Protein AF-0000000072578432 (afdb_homodimer)

Nearest PDB structures (foldseek):
  7ky1-assembly1_A  TM=9.252E-01  e=6.128E-11  Streptomyces coelicolor
  1ui6-assembly1_A  TM=8.048E-01  e=4.761E-09  Streptomyces coelicolor A3(2)
  1ui6-assembly1_B  TM=7.864E-01  e=3.178E-08  Streptomyces coelicolor A3(2)
  2f07-assembly1_B  TM=7.164E-01  e=1.522E-04  Bacillus subtilis subsp. subtilis str. 168
  3ppb-assembly1_B  TM=6.780E-01  e=3.502E-04  Shewanella loihica PV-4

InterPro domains:
  IPR001647 DNA-binding HTH domain, TetR-type [PF00440] (12-58)
  IPR001647 DNA-binding HTH domain, TetR-type [PR00455] (12-25)
  IPR001647 DNA-binding HTH domain, TetR-type [PR00455] (33-56)
  IPR001647 DNA-binding HTH domain, TetR-type [PS50977] (6-66)
  IPR009057 Homedomain-like superfamily [SSF46689] (2-84)
  IPR036271 Tetracyclin repressor-like, C-terminal domain superfamily [SSF48498] (78-192)
  IPR047923 A-factor receptor protein-like [NF041196] (2-190)
  IPR050109 HTH-type, TetR-like transcriptional regulator [PTHR30055] (3-191)
  IPR054126 CprB tetracyclin repressor-like, C-terminal domain [PF21935] (81-191)

Foldseek 3Di:
DVVVLVVLLVLLLLLLLQCCLPPNLVVDALVSSCVRSVHDSVSCCVNQVTSLRSLLVLLCPCQQPVPVCVVLLPPPVDQLVVSLLVVLVVLLCCCAPPSSNVSNLRCVVVVVVRPDDRDDSCVVQLVSQLVSVVSCVVVVLFDPPDRSNVVSVVVSVVSSCLSVVCCVPPNSPCSVVSSVVVVVVVSCVRHDDDPVVVVVVVVPVVVVPPPDPPPPDD/DVVVLVVLLVLLLLLLLQCCLPPNLVVDALVSSCVRSVHDSVSCCVNQVTSLRSLLVLLCPCQQPVVVCVVLLPPPVDQLLVSLLVVLVVLLCCCAPPSSNVSNLRCVVVVVVRPDDRDDSCVVQLVSQLVSVVSCVVVVLFDPPDRSNVVSVVVSVVSSCLSVVCCVPVNSPCSVVSSVVVVVVVSCVRHDDDPVVVVVVVVPVVVVPPPPDPPPDD

Structure (mmCIF, N/CA/C/O backbone):
data_AF-0000000072578432-model_v1
#
loop_
_entity.id
_entity.type
_entity.pdbx_description
1 polymer 'TetR-family regulatory protein'
#
loop_
_atom_site.group_PDB
_atom_site.id
_atom_site.type_symbol
_atom_site.label_atom_id
_atom_site.label_alt_id
_atom_site.label_comp_id
_atom_site.label_asym_id
_atom_site.label_entity_id
_atom_site.label_seq_id
_atom_site.pdbx_PDB_ins_code
_atom_site.Cartn_x
_atom_site.Cartn_y
_atom_site.Cartn_z
_atom_site.occupancy
_atom_site.B_iso_or_equiv
_atom_site.auth_seq_id
_atom_site.auth_comp_id
_atom_site.auth_asym_id
_atom_site.auth_atom_id
_atom_site.pdbx_PDB_model_num
ATOM 1 N N . MET A 1 1 ? -36.656 -21.781 -2.068 1 60.12 1 MET A N 1
ATOM 2 C CA . MET A 1 1 ? -35.781 -22.016 -3.203 1 60.12 1 MET A CA 1
ATOM 3 C C . MET A 1 1 ? -34.75 -20.891 -3.34 1 60.12 1 MET A C 1
ATOM 5 O O . MET A 1 1 ? -33.562 -21.141 -3.459 1 60.12 1 MET A O 1
ATOM 9 N N . GLN A 1 2 ? -35.312 -19.609 -3.104 1 76.56 2 GLN A N 1
ATOM 10 C CA . GLN A 1 2 ? -34.469 -18.422 -3.25 1 76.56 2 GLN A CA 1
ATOM 11 C C . GLN A 1 2 ? -33.5 -18.281 -2.078 1 76.56 2 GLN A C 1
ATOM 13 O O . GLN A 1 2 ? -32.344 -17.953 -2.271 1 76.56 2 GLN A O 1
ATOM 18 N N . GLU A 1 3 ? -34.062 -18.812 -0.935 1 83.94 3 GLU A N 1
ATOM 19 C CA . GLU A 1 3 ? -33.25 -18.703 0.275 1 83.94 3 GLU A CA 1
ATOM 20 C C . GLU A 1 3 ? -32.094 -19.719 0.268 1 83.94 3 GLU A C 1
ATOM 22 O O . GLU A 1 3 ? -30.984 -19.406 0.725 1 83.94 3 GLU A O 1
ATOM 27 N N . ARG A 1 4 ? -32.469 -20.906 -0.198 1 81.19 4 ARG A N 1
ATOM 28 C CA . ARG A 1 4 ? -31.438 -21.938 -0.281 1 81.19 4 ARG A CA 1
ATOM 29 C C . ARG A 1 4 ? -30.328 -21.531 -1.236 1 81.19 4 ARG A C 1
ATOM 31 O O . ARG A 1 4 ? -29.141 -21.766 -0.961 1 81.19 4 ARG A O 1
ATOM 38 N N . ALA A 1 5 ? -30.688 -21.016 -2.309 1 85.69 5 ALA A N 1
ATOM 39 C CA . ALA A 1 5 ? -29.719 -20.547 -3.287 1 85.69 5 ALA A CA 1
ATOM 40 C C . ALA A 1 5 ? -28.828 -19.453 -2.693 1 85.69 5 ALA A C 1
ATOM 42 O O . ALA A 1 5 ? -27.609 -19.438 -2.924 1 85.69 5 ALA A O 1
ATOM 43 N N . LYS A 1 6 ? -29.5 -18.609 -1.953 1 88.25 6 LYS A N 1
ATOM 44 C CA . LYS A 1 6 ? -28.75 -17.531 -1.304 1 88.25 6 LYS A CA 1
ATOM 45 C C . LYS A 1 6 ? -27.766 -18.094 -0.274 1 88.25 6 LYS A C 1
ATOM 47 O O . LYS A 1 6 ? -26.641 -17.625 -0.155 1 88.25 6 LYS A O 1
ATOM 52 N N . ALA A 1 7 ? -28.203 -19.062 0.396 1 89.44 7 ALA A N 1
ATOM 53 C CA . ALA A 1 7 ? -27.344 -19.703 1.394 1 89.44 7 ALA A CA 1
ATOM 54 C C . ALA A 1 7 ? -26.156 -20.406 0.735 1 89.44 7 ALA A C 1
ATOM 56 O O . ALA A 1 7 ? -25.031 -20.359 1.252 1 89.44 7 ALA A O 1
ATOM 57 N N . THR A 1 8 ? -26.453 -21.078 -0.355 1 90.62 8 THR A N 1
ATOM 58 C CA . THR A 1 8 ? -25.375 -21.734 -1.098 1 90.62 8 THR A CA 1
ATOM 59 C C . THR A 1 8 ? -24.375 -20.719 -1.636 1 90.62 8 THR A C 1
ATOM 61 O O . THR A 1 8 ? -23.172 -20.906 -1.519 1 90.62 8 THR A O 1
ATOM 64 N N . ARG A 1 9 ? -24.906 -19.719 -2.17 1 93.19 9 ARG A N 1
ATOM 65 C CA . ARG A 1 9 ? -24.062 -18.656 -2.709 1 93.19 9 ARG A CA 1
ATOM 66 C C . ARG A 1 9 ? -23.156 -18.078 -1.629 1 93.19 9 ARG A C 1
ATOM 68 O O . ARG A 1 9 ? -21.953 -17.875 -1.862 1 93.19 9 ARG A O 1
ATOM 75 N N . ARG A 1 10 ? -23.688 -17.844 -0.504 1 92.19 10 ARG A N 1
ATOM 76 C CA . ARG A 1 10 ? -22.922 -17.281 0.607 1 92.19 10 ARG A CA 1
ATOM 77 C C . ARG A 1 10 ? -21.875 -18.266 1.104 1 92.19 10 ARG A C 1
ATOM 79 O O . ARG A 1 10 ? -20.734 -17.875 1.397 1 92.19 10 ARG A O 1
ATOM 86 N N . SER A 1 11 ? -22.281 -19.469 1.191 1 94.44 11 SER A N 1
ATOM 87 C CA . SER A 1 11 ? -21.344 -20.5 1.64 1 94.44 11 SER A CA 1
ATOM 88 C C . SER A 1 11 ? -20.156 -20.625 0.689 1 94.44 11 SER A C 1
ATOM 90 O O . SER A 1 11 ? -19.016 -20.734 1.129 1 94.44 11 SER A O 1
ATOM 92 N N . LEU A 1 12 ? -20.438 -20.609 -0.597 1 95.94 12 LEU A N 1
ATOM 93 C CA . LEU A 1 12 ? -19.391 -20.672 -1.608 1 95.94 12 LEU A CA 1
ATOM 94 C C . LEU A 1 12 ? -18.469 -19.469 -1.517 1 95.94 12 LEU A C 1
ATOM 96 O O . LEU A 1 12 ? -17.234 -19.609 -1.567 1 95.94 12 LEU A O 1
ATOM 100 N N . LEU A 1 13 ? -19.078 -18.375 -1.358 1 95.56 13 LEU A N 1
ATOM 101 C CA . LEU A 1 13 ? -18.312 -17.141 -1.303 1 95.56 13 LEU A CA 1
ATOM 102 C C . LEU A 1 13 ? -17.391 -17.125 -0.091 1 95.56 13 LEU A C 1
ATOM 104 O O . LEU A 1 13 ? -16.219 -16.766 -0.205 1 95.56 13 LEU A O 1
ATOM 108 N N . GLU A 1 14 ? -17.891 -17.516 1.046 1 94.75 14 GLU A N 1
ATOM 109 C CA . GLU A 1 14 ? -17.109 -17.516 2.281 1 94.75 14 GLU A CA 1
ATOM 110 C C . GLU A 1 14 ? -15.969 -18.531 2.209 1 94.75 14 GLU A C 1
ATOM 112 O O . GLU A 1 14 ? -14.852 -18.266 2.652 1 94.75 14 GLU A O 1
ATOM 117 N N . ALA A 1 15 ? -16.25 -19.656 1.641 1 96.31 15 ALA A N 1
ATOM 118 C CA . ALA A 1 15 ? -15.234 -20.688 1.466 1 96.31 15 ALA A CA 1
ATOM 119 C C . ALA A 1 15 ? -14.125 -20.203 0.528 1 96.31 15 ALA A C 1
ATOM 121 O O . ALA A 1 15 ? -12.945 -20.375 0.812 1 96.31 15 ALA A O 1
ATOM 122 N N . ALA A 1 16 ? -14.578 -19.641 -0.559 1 96.75 16 ALA A N 1
ATOM 123 C CA . ALA A 1 16 ? -13.617 -19.094 -1.519 1 96.75 16 ALA A CA 1
ATOM 124 C C . ALA A 1 16 ? -12.758 -18.016 -0.883 1 96.75 16 ALA A C 1
ATOM 126 O O . ALA A 1 16 ? -11.531 -18.016 -1.052 1 96.75 16 ALA A O 1
ATOM 127 N N . ALA A 1 17 ? -13.406 -17.172 -0.139 1 95.31 17 ALA A N 1
ATOM 128 C CA . ALA A 1 17 ? -12.703 -16.078 0.522 1 95.31 17 ALA A CA 1
ATOM 129 C C . ALA A 1 17 ? -11.641 -16.609 1.475 1 95.31 17 ALA A C 1
ATOM 131 O O . ALA A 1 17 ? -10.508 -16.109 1.49 1 95.31 17 ALA A O 1
ATOM 132 N N . GLN A 1 18 ? -12 -17.562 2.203 1 94.88 18 GLN A N 1
ATOM 133 C CA . GLN A 1 18 ? -11.055 -18.141 3.15 1 94.88 18 GLN A CA 1
ATOM 134 C C . GLN A 1 18 ? -9.852 -18.75 2.428 1 94.88 18 GLN A C 1
ATOM 136 O O . GLN A 1 18 ? -8.711 -18.547 2.838 1 94.88 18 GLN A O 1
ATOM 141 N N . LEU A 1 19 ? -10.102 -19.438 1.394 1 95.12 19 LEU A N 1
ATOM 142 C CA . LEU A 1 19 ? -9.039 -20.078 0.624 1 95.12 19 LEU A CA 1
ATOM 143 C C . LEU A 1 19 ? -8.148 -19.047 -0.05 1 95.12 19 LEU A C 1
ATOM 145 O O . LEU A 1 19 ? -6.918 -19.156 0.007 1 95.12 19 LEU A O 1
ATOM 149 N N . PHE A 1 20 ? -8.773 -18.047 -0.634 1 93 20 PHE A N 1
ATOM 150 C CA . PHE A 1 20 ? -8.008 -17 -1.283 1 93 20 PHE A CA 1
ATOM 151 C C . PHE A 1 20 ? -7.148 -16.25 -0.271 1 93 20 PHE A C 1
ATOM 153 O O . PHE A 1 20 ? -6.008 -15.883 -0.567 1 93 20 PHE A O 1
ATOM 160 N N . ALA A 1 21 ? -7.691 -16 0.861 1 89.12 21 ALA A N 1
ATOM 161 C CA . ALA A 1 21 ? -6.941 -15.297 1.9 1 89.12 21 ALA A CA 1
ATOM 162 C C . ALA A 1 21 ? -5.758 -16.141 2.377 1 89.12 21 ALA A C 1
ATOM 164 O O . ALA A 1 21 ? -4.676 -15.602 2.629 1 89.12 21 ALA A O 1
ATOM 165 N N . GLU A 1 22 ? -5.891 -17.422 2.475 1 86.81 22 GLU A N 1
ATOM 166 C CA . GLU A 1 22 ? -4.895 -18.328 3.057 1 86.81 22 GLU A CA 1
ATOM 167 C C . GLU A 1 22 ? -3.818 -18.688 2.039 1 86.81 22 GLU A C 1
ATOM 169 O O . GLU A 1 22 ? -2.625 -18.641 2.348 1 86.81 22 GLU A O 1
ATOM 174 N N . GLN A 1 23 ? -4.262 -18.969 0.778 1 86.69 23 GLN A N 1
ATOM 175 C CA . GLN A 1 23 ? -3.275 -19.562 -0.116 1 86.69 23 GLN A CA 1
ATOM 176 C C . GLN A 1 23 ? -3.15 -18.766 -1.41 1 86.69 23 GLN A C 1
ATOM 178 O O . GLN A 1 23 ? -2.244 -19 -2.211 1 86.69 23 GLN A O 1
ATOM 183 N N . GLY A 1 24 ? -3.988 -17.797 -1.577 1 87.44 24 GLY A N 1
ATOM 184 C CA . GLY A 1 24 ? -3.885 -16.969 -2.77 1 87.44 24 GLY A CA 1
ATOM 185 C C . GLY A 1 24 ? -4.703 -17.484 -3.934 1 87.44 24 GLY A C 1
ATOM 186 O O . GLY A 1 24 ? -5.238 -18.594 -3.873 1 87.44 24 GLY A O 1
ATOM 187 N N . TYR A 1 25 ? -4.801 -16.688 -5.008 1 89.81 25 TYR A N 1
ATOM 188 C CA . TYR A 1 25 ? -5.625 -17 -6.172 1 89.81 25 TYR A CA 1
ATOM 189 C C . TYR A 1 25 ? -5.055 -18.188 -6.945 1 89.81 25 TYR A C 1
ATOM 191 O O . TYR A 1 25 ? -5.77 -19.141 -7.246 1 89.81 25 TYR A O 1
ATOM 199 N N . ALA A 1 26 ? -3.814 -18.141 -7.254 1 83.88 26 ALA A N 1
ATOM 200 C CA . ALA A 1 26 ? -3.18 -19.141 -8.109 1 83.88 26 ALA A CA 1
ATOM 201 C C . ALA A 1 26 ? -3.238 -20.531 -7.469 1 83.88 26 ALA A C 1
ATOM 203 O O . ALA A 1 26 ? -3.451 -21.531 -8.156 1 83.88 26 ALA A O 1
ATOM 204 N N . ALA A 1 27 ? -3.156 -20.609 -6.223 1 86 27 ALA A N 1
ATOM 205 C CA . ALA A 1 27 ? -3.049 -21.891 -5.52 1 86 27 ALA A CA 1
ATOM 206 C C . ALA A 1 27 ? -4.43 -22.438 -5.18 1 86 27 ALA A C 1
ATOM 208 O O . ALA A 1 27 ? -4.547 -23.547 -4.645 1 86 27 ALA A O 1
ATOM 209 N N . THR A 1 28 ? -5.438 -21.672 -5.418 1 93.5 28 THR A N 1
ATOM 210 C CA . THR A 1 28 ? -6.793 -22.094 -5.102 1 93.5 28 THR A CA 1
ATOM 211 C C . THR A 1 28 ? -7.508 -22.594 -6.352 1 93.5 28 THR A C 1
ATOM 213 O O . THR A 1 28 ? -7.438 -21.969 -7.41 1 93.5 28 THR A O 1
ATOM 216 N N . SER A 1 29 ? -8.148 -23.75 -6.246 1 95.31 29 SER A N 1
ATOM 217 C CA . SER A 1 29 ? -8.906 -24.297 -7.367 1 95.31 29 SER A CA 1
ATOM 218 C C . SER A 1 29 ? -10.398 -24.344 -7.055 1 95.31 29 SER A C 1
ATOM 220 O O . SER A 1 29 ? -10.805 -24.188 -5.898 1 95.31 29 SER A O 1
ATOM 222 N N . VAL A 1 30 ? -11.172 -24.547 -8.086 1 96.5 30 VAL A N 1
ATOM 223 C CA . VAL A 1 30 ? -12.609 -24.719 -7.918 1 96.5 30 VAL A CA 1
ATOM 224 C C . VAL A 1 30 ? -12.891 -25.953 -7.066 1 96.5 30 VAL A C 1
ATOM 226 O O . VAL A 1 30 ? -13.812 -25.969 -6.25 1 96.5 30 VAL A O 1
ATOM 229 N N . ASN A 1 31 ? -12.07 -26.938 -7.246 1 96.69 31 ASN A N 1
ATOM 230 C CA . ASN A 1 31 ? -12.203 -28.156 -6.438 1 96.69 31 ASN A CA 1
ATOM 231 C C . ASN A 1 31 ? -11.945 -27.859 -4.957 1 96.69 31 ASN A C 1
ATOM 233 O O . ASN A 1 31 ? -12.633 -28.406 -4.09 1 96.69 31 ASN A O 1
ATOM 237 N N . ASP A 1 32 ? -10.992 -27.094 -4.66 1 97 32 ASP A N 1
ATOM 238 C CA . ASP A 1 32 ? -10.719 -26.688 -3.281 1 97 32 ASP A CA 1
ATOM 239 C C . ASP A 1 32 ? -11.93 -25.984 -2.664 1 97 32 ASP A C 1
ATOM 241 O O . ASP A 1 32 ? -12.289 -26.266 -1.519 1 97 32 ASP A O 1
ATOM 245 N N . ILE A 1 33 ? -12.523 -25.062 -3.428 1 97.19 33 ILE A N 1
ATOM 246 C CA . ILE A 1 33 ? -13.664 -24.281 -2.967 1 97.19 33 ILE A CA 1
ATOM 247 C C . ILE A 1 33 ? -14.852 -25.203 -2.711 1 97.19 33 ILE A C 1
ATOM 249 O O . ILE A 1 33 ? -15.555 -25.062 -1.706 1 97.19 33 ILE A O 1
ATOM 253 N N . SER A 1 34 ? -15.008 -26.109 -3.607 1 96.88 34 SER A N 1
ATOM 254 C CA . SER A 1 34 ? -16.062 -27.109 -3.451 1 96.88 34 SER A CA 1
ATOM 255 C C . SER A 1 34 ? -15.883 -27.906 -2.164 1 96.88 34 SER A C 1
ATOM 257 O O . SER A 1 34 ? -16.812 -28.031 -1.366 1 96.88 34 SER A O 1
ATOM 259 N N . ALA A 1 35 ? -14.766 -28.406 -1.945 1 97.06 35 ALA A N 1
ATOM 260 C CA . ALA A 1 35 ? -14.461 -29.219 -0.777 1 97.06 35 ALA A CA 1
ATOM 261 C C . ALA A 1 35 ? -14.664 -28.438 0.515 1 97.06 35 ALA A C 1
ATOM 263 O O . ALA A 1 35 ? -15.25 -28.938 1.472 1 97.06 35 ALA A O 1
ATOM 264 N N . ARG A 1 36 ? -14.25 -27.25 0.559 1 95.62 36 ARG A N 1
ATOM 265 C CA . ARG A 1 36 ? -14.32 -26.438 1.764 1 95.62 36 ARG A CA 1
ATOM 266 C C . ARG A 1 36 ? -15.75 -26 2.055 1 95.62 36 ARG A C 1
ATOM 268 O O . ARG A 1 36 ? -16.141 -25.891 3.217 1 95.62 36 ARG A O 1
ATOM 275 N N . SER A 1 37 ? -16.484 -25.688 1.045 1 95.19 37 SER A N 1
ATOM 276 C CA . SER A 1 37 ? -17.844 -25.156 1.21 1 95.19 37 SER A CA 1
ATOM 277 C C . SER A 1 37 ? -18.828 -26.281 1.484 1 95.19 37 SER A C 1
ATOM 279 O O . SER A 1 37 ? -19.953 -26.031 1.93 1 95.19 37 SER A O 1
ATOM 281 N N . GLY A 1 38 ? -18.5 -27.5 1.088 1 95.25 38 GLY A N 1
ATOM 282 C CA . GLY A 1 38 ? -19.422 -28.625 1.182 1 95.25 38 GLY A CA 1
ATOM 283 C C . GLY A 1 38 ? -20.438 -28.656 0.053 1 95.25 38 GLY A C 1
ATOM 284 O O . GLY A 1 38 ? -21.484 -29.297 0.163 1 95.25 38 GLY A O 1
ATOM 285 N N . ARG A 1 39 ? -20.172 -27.828 -0.965 1 94.88 39 ARG A N 1
ATOM 286 C CA . ARG A 1 39 ? -21.016 -27.797 -2.158 1 94.88 39 ARG A CA 1
ATOM 287 C C . ARG A 1 39 ? -20.281 -28.359 -3.367 1 94.88 39 ARG A C 1
ATOM 289 O O . ARG A 1 39 ? -19.047 -28.516 -3.336 1 94.88 39 ARG A O 1
ATOM 296 N N . THR A 1 40 ? -21.031 -28.625 -4.336 1 93.62 40 THR A N 1
ATOM 297 C CA . THR A 1 40 ? -20.438 -29.234 -5.516 1 93.62 40 THR A CA 1
ATOM 298 C C . THR A 1 40 ? -19.688 -28.203 -6.352 1 93.62 40 THR A C 1
ATOM 300 O O . THR A 1 40 ? -19.984 -27 -6.266 1 93.62 40 THR A O 1
ATOM 303 N N . SER A 1 41 ? -18.75 -28.734 -7.184 1 94.81 41 SER A N 1
ATOM 304 C CA . SER A 1 41 ? -18.062 -27.875 -8.133 1 94.81 41 SER A CA 1
ATOM 305 C C . SER A 1 41 ? -19.047 -27.25 -9.125 1 94.81 41 SER A C 1
ATOM 307 O O . SER A 1 41 ? -18.859 -26.109 -9.562 1 94.81 41 SER A O 1
ATOM 309 N N . GLY A 1 42 ? -20.047 -28.031 -9.469 1 94.38 42 GLY A N 1
ATOM 310 C CA . GLY A 1 42 ? -21.094 -27.5 -10.328 1 94.38 42 GLY A CA 1
ATOM 311 C C . GLY A 1 42 ? -21.781 -26.281 -9.758 1 94.38 42 GLY A C 1
ATOM 312 O O . GLY A 1 42 ? -22.109 -25.344 -10.5 1 94.38 42 GLY A O 1
ATOM 313 N N . ALA A 1 43 ? -21.953 -26.328 -8.508 1 94.5 43 ALA A N 1
ATOM 314 C CA . ALA A 1 43 ? -22.578 -25.172 -7.844 1 94.5 43 ALA A CA 1
ATOM 315 C C . ALA A 1 43 ? -21.703 -23.922 -7.988 1 94.5 43 ALA A C 1
ATOM 317 O O . ALA A 1 43 ? -22.219 -22.812 -8.125 1 94.5 43 ALA A O 1
ATOM 318 N N . VAL A 1 44 ? -20.406 -24.031 -7.949 1 95.38 44 VAL A N 1
ATOM 319 C CA . VAL A 1 44 ? -19.5 -22.906 -8.133 1 95.38 44 VAL A CA 1
ATOM 320 C C . VAL A 1 44 ? -19.688 -22.312 -9.516 1 95.38 44 VAL A C 1
ATOM 322 O O . VAL A 1 44 ? -19.781 -21.094 -9.664 1 95.38 44 VAL A O 1
ATOM 325 N N . TYR A 1 45 ? -19.797 -23.172 -10.5 1 94.88 45 TYR A N 1
ATOM 326 C CA . TYR A 1 45 ? -19.953 -22.719 -11.875 1 94.88 45 TYR A CA 1
ATOM 327 C C . TYR A 1 45 ? -21.328 -22.125 -12.102 1 94.88 45 TYR A C 1
ATOM 329 O O . TYR A 1 45 ? -21.484 -21.156 -12.852 1 94.88 45 TYR A O 1
ATOM 337 N N . PHE A 1 46 ? -22.234 -22.734 -11.516 1 94.19 46 PHE A N 1
ATOM 338 C CA . PHE A 1 46 ? -23.609 -22.266 -11.656 1 94.19 46 PHE A CA 1
ATOM 339 C C . PHE A 1 46 ? -23.766 -20.875 -11.062 1 94.19 46 PHE A C 1
ATOM 341 O O . PHE A 1 46 ? -24.328 -19.969 -11.695 1 94.19 46 PHE A O 1
ATOM 348 N N . HIS A 1 47 ? -23.203 -20.641 -9.891 1 94.75 47 HIS A N 1
ATOM 349 C CA . HIS A 1 47 ? -23.422 -19.406 -9.156 1 94.75 47 HIS A CA 1
ATOM 350 C C . HIS A 1 47 ? -22.406 -18.328 -9.555 1 94.75 47 HIS A C 1
ATOM 352 O O . HIS A 1 47 ? -22.703 -17.141 -9.516 1 94.75 47 HIS A O 1
ATOM 358 N N . TYR A 1 48 ? -21.094 -18.672 -9.891 1 94.62 48 TYR A N 1
ATOM 359 C CA . TYR A 1 48 ? -20.047 -17.656 -10.047 1 94.62 48 TYR A CA 1
ATOM 360 C C . TYR A 1 48 ? -19.266 -17.875 -11.328 1 94.62 48 TYR A C 1
ATOM 362 O O . TYR A 1 48 ? -18.312 -17.141 -11.609 1 94.62 48 TYR A O 1
ATOM 370 N N . THR A 1 49 ? -19.609 -18.734 -12.086 1 92.12 49 THR A N 1
ATOM 371 C CA . THR A 1 49 ? -19.031 -18.953 -13.406 1 92.12 49 THR A CA 1
ATOM 372 C C . THR A 1 49 ? -17.547 -19.312 -13.281 1 92.12 49 THR A C 1
ATOM 374 O O . THR A 1 49 ? -16.719 -18.766 -14.016 1 92.12 49 THR A O 1
ATOM 377 N N . GLY A 1 50 ? -17.234 -19.984 -12.141 1 93.69 50 GLY A N 1
ATOM 378 C CA . GLY A 1 50 ? -15.875 -20.5 -12.016 1 93.69 50 GLY A CA 1
ATOM 379 C C . GLY A 1 50 ? -15.023 -19.719 -11.031 1 93.69 50 GLY A C 1
ATOM 380 O O . GLY A 1 50 ? -15.547 -18.922 -10.25 1 93.69 50 GLY A O 1
ATOM 381 N N . LYS A 1 51 ? -13.758 -19.938 -11.094 1 93.94 51 LYS A N 1
ATOM 382 C CA . LYS A 1 51 ? -12.812 -19.359 -10.141 1 93.94 51 LYS A CA 1
ATOM 383 C C . LYS A 1 51 ? -12.711 -17.844 -10.32 1 93.94 51 LYS A C 1
ATOM 385 O O . LYS A 1 51 ? -12.695 -17.094 -9.336 1 93.94 51 LYS A O 1
ATOM 390 N N . GLU A 1 52 ? -12.68 -17.422 -11.547 1 93.62 52 GLU A N 1
ATOM 391 C CA . GLU A 1 52 ? -12.586 -15.992 -11.828 1 93.62 52 GLU A CA 1
ATOM 392 C C . GLU A 1 52 ? -13.828 -15.25 -11.336 1 93.62 52 GLU A C 1
ATOM 394 O O . GLU A 1 52 ? -13.719 -14.203 -10.703 1 93.62 52 GLU A O 1
ATOM 399 N N . GLY A 1 53 ? -14.898 -15.836 -11.617 1 94.06 53 GLY A N 1
ATOM 400 C CA . GLY A 1 53 ? -16.156 -15.211 -11.219 1 94.06 53 GLY A CA 1
ATOM 401 C C . GLY A 1 53 ? -16.297 -15.07 -9.719 1 94.06 53 GLY A C 1
ATOM 402 O O . GLY A 1 53 ? -16.75 -14.039 -9.227 1 94.06 53 GLY A O 1
ATOM 403 N N . ILE A 1 54 ? -15.93 -16.109 -9 1 94.94 54 ILE A N 1
ATOM 404 C CA . ILE A 1 54 ? -16.094 -16.047 -7.555 1 94.94 54 ILE A CA 1
ATOM 405 C C . ILE A 1 54 ? -15.031 -15.141 -6.945 1 94.94 54 ILE A C 1
ATOM 407 O O . ILE A 1 54 ? -15.266 -14.492 -5.922 1 94.94 54 ILE A O 1
ATOM 411 N N . ALA A 1 55 ? -13.906 -15.055 -7.539 1 94 55 ALA A N 1
ATOM 412 C CA . ALA A 1 55 ? -12.883 -14.117 -7.086 1 94 55 ALA A CA 1
ATOM 413 C C . ALA A 1 55 ? -13.375 -12.68 -7.172 1 94 55 ALA A C 1
ATOM 415 O O . ALA A 1 55 ? -13.219 -11.906 -6.223 1 94 55 ALA A O 1
ATOM 416 N N . VAL A 1 56 ? -13.977 -12.352 -8.266 1 92.19 56 VAL A N 1
ATOM 417 C CA . VAL A 1 56 ? -14.516 -11.008 -8.469 1 92.19 56 VAL A CA 1
ATOM 418 C C . VAL A 1 56 ? -15.625 -10.742 -7.461 1 92.19 56 VAL A C 1
ATOM 420 O O . VAL A 1 56 ? -15.711 -9.641 -6.902 1 92.19 56 VAL A O 1
ATOM 423 N N . ALA A 1 57 ? -16.375 -11.742 -7.23 1 92.31 57 ALA A N 1
ATOM 424 C CA . ALA A 1 57 ? -17.453 -11.602 -6.27 1 92.31 57 ALA A CA 1
ATOM 425 C C . ALA A 1 57 ? -16.922 -11.344 -4.867 1 92.31 57 ALA A C 1
ATOM 427 O O . ALA A 1 57 ? -17.5 -10.562 -4.109 1 92.31 57 ALA A O 1
ATOM 428 N N . VAL A 1 58 ? -15.875 -11.992 -4.508 1 92.88 58 VAL A N 1
ATOM 429 C CA . VAL A 1 58 ? -15.25 -11.805 -3.203 1 92.88 58 VAL A CA 1
ATOM 430 C C . VAL A 1 58 ? -14.75 -10.367 -3.072 1 92.88 58 VAL A C 1
ATOM 432 O O . VAL A 1 58 ? -14.953 -9.727 -2.043 1 92.88 58 VAL A O 1
ATOM 435 N N . ILE A 1 59 ? -14.164 -9.828 -4.113 1 90.38 59 ILE A N 1
ATOM 436 C CA . ILE A 1 59 ? -13.648 -8.469 -4.105 1 90.38 59 ILE A CA 1
ATOM 437 C C . ILE A 1 59 ? -14.805 -7.48 -3.941 1 90.38 59 ILE A C 1
ATOM 439 O O . ILE A 1 59 ? -14.711 -6.535 -3.152 1 90.38 59 ILE A O 1
ATOM 443 N N . GLU A 1 60 ? -15.867 -7.734 -4.566 1 87.69 60 GLU A N 1
ATOM 444 C CA . GLU A 1 60 ? -17 -6.812 -4.621 1 87.69 60 GLU A CA 1
ATOM 445 C C . GLU A 1 60 ? -17.797 -6.844 -3.322 1 87.69 60 GLU A C 1
ATOM 447 O O . GLU A 1 60 ? -18.422 -5.848 -2.947 1 87.69 60 GLU A O 1
ATOM 452 N N . ASP A 1 61 ? -17.844 -7.934 -2.715 1 84.44 61 ASP A N 1
ATOM 453 C CA . ASP A 1 61 ? -18.75 -8.133 -1.588 1 84.44 61 ASP A CA 1
ATOM 454 C C . ASP A 1 61 ? -18.469 -7.129 -0.471 1 84.44 61 ASP A C 1
ATOM 456 O O . ASP A 1 61 ? -19.328 -6.34 -0.106 1 84.44 61 ASP A O 1
ATOM 460 N N . ARG A 1 62 ? -17.281 -7.133 0.088 1 71.81 62 ARG A N 1
ATOM 461 C CA . ARG A 1 62 ? -17.031 -6.293 1.255 1 71.81 62 ARG A CA 1
ATOM 462 C C . ARG A 1 62 ? -15.898 -5.309 0.985 1 71.81 62 ARG A C 1
ATOM 464 O O . ARG A 1 62 ? -15.875 -4.215 1.553 1 71.81 62 ARG A O 1
ATOM 471 N N . PHE A 1 63 ? -15.148 -5.625 0.158 1 71.81 63 PHE A N 1
ATOM 472 C CA . PHE A 1 63 ? -13.977 -4.777 -0.046 1 71.81 63 PHE A CA 1
ATOM 473 C C . PHE A 1 63 ? -14.32 -3.574 -0.913 1 71.81 63 PHE A C 1
ATOM 475 O O . PHE A 1 63 ? -13.875 -2.457 -0.641 1 71.81 63 PHE A O 1
ATOM 482 N N . ALA A 1 64 ? -15.289 -3.834 -1.771 1 69.69 64 ALA A N 1
ATOM 483 C CA . ALA A 1 64 ? -15.602 -2.762 -2.713 1 69.69 64 ALA A CA 1
ATOM 484 C C . ALA A 1 64 ? -16.781 -1.934 -2.221 1 69.69 64 ALA A C 1
ATOM 486 O O . ALA A 1 64 ? -16.906 -0.751 -2.553 1 69.69 64 ALA A O 1
ATOM 487 N N . THR A 1 65 ? -17.625 -2.455 -1.355 1 67.69 65 THR A N 1
ATOM 488 C CA . THR A 1 65 ? -18.875 -1.758 -1.116 1 67.69 65 THR A CA 1
ATOM 489 C C . THR A 1 65 ? -19.047 -1.436 0.366 1 67.69 65 THR A C 1
ATOM 491 O O . THR A 1 65 ? -19.844 -0.572 0.734 1 67.69 65 THR A O 1
ATOM 494 N N . TRP A 1 66 ? -18.375 -1.863 1.171 1 76.81 66 TRP A N 1
ATOM 495 C CA . TRP A 1 66 ? -18.406 -1.664 2.617 1 76.81 66 TRP A CA 1
ATOM 496 C C . TRP A 1 66 ? -19.828 -1.405 3.109 1 76.81 66 TRP A C 1
ATOM 498 O O . TRP A 1 66 ? -20.062 -0.44 3.836 1 76.81 66 TRP A O 1
ATOM 508 N N . PRO A 1 67 ? -20.766 -2.24 2.83 1 74.62 67 PRO A N 1
ATOM 509 C CA . PRO A 1 67 ? -22.141 -1.981 3.234 1 74.62 67 PRO A CA 1
ATOM 510 C C . PRO A 1 67 ? -22.312 -1.849 4.746 1 74.62 67 PRO A C 1
ATOM 512 O O . PRO A 1 67 ? -23.141 -1.08 5.219 1 74.62 67 PRO A O 1
ATOM 515 N N . GLN A 1 68 ? -21.578 -2.475 5.445 1 77.12 68 GLN A N 1
ATOM 516 C CA . GLN A 1 68 ? -21.641 -2.486 6.902 1 77.12 68 GLN A CA 1
ATOM 517 C C . GLN A 1 68 ? -21.25 -1.134 7.48 1 77.12 68 GLN A C 1
ATOM 519 O O . GLN A 1 68 ? -21.5 -0.852 8.656 1 77.12 68 GLN A O 1
ATOM 524 N N . LEU A 1 69 ? -20.656 -0.306 6.672 1 80.81 69 LEU A N 1
ATOM 525 C CA . LEU A 1 69 ? -20.172 0.98 7.164 1 80.81 69 LEU A CA 1
ATOM 526 C C . LEU A 1 69 ? -21.094 2.111 6.727 1 80.81 69 LEU A C 1
ATOM 528 O O . LEU A 1 69 ? -20.875 3.271 7.082 1 80.81 69 LEU A O 1
ATOM 532 N N . ALA A 1 70 ? -22.172 1.726 6.055 1 83.44 70 ALA A N 1
ATOM 533 C CA . ALA A 1 70 ? -23.078 2.711 5.488 1 83.44 70 ALA A CA 1
ATOM 534 C C . ALA A 1 70 ? -23.703 3.574 6.582 1 83.44 70 ALA A C 1
ATOM 536 O O . ALA A 1 70 ? -23.828 4.789 6.422 1 83.44 70 ALA A O 1
ATOM 537 N N . ALA A 1 71 ? -24.094 2.949 7.664 1 85.94 71 ALA A N 1
ATOM 538 C CA . ALA A 1 71 ? -24.75 3.676 8.75 1 85.94 71 ALA 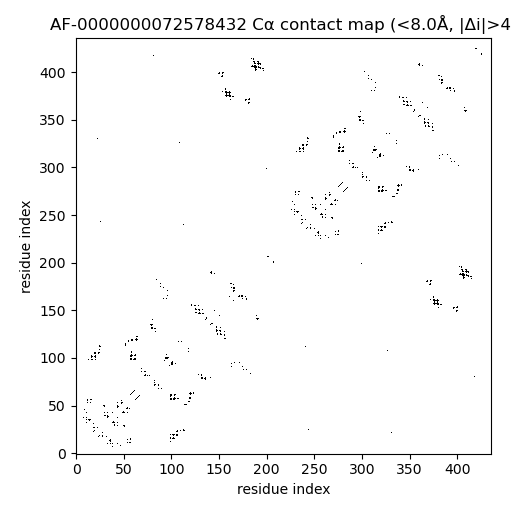A CA 1
ATOM 539 C C . ALA A 1 71 ? -23.812 4.723 9.352 1 85.94 71 ALA A C 1
ATOM 541 O O . ALA A 1 71 ? -24.219 5.863 9.586 1 85.94 71 ALA A O 1
ATOM 542 N N . ARG A 1 72 ? -22.656 4.359 9.617 1 86.06 72 ARG A N 1
ATOM 543 C CA . ARG A 1 72 ? -21.672 5.285 10.18 1 86.06 72 ARG A CA 1
ATOM 544 C C . ARG A 1 72 ? -21.344 6.395 9.195 1 86.06 72 ARG A C 1
ATOM 546 O O . ARG A 1 72 ? -21.203 7.559 9.578 1 86.06 72 ARG A O 1
ATOM 553 N N . TYR A 1 73 ? -21.219 6.094 8.008 1 89.19 73 TYR A N 1
ATOM 554 C CA . TYR A 1 73 ? -20.922 7.062 6.957 1 89.19 73 TYR A CA 1
ATOM 555 C C . TYR A 1 73 ? -22.016 8.109 6.848 1 89.19 73 TYR A C 1
ATOM 557 O O . TYR A 1 73 ? -21.734 9.297 6.652 1 89.19 73 TYR A O 1
ATOM 565 N N . GLY A 1 74 ? -23.234 7.656 7.004 1 91.12 74 GLY A N 1
ATOM 566 C CA . GLY A 1 74 ? -24.391 8.531 6.801 1 91.12 74 GLY A CA 1
ATOM 567 C C . GLY A 1 74 ? -24.812 9.25 8.07 1 91.12 74 GLY A C 1
ATOM 568 O O . GLY A 1 74 ? -25.781 10.016 8.055 1 91.12 74 GLY A O 1
ATOM 569 N N . ASP A 1 75 ? -24.141 9.055 9.195 1 90 75 ASP A N 1
ATOM 570 C CA . ASP A 1 75 ? -24.516 9.656 10.469 1 90 75 ASP A CA 1
ATOM 571 C C . ASP A 1 75 ? -24.125 11.125 10.523 1 90 75 ASP A C 1
ATOM 573 O O . ASP A 1 75 ? -23.016 11.461 10.93 1 90 75 ASP A O 1
ATOM 577 N N . ASP A 1 76 ? -25 11.961 10.273 1 88.81 76 ASP A N 1
ATOM 578 C CA . ASP A 1 76 ? -24.719 13.391 10.148 1 88.81 76 ASP A CA 1
ATOM 579 C C . ASP A 1 76 ? -24.609 14.047 11.523 1 88.81 76 ASP A C 1
ATOM 581 O O . ASP A 1 76 ? -24.312 15.242 11.625 1 88.81 76 ASP A O 1
ATOM 585 N N . THR A 1 77 ? -24.812 13.32 12.562 1 89.75 77 THR A N 1
ATOM 586 C CA . THR A 1 77 ? -24.656 13.859 13.906 1 89.75 77 THR A CA 1
ATOM 587 C C . THR A 1 77 ? -23.188 13.914 14.305 1 89.75 77 THR A C 1
ATOM 589 O O . THR A 1 77 ? -22.812 14.609 15.25 1 89.75 77 THR A O 1
ATOM 592 N N . VAL A 1 78 ? -22.422 13.242 13.641 1 85.38 78 VAL A N 1
ATOM 593 C CA . VAL A 1 78 ? -20.984 13.211 13.875 1 85.38 78 VAL A CA 1
ATOM 594 C C . VAL A 1 78 ? -20.266 14.102 12.859 1 85.38 78 VAL A C 1
ATOM 596 O O . VAL A 1 78 ? -20.547 14.023 11.656 1 85.38 78 VAL A O 1
ATOM 599 N N . PRO A 1 79 ? -19.375 14.992 13.336 1 85.75 79 PRO A N 1
ATOM 600 C CA . PRO A 1 79 ? -18.625 15.836 12.391 1 85.75 79 PRO A CA 1
ATOM 601 C C . PRO A 1 79 ? -17.906 15.023 11.328 1 85.75 79 PRO A C 1
ATOM 603 O O . PRO A 1 79 ? -17.391 13.938 11.617 1 85.75 79 PRO A O 1
ATOM 606 N N . PRO A 1 80 ? -17.844 15.516 10.156 1 89.81 80 PRO A N 1
ATOM 607 C CA . PRO A 1 80 ? -17.344 14.758 9 1 89.81 80 PRO A CA 1
ATOM 608 C C . PRO A 1 80 ? -15.922 14.234 9.219 1 89.81 80 PRO A C 1
ATOM 610 O O . PRO A 1 80 ? -15.617 13.094 8.836 1 89.81 80 PRO A O 1
ATOM 613 N N . LEU A 1 81 ? -15.07 15.016 9.797 1 86.06 81 LEU A N 1
ATOM 614 C CA . LEU A 1 81 ? -13.703 14.555 9.984 1 86.06 81 LEU A CA 1
ATOM 615 C C . LEU A 1 81 ? -13.641 13.422 11.008 1 86.06 81 LEU A C 1
ATOM 617 O O . LEU A 1 81 ? -12.859 12.484 10.852 1 86.06 81 LEU A O 1
ATOM 621 N N . GLU A 1 82 ? -14.391 13.531 12.039 1 84.38 82 GLU A N 1
ATOM 622 C CA . GLU A 1 82 ? -14.477 12.453 13.023 1 84.38 82 GLU A CA 1
ATOM 623 C C . GLU A 1 82 ? -15.031 11.18 12.398 1 84.38 82 GLU A C 1
ATOM 625 O O . GLU A 1 82 ? -14.57 10.078 12.703 1 84.38 82 GLU A O 1
ATOM 630 N N . ARG A 1 83 ? -16 11.359 11.578 1 89.88 83 ARG A N 1
ATOM 631 C CA . ARG A 1 83 ? -16.562 10.219 10.852 1 89.88 83 ARG A CA 1
ATOM 632 C C . ARG A 1 83 ? -15.508 9.57 9.961 1 89.88 83 ARG A C 1
ATOM 634 O O . ARG A 1 83 ? -15.406 8.344 9.898 1 89.88 83 ARG A O 1
ATOM 641 N N . LEU A 1 84 ? -14.75 10.367 9.258 1 91.31 84 LEU A N 1
ATOM 642 C CA . LEU A 1 84 ? -13.695 9.875 8.383 1 91.31 84 LEU A CA 1
ATOM 643 C C . LEU A 1 84 ? -12.68 9.055 9.164 1 91.31 84 LEU A C 1
ATOM 645 O O . LEU A 1 84 ? -12.305 7.953 8.75 1 91.31 84 LEU A O 1
ATOM 649 N N . VAL A 1 85 ? -12.289 9.547 10.289 1 88.38 85 VAL A N 1
ATOM 650 C CA . VAL A 1 85 ? -11.32 8.867 11.141 1 88.38 85 VAL A CA 1
ATOM 651 C C . VAL A 1 85 ? -11.914 7.559 11.656 1 88.38 85 VAL A C 1
ATOM 653 O O . VAL A 1 85 ? -11.289 6.5 11.555 1 88.38 85 VAL A O 1
ATOM 656 N N . ALA A 1 86 ? -13.117 7.617 12.141 1 88.19 86 ALA A N 1
ATOM 657 C CA . ALA A 1 86 ? -13.781 6.434 12.672 1 88.19 86 ALA A CA 1
ATOM 658 C C . ALA A 1 86 ? -13.93 5.355 11.602 1 88.19 86 ALA A C 1
ATOM 660 O O . ALA A 1 86 ? -13.672 4.176 11.859 1 88.19 86 ALA A O 1
ATOM 661 N N . LEU A 1 87 ? -14.344 5.746 10.484 1 91.56 87 LEU A N 1
ATOM 662 C CA . LEU A 1 87 ? -14.508 4.82 9.367 1 91.56 87 LEU A CA 1
ATOM 663 C C . LEU A 1 87 ? -13.172 4.172 9 1 91.56 87 LEU A C 1
ATOM 665 O O . LEU A 1 87 ? -13.133 2.99 8.648 1 91.56 87 LEU A O 1
ATOM 669 N N . SER A 1 88 ? -12.094 4.91 9.047 1 92.5 88 SER A N 1
ATOM 670 C CA . SER A 1 88 ? -10.789 4.355 8.727 1 92.5 88 SER A CA 1
ATOM 671 C C . SER A 1 88 ? -10.406 3.238 9.695 1 92.5 88 SER A C 1
ATOM 673 O O . SER A 1 88 ? -9.805 2.24 9.289 1 92.5 88 SER A O 1
ATOM 675 N N . TYR A 1 89 ? -10.75 3.387 10.945 1 90.69 89 TYR A N 1
ATOM 676 C CA . TYR A 1 89 ? -10.477 2.334 11.922 1 90.69 89 TYR A CA 1
ATOM 677 C C . TYR A 1 89 ? -11.305 1.089 11.625 1 90.69 89 TYR A C 1
ATOM 679 O O . TYR A 1 89 ? -10.789 -0.032 11.688 1 90.69 89 TYR A O 1
ATOM 687 N N . ASP A 1 90 ? -12.523 1.296 11.328 1 90.38 90 ASP A N 1
ATOM 688 C CA . ASP A 1 90 ? -13.398 0.169 11.008 1 90.38 90 ASP A CA 1
ATOM 689 C C . ASP A 1 90 ? -12.867 -0.608 9.805 1 90.38 90 ASP A C 1
ATOM 691 O O . ASP A 1 90 ? -12.82 -1.84 9.828 1 90.38 90 ASP A O 1
ATOM 695 N N . ILE A 1 91 ? -12.484 0.089 8.844 1 91.44 91 ILE A N 1
ATOM 696 C CA . ILE A 1 91 ? -11.969 -0.533 7.625 1 91.44 91 ILE A CA 1
ATOM 697 C C . ILE A 1 91 ? -10.656 -1.259 7.934 1 91.44 91 ILE A C 1
ATOM 699 O O . ILE A 1 91 ? -10.453 -2.389 7.488 1 91.44 91 ILE A O 1
ATOM 703 N N . ALA A 1 92 ? -9.797 -0.581 8.656 1 91.62 92 ALA A N 1
ATOM 704 C CA . ALA A 1 92 ? -8.539 -1.207 9.047 1 91.62 92 ALA A CA 1
ATOM 705 C C . ALA A 1 92 ? -8.781 -2.512 9.805 1 91.62 92 ALA A C 1
ATOM 707 O O . ALA A 1 92 ? -8.109 -3.514 9.562 1 91.62 92 ALA A O 1
ATOM 708 N N . HIS A 1 93 ? -9.734 -2.477 10.664 1 89.69 93 HIS A N 1
ATOM 709 C CA . HIS A 1 93 ? -10.078 -3.67 11.43 1 89.69 93 HIS A CA 1
ATOM 710 C C . HIS A 1 93 ? -10.633 -4.762 10.516 1 89.69 93 HIS A C 1
ATOM 712 O O . HIS A 1 93 ? -10.281 -5.938 10.672 1 89.69 93 HIS A O 1
ATOM 718 N N . ASP A 1 94 ? -11.461 -4.387 9.625 1 89 94 ASP A N 1
ATOM 719 C CA . ASP A 1 94 ? -12 -5.359 8.672 1 89 94 ASP A CA 1
ATOM 720 C C . ASP A 1 94 ? -10.891 -5.969 7.82 1 89 94 ASP A C 1
ATOM 722 O O . ASP A 1 94 ? -10.914 -7.168 7.531 1 89 94 ASP A O 1
ATOM 726 N N . LEU A 1 95 ? -9.969 -5.184 7.41 1 89.31 95 LEU A N 1
ATOM 727 C CA . LEU A 1 95 ? -8.867 -5.641 6.582 1 89.31 95 LEU A CA 1
ATOM 728 C C . LEU A 1 95 ? -8.031 -6.684 7.316 1 89.31 95 LEU A C 1
ATOM 730 O O . LEU A 1 95 ? -7.328 -7.48 6.688 1 89.31 95 LEU A O 1
ATOM 734 N N . THR A 1 96 ? -8.148 -6.73 8.648 1 85.44 96 THR A N 1
ATOM 735 C CA . THR A 1 96 ? -7.309 -7.633 9.43 1 85.44 96 THR A CA 1
ATOM 736 C C . THR A 1 96 ? -8.133 -8.797 9.969 1 85.44 96 THR A C 1
ATOM 738 O O . THR A 1 96 ? -7.609 -9.906 10.148 1 85.44 96 THR A O 1
ATOM 741 N N . ARG A 1 97 ? -9.375 -8.594 10.148 1 84 97 ARG A N 1
ATOM 742 C CA . ARG A 1 97 ? -10.133 -9.562 10.938 1 84 97 ARG A CA 1
ATOM 743 C C . ARG A 1 97 ? -11.172 -10.273 10.07 1 84 97 ARG A C 1
ATOM 745 O O . ARG A 1 97 ? -11.578 -11.391 10.383 1 84 97 ARG A O 1
ATOM 752 N N . ASP A 1 98 ? -11.648 -9.625 9.086 1 87.38 98 ASP A N 1
ATOM 753 C CA . ASP A 1 98 ? -12.703 -10.188 8.25 1 87.38 98 ASP A CA 1
ATOM 754 C C . ASP A 1 98 ? -12.117 -10.969 7.074 1 87.38 98 ASP A C 1
ATOM 756 O O . ASP A 1 98 ? -11.477 -10.383 6.199 1 87.38 98 ASP A O 1
ATOM 760 N N . PRO A 1 99 ? -12.438 -12.258 6.98 1 87.44 99 PRO A N 1
ATOM 761 C CA . PRO A 1 99 ? -11.828 -13.086 5.938 1 87.44 99 PRO A CA 1
ATOM 762 C C . PRO A 1 99 ? -12.195 -12.633 4.531 1 87.44 99 PRO A C 1
ATOM 764 O O . PRO A 1 99 ? -11.383 -12.727 3.611 1 87.44 99 PRO A O 1
ATOM 767 N N . VAL A 1 100 ? -13.398 -12.203 4.359 1 90.56 100 VAL A N 1
ATOM 768 C CA . VAL A 1 100 ? -13.836 -11.797 3.029 1 90.56 100 VAL A CA 1
ATOM 769 C C . VAL A 1 100 ? -13.109 -10.523 2.611 1 90.56 100 VAL A C 1
ATOM 771 O O . VAL A 1 100 ? -12.633 -10.414 1.479 1 90.56 100 VAL A O 1
ATOM 774 N N . THR A 1 101 ? -12.992 -9.594 3.568 1 89.75 101 THR A N 1
ATOM 775 C CA . THR A 1 101 ? -12.281 -8.359 3.283 1 89.75 101 THR A CA 1
ATOM 776 C C . THR A 1 101 ? -10.805 -8.633 3.029 1 89.75 101 THR A C 1
ATOM 778 O O . THR A 1 101 ? -10.211 -8.086 2.094 1 89.75 101 THR A O 1
ATOM 781 N N . ARG A 1 102 ? -10.289 -9.477 3.803 1 88.75 102 ARG A N 1
ATOM 782 C CA . ARG A 1 102 ? -8.891 -9.844 3.648 1 88.75 102 ARG A CA 1
ATOM 783 C C . ARG A 1 102 ? -8.648 -10.523 2.303 1 88.75 102 ARG A C 1
ATOM 785 O O . ARG A 1 102 ? -7.645 -10.25 1.637 1 88.75 102 ARG A O 1
ATOM 792 N N . ALA A 1 103 ? -9.531 -11.375 1.964 1 92.31 103 ALA A N 1
ATOM 793 C CA . ALA A 1 103 ? -9.43 -12.047 0.671 1 92.31 103 ALA A CA 1
ATOM 794 C C . ALA A 1 103 ? -9.547 -11.047 -0.478 1 92.31 103 ALA A C 1
ATOM 796 O O . ALA A 1 103 ? -8.805 -11.133 -1.46 1 92.31 103 ALA A O 1
ATOM 797 N N . GLY A 1 104 ? -10.477 -10.164 -0.333 1 90.56 104 GLY A N 1
ATOM 798 C CA . GLY A 1 104 ? -10.633 -9.133 -1.352 1 90.56 104 GLY A CA 1
ATOM 799 C C . GLY A 1 104 ? -9.383 -8.297 -1.547 1 90.56 104 GLY A C 1
ATOM 800 O O . GLY A 1 104 ? -8.977 -8.039 -2.682 1 90.56 104 GLY A O 1
ATOM 801 N N . ALA A 1 105 ? -8.773 -7.883 -0.468 1 88.69 105 ALA A N 1
ATOM 802 C CA . ALA A 1 105 ? -7.543 -7.098 -0.511 1 88.69 105 ALA A CA 1
ATOM 803 C C . ALA A 1 105 ? -6.41 -7.887 -1.167 1 88.69 105 ALA A C 1
ATOM 805 O O . ALA A 1 105 ? -5.688 -7.359 -2.012 1 88.69 105 ALA A O 1
ATOM 806 N N . ARG A 1 106 ? -6.297 -9.102 -0.801 1 87.44 106 ARG A N 1
ATOM 807 C CA . ARG A 1 106 ? -5.262 -9.961 -1.376 1 87.44 106 ARG A CA 1
ATOM 808 C C . ARG A 1 106 ? -5.488 -10.164 -2.869 1 87.44 106 ARG A C 1
ATOM 810 O O . ARG A 1 106 ? -4.555 -10.047 -3.668 1 87.44 106 ARG A O 1
ATOM 817 N N . LEU A 1 107 ? -6.695 -10.492 -3.182 1 88.44 107 LEU A N 1
ATOM 818 C CA . LEU A 1 107 ? -7.027 -10.711 -4.586 1 88.44 107 LEU A CA 1
ATOM 819 C C . LEU A 1 107 ? -6.73 -9.469 -5.418 1 88.44 107 LEU A C 1
ATOM 821 O O . LEU A 1 107 ? -6.234 -9.57 -6.539 1 88.44 107 LEU A O 1
ATOM 825 N N . TRP A 1 108 ? -7.023 -8.414 -4.871 1 84.88 108 TRP A N 1
ATOM 826 C CA . TRP A 1 108 ? -6.75 -7.18 -5.594 1 84.88 108 TRP A CA 1
ATOM 827 C C . TRP A 1 108 ? -5.254 -6.992 -5.812 1 84.88 108 TRP A C 1
ATOM 829 O O . TRP A 1 108 ? -4.824 -6.551 -6.883 1 84.88 108 TRP A O 1
ATOM 839 N N . THR A 1 109 ? -4.461 -7.242 -4.832 1 79.19 109 THR A N 1
ATOM 840 C CA . THR A 1 109 ? -3.014 -7.16 -4.977 1 79.19 109 THR A CA 1
ATOM 841 C C . THR A 1 109 ? -2.518 -8.141 -6.035 1 79.19 109 THR A C 1
ATOM 843 O O . THR A 1 109 ? -1.535 -7.871 -6.73 1 79.19 109 THR A O 1
ATOM 846 N N . GLU A 1 110 ? -3.264 -9.203 -6.23 1 81.56 110 GLU A N 1
ATOM 847 C CA . GLU A 1 110 ? -2.898 -10.242 -7.195 1 81.56 110 GLU A CA 1
ATOM 848 C C . GLU A 1 110 ? -3.662 -10.07 -8.508 1 81.56 110 GLU A C 1
ATOM 850 O O . GLU A 1 110 ? -3.729 -10.992 -9.32 1 81.56 110 GLU A O 1
ATOM 855 N N . ARG A 1 111 ? -4.191 -8.992 -8.734 1 83.31 111 ARG A N 1
ATOM 856 C CA . ARG A 1 111 ? -5.121 -8.758 -9.836 1 83.31 111 ARG A CA 1
ATOM 857 C C . ARG A 1 111 ? -4.457 -9.047 -11.18 1 83.31 111 ARG A C 1
ATOM 859 O O . ARG A 1 111 ? -5.137 -9.391 -12.148 1 83.31 111 ARG A O 1
ATOM 866 N N . THR A 1 112 ? -3.191 -8.961 -11.266 1 77.44 112 THR A N 1
ATOM 867 C CA . THR A 1 112 ? -2.496 -9.125 -12.539 1 77.44 112 THR A CA 1
ATOM 868 C C . THR A 1 112 ? -2.545 -10.586 -13 1 77.44 112 THR A C 1
ATOM 870 O O . THR A 1 112 ? -2.338 -10.875 -14.172 1 77.44 112 THR A O 1
ATOM 873 N N . VAL A 1 113 ? -2.824 -11.469 -12.078 1 77.44 113 VAL A N 1
ATOM 874 C CA . VAL A 1 113 ? -2.848 -12.883 -12.43 1 77.44 113 VAL A CA 1
ATOM 875 C C . VAL A 1 113 ? -4.293 -13.352 -12.586 1 77.44 113 VAL A C 1
ATOM 877 O O . VAL A 1 113 ? -4.543 -14.508 -12.922 1 77.44 113 VAL A O 1
ATOM 880 N N . ILE A 1 114 ? -5.199 -12.57 -12.234 1 83.81 114 ILE A N 1
ATOM 881 C CA . ILE A 1 114 ? -6.613 -12.883 -12.398 1 83.81 114 ILE A CA 1
ATOM 882 C C . ILE A 1 114 ? -7.062 -12.508 -13.812 1 83.81 114 ILE A C 1
ATOM 884 O O . ILE A 1 114 ? -6.898 -11.359 -14.234 1 83.81 114 ILE A O 1
ATOM 888 N N . LYS A 1 115 ? -7.496 -13.477 -14.453 1 80.44 115 LYS A N 1
ATOM 889 C CA . LYS A 1 115 ? -7.934 -13.234 -15.82 1 80.44 115 LYS A CA 1
ATOM 890 C C . LYS A 1 115 ? -9.258 -12.484 -15.852 1 80.44 115 LYS A C 1
ATOM 892 O O . LYS A 1 115 ? -10.188 -12.812 -15.109 1 80.44 115 LYS A O 1
ATOM 897 N N . GLY A 1 116 ? -9.281 -11.453 -16.625 1 77.19 116 GLY A N 1
ATOM 898 C CA . GLY A 1 116 ? -10.508 -10.68 -16.766 1 77.19 116 GLY A CA 1
ATOM 899 C C . GLY A 1 116 ? -10.469 -9.359 -16.016 1 77.19 116 GLY A C 1
ATOM 900 O O . GLY A 1 116 ? -9.398 -8.906 -15.602 1 77.19 116 GLY A O 1
ATOM 901 N N . TYR A 1 117 ? -11.641 -8.82 -15.828 1 80.62 117 TYR A N 1
ATOM 902 C CA . TYR A 1 117 ? -11.773 -7.504 -15.211 1 80.62 117 TYR A CA 1
ATOM 903 C C . TYR A 1 117 ? -11.867 -7.617 -13.695 1 80.62 117 TYR A C 1
ATOM 905 O O . TYR A 1 117 ? -12.727 -8.336 -13.172 1 80.62 117 TYR A O 1
ATOM 913 N N . VAL A 1 118 ? -10.977 -7.004 -12.984 1 83.44 118 VAL A N 1
ATOM 914 C CA . VAL A 1 118 ? -11.039 -6.875 -11.531 1 83.44 118 VAL A CA 1
ATOM 915 C C . VAL A 1 118 ? -11.445 -5.449 -11.156 1 83.44 118 VAL A C 1
ATOM 917 O O . VAL A 1 118 ? -10.742 -4.492 -11.5 1 83.44 118 VAL A O 1
ATOM 920 N N . PRO A 1 119 ? -12.586 -5.305 -10.508 1 80.19 119 PRO A N 1
ATOM 921 C CA . PRO A 1 119 ? -13.039 -3.955 -10.148 1 80.19 119 PRO A CA 1
ATOM 922 C C . PRO A 1 119 ? -12.062 -3.236 -9.219 1 80.19 119 PRO A C 1
ATOM 924 O O . PRO A 1 119 ? -11.391 -3.879 -8.414 1 80.19 119 PRO A O 1
ATOM 927 N N . ASP A 1 120 ? -12.039 -1.881 -9.383 1 80.94 120 ASP A N 1
ATOM 928 C CA . ASP A 1 120 ? -11.266 -1.016 -8.5 1 80.94 120 ASP A CA 1
ATOM 929 C C . ASP A 1 120 ? -12.086 -0.622 -7.27 1 80.94 120 ASP A C 1
ATOM 931 O O . ASP A 1 120 ? -13 0.195 -7.359 1 80.94 120 ASP A O 1
ATOM 935 N N . PRO A 1 121 ? -11.711 -1.206 -6.184 1 80.81 121 PRO A N 1
ATOM 936 C CA . PRO A 1 121 ? -12.492 -0.88 -4.988 1 80.81 121 PRO A CA 1
ATOM 937 C C . PRO A 1 121 ? -12.188 0.516 -4.449 1 80.81 121 PRO A C 1
ATOM 939 O O . PRO A 1 121 ? -12.969 1.057 -3.658 1 80.81 121 PRO A O 1
ATOM 942 N N . PHE A 1 122 ? -11.258 1.138 -4.91 1 87.62 122 PHE A N 1
ATOM 943 C CA . PHE A 1 122 ? -10.766 2.359 -4.285 1 87.62 122 PHE A CA 1
ATOM 944 C C . PHE A 1 122 ? -11.516 3.578 -4.809 1 87.62 122 PHE A C 1
ATOM 946 O O . PHE A 1 122 ? -11.469 4.648 -4.199 1 87.62 122 PHE A O 1
ATOM 953 N N . ALA A 1 123 ? -12.227 3.398 -5.902 1 86 123 ALA A N 1
ATOM 954 C CA . ALA A 1 123 ? -13.031 4.504 -6.414 1 86 123 ALA A CA 1
ATOM 955 C C . ALA A 1 123 ? -14.102 4.918 -5.402 1 86 123 ALA A C 1
ATOM 957 O O . ALA A 1 123 ? -14.32 6.109 -5.176 1 86 123 ALA A O 1
ATOM 958 N N . LEU A 1 124 ? -14.711 3.939 -4.844 1 85.38 124 LEU A N 1
ATOM 959 C CA . LEU A 1 124 ? -15.742 4.219 -3.85 1 85.38 124 LEU A CA 1
ATOM 960 C C . LEU A 1 124 ? -15.133 4.828 -2.592 1 85.38 124 LEU A C 1
ATOM 962 O O . LEU A 1 124 ? -15.695 5.762 -2.014 1 85.38 124 LEU A O 1
ATOM 966 N N . TRP A 1 125 ? -14.023 4.273 -2.154 1 88.75 125 TRP A N 1
ATOM 967 C CA . TRP A 1 125 ? -13.328 4.82 -0.997 1 88.75 125 TRP A CA 1
ATOM 968 C C . TRP A 1 125 ? -12.961 6.285 -1.221 1 88.75 125 TRP A C 1
ATOM 970 O O . TRP A 1 125 ? -13.172 7.121 -0.341 1 88.75 125 TRP A O 1
ATOM 980 N N . THR A 1 126 ? -12.508 6.504 -2.396 1 92.62 126 THR A N 1
ATOM 981 C CA . THR A 1 126 ? -12.062 7.852 -2.738 1 92.62 126 THR A CA 1
ATOM 982 C C . THR A 1 126 ? -13.242 8.812 -2.795 1 92.62 126 THR A C 1
ATOM 984 O O . THR A 1 126 ? -13.164 9.938 -2.289 1 92.62 126 THR A O 1
ATOM 987 N N . ALA A 1 127 ? -14.312 8.359 -3.375 1 92.75 127 ALA A N 1
ATOM 988 C CA . ALA A 1 127 ? -15.508 9.195 -3.457 1 92.75 127 ALA A CA 1
ATOM 989 C C . ALA A 1 127 ? -16.047 9.508 -2.066 1 92.75 127 ALA A C 1
ATOM 991 O O . ALA A 1 127 ? -16.422 10.656 -1.782 1 92.75 127 ALA A O 1
ATOM 992 N N . ALA A 1 128 ? -16.094 8.516 -1.254 1 92.56 128 ALA A N 1
ATOM 993 C CA . ALA A 1 128 ? -16.594 8.703 0.111 1 92.56 128 ALA A CA 1
ATOM 994 C C . ALA A 1 128 ? -15.695 9.664 0.888 1 92.56 128 ALA A C 1
ATOM 996 O O . ALA A 1 128 ? -16.188 10.547 1.595 1 92.56 128 ALA A O 1
ATOM 997 N N . THR A 1 129 ? -14.422 9.477 0.803 1 94.94 129 THR A N 1
ATOM 998 C CA . THR A 1 129 ? -13.461 10.344 1.469 1 94.94 129 THR A CA 1
ATOM 999 C C . THR A 1 129 ? -13.578 11.773 0.95 1 94.94 129 THR A C 1
ATOM 1001 O O . THR A 1 129 ? -13.547 12.727 1.731 1 94.94 129 THR A O 1
ATOM 1004 N N . THR A 1 130 ? -13.742 11.93 -0.357 1 96 130 THR A N 1
ATOM 1005 C CA . THR A 1 130 ? -13.898 13.242 -0.975 1 96 130 THR A CA 1
ATOM 1006 C C . THR A 1 130 ? -15.109 13.969 -0.398 1 96 130 THR A C 1
ATOM 1008 O O . THR A 1 130 ? -15.023 15.141 -0.041 1 96 130 THR A O 1
ATOM 1011 N N . ARG A 1 131 ? -16.141 13.242 -0.332 1 95.44 131 ARG A N 1
ATOM 1012 C CA . ARG A 1 131 ? -17.391 13.836 0.155 1 95.44 131 ARG A CA 1
ATOM 1013 C C . ARG A 1 131 ? -17.25 14.281 1.605 1 95.44 131 ARG A C 1
ATOM 1015 O O . ARG A 1 131 ? -17.672 15.383 1.963 1 95.44 131 ARG A O 1
ATOM 1022 N N . LEU A 1 132 ? -16.688 13.469 2.422 1 93.69 132 LEU A N 1
ATOM 1023 C CA . LEU A 1 132 ? -16.516 13.812 3.83 1 93.69 132 LEU A CA 1
ATOM 1024 C C . LEU A 1 132 ? -15.578 15 3.988 1 93.69 132 LEU A C 1
ATOM 1026 O O . LEU A 1 132 ? -15.82 15.883 4.812 1 93.69 132 LEU A O 1
ATOM 1030 N N . LEU A 1 133 ? -14.492 15.062 3.24 1 94.06 133 LEU A N 1
ATOM 1031 C CA . LEU A 1 133 ? -13.562 16.188 3.283 1 94.06 133 LEU A CA 1
ATOM 1032 C C . LEU A 1 133 ? -14.242 17.469 2.807 1 94.06 133 LEU A C 1
ATOM 1034 O O . LEU A 1 133 ? -13.984 18.547 3.35 1 94.06 133 LEU A O 1
ATOM 1038 N N . ALA A 1 134 ? -15.039 17.344 1.777 1 95.06 134 ALA A N 1
ATOM 1039 C CA . ALA A 1 134 ? -15.781 18.5 1.276 1 95.06 134 ALA A CA 1
ATOM 1040 C C . ALA A 1 134 ? -16.719 19.047 2.344 1 95.06 134 ALA A C 1
ATOM 1042 O O . ALA A 1 134 ? -16.812 20.266 2.525 1 95.06 134 ALA A O 1
ATOM 1043 N N . GLN A 1 135 ? -17.438 18.172 2.986 1 92.81 135 GLN A N 1
ATOM 1044 C CA . GLN A 1 135 ? -18.312 18.578 4.082 1 92.81 135 GLN A CA 1
ATOM 1045 C C . GLN A 1 135 ? -17.531 19.266 5.191 1 92.81 135 GLN A C 1
ATOM 1047 O O . GLN A 1 135 ? -17.984 20.266 5.754 1 92.81 135 GLN A O 1
ATOM 1052 N N . ALA A 1 136 ? -16.391 18.719 5.512 1 89.38 136 ALA A N 1
ATOM 1053 C CA . ALA A 1 136 ? -15.547 19.297 6.551 1 89.38 136 ALA A CA 1
ATOM 1054 C C . ALA A 1 136 ? -15.062 20.688 6.156 1 89.38 136 ALA A C 1
ATOM 1056 O O . ALA A 1 136 ? -14.977 21.578 6.996 1 89.38 136 ALA A O 1
ATOM 1057 N N . ARG A 1 137 ? -14.719 20.828 4.91 1 90.19 137 ARG A N 1
ATOM 1058 C CA . ARG A 1 137 ? -14.289 22.125 4.41 1 90.19 137 ARG A CA 1
ATOM 1059 C C . ARG A 1 137 ? -15.414 23.141 4.504 1 90.19 137 ARG A C 1
ATOM 1061 O O . ARG A 1 137 ? -15.195 24.281 4.914 1 90.19 137 ARG A O 1
ATOM 1068 N N . LEU A 1 138 ? -16.547 22.75 4.113 1 88.5 138 LEU A N 1
ATOM 1069 C CA . LEU A 1 138 ? -17.719 23.625 4.18 1 88.5 138 LEU A CA 1
ATOM 1070 C C . LEU A 1 138 ? -18 24.031 5.617 1 88.5 138 LEU A C 1
ATOM 1072 O O . LEU A 1 138 ? -18.438 25.172 5.863 1 88.5 138 LEU A O 1
ATOM 1076 N N . ALA A 1 139 ? -17.734 23.172 6.527 1 85.56 139 ALA A N 1
ATOM 1077 C CA . ALA A 1 139 ? -17.969 23.438 7.945 1 85.56 139 ALA A CA 1
ATOM 1078 C C . ALA A 1 139 ? -16.828 24.266 8.531 1 85.56 139 ALA A C 1
ATOM 1080 O O . ALA A 1 139 ? -16.875 24.672 9.695 1 85.56 139 ALA A O 1
ATOM 1081 N N . GLY A 1 140 ? -15.695 24.469 7.777 1 83.44 140 GLY A N 1
ATOM 1082 C CA . GLY A 1 140 ? -14.586 25.297 8.211 1 83.44 140 GLY A CA 1
ATOM 1083 C C . GLY A 1 140 ? -13.555 24.531 9.023 1 83.44 140 GLY A C 1
ATOM 1084 O O . GLY A 1 140 ? -12.688 25.141 9.664 1 83.44 140 GLY A O 1
ATOM 1085 N N . HIS A 1 141 ? -13.586 23.234 8.984 1 82.31 141 HIS A N 1
ATOM 1086 C CA . HIS A 1 141 ? -12.695 22.422 9.797 1 82.31 141 HIS A CA 1
ATOM 1087 C C . HIS A 1 141 ? -11.422 22.062 9.039 1 82.31 141 HIS A C 1
ATOM 1089 O O . HIS A 1 141 ? -10.484 21.516 9.609 1 82.31 141 HIS A O 1
ATOM 1095 N N . VAL A 1 142 ? -11.43 22.328 7.738 1 84 142 VAL A N 1
ATOM 1096 C CA . VAL A 1 142 ? -10.273 22.062 6.887 1 84 142 VAL A CA 1
ATOM 1097 C C . VAL A 1 142 ? -9.867 23.328 6.148 1 84 142 VAL A C 1
ATOM 1099 O O . VAL A 1 142 ? -10.719 24.125 5.73 1 84 142 VAL A O 1
ATOM 1102 N N . ASN A 1 143 ? -8.516 23.484 6.109 1 81.38 143 ASN A N 1
ATOM 1103 C CA . ASN A 1 143 ? -7.984 24.656 5.43 1 81.38 143 ASN A CA 1
ATOM 1104 C C . ASN A 1 143 ? -8.539 24.781 4.012 1 81.38 143 ASN A C 1
ATOM 1106 O O . ASN A 1 143 ? -8.719 23.781 3.32 1 81.38 143 ASN A O 1
ATOM 1110 N N . GLU A 1 144 ? -8.68 25.984 3.541 1 78.56 144 GLU A N 1
ATOM 1111 C CA . GLU A 1 144 ? -9.258 26.281 2.236 1 78.56 144 GLU A CA 1
ATOM 1112 C C . GLU A 1 144 ? -8.352 25.812 1.106 1 78.56 144 GLU A C 1
ATOM 1114 O O . GLU A 1 144 ? -8.812 25.578 -0.01 1 78.56 144 GLU A O 1
ATOM 1119 N N . GLY A 1 145 ? -7.141 25.688 1.414 1 78.81 145 GLY A N 1
ATOM 1120 C CA . GLY A 1 145 ? -6.191 25.266 0.397 1 78.81 145 GLY A CA 1
ATOM 1121 C C . GLY A 1 145 ? -6.25 23.781 0.107 1 78.81 145 GLY A C 1
ATOM 1122 O O . GLY A 1 145 ? -5.707 23.312 -0.899 1 78.81 145 GLY A O 1
ATOM 1123 N N . ILE A 1 146 ? -7.039 23.156 0.881 1 84.75 146 ILE A N 1
ATOM 1124 C CA . ILE A 1 146 ? -7.16 21.719 0.695 1 84.75 146 ILE A CA 1
ATOM 1125 C C . ILE A 1 146 ? -8.25 21.422 -0.336 1 84.75 146 ILE A C 1
ATOM 1127 O O . ILE A 1 146 ? -9.383 21.875 -0.197 1 84.75 146 ILE A O 1
ATOM 1131 N N . ARG A 1 147 ? -7.867 20.75 -1.368 1 91.69 147 ARG A N 1
ATOM 1132 C CA . ARG A 1 147 ? -8.812 20.281 -2.369 1 91.69 147 ARG A CA 1
ATOM 1133 C C . ARG A 1 147 ? -9.273 18.859 -2.053 1 91.69 147 ARG A C 1
ATOM 1135 O O . ARG A 1 147 ? -8.492 17.906 -2.152 1 91.69 147 ARG A O 1
ATOM 1142 N N . PRO A 1 148 ? -10.531 18.703 -1.76 1 94.56 148 PRO A N 1
ATOM 1143 C CA . PRO A 1 148 ? -11.031 17.438 -1.226 1 94.56 148 PRO A CA 1
ATOM 1144 C C . PRO A 1 148 ? -10.734 16.25 -2.143 1 94.56 148 PRO A C 1
ATOM 1146 O O . PRO A 1 148 ? -10.219 15.227 -1.689 1 94.56 148 PRO A O 1
ATOM 1149 N N . ALA A 1 149 ? -11.039 16.359 -3.434 1 94.88 149 ALA A N 1
ATOM 1150 C CA . ALA A 1 149 ? -10.859 15.242 -4.363 1 94.88 149 ALA A CA 1
ATOM 1151 C C . ALA A 1 149 ? -9.383 14.859 -4.484 1 94.88 149 ALA A C 1
ATOM 1153 O O . ALA A 1 149 ? -9.039 13.68 -4.461 1 94.88 149 ALA A O 1
ATOM 1154 N N . ARG A 1 150 ? -8.555 15.82 -4.637 1 91.75 150 ARG A N 1
ATOM 1155 C CA . ARG A 1 150 ? -7.117 15.578 -4.75 1 91.75 150 ARG A CA 1
ATOM 1156 C C . ARG A 1 150 ? -6.562 14.969 -3.471 1 91.75 150 ARG A C 1
ATOM 1158 O O . ARG A 1 150 ? -5.746 14.047 -3.52 1 91.75 150 ARG A O 1
ATOM 1165 N N . THR A 1 151 ? -6.992 15.508 -2.391 1 93.75 151 THR A N 1
ATOM 1166 C CA . THR A 1 151 ? -6.547 15.008 -1.095 1 93.75 151 THR A CA 1
ATOM 1167 C C . THR A 1 151 ? -6.996 13.562 -0.89 1 93.75 151 THR A C 1
ATOM 1169 O O . THR A 1 151 ? -6.219 12.719 -0.435 1 93.75 151 THR A O 1
ATOM 1172 N N . ALA A 1 152 ? -8.234 13.258 -1.236 1 95.44 152 ALA A N 1
ATOM 1173 C CA . ALA A 1 152 ? -8.766 11.898 -1.099 1 95.44 152 ALA A CA 1
ATOM 1174 C C . ALA A 1 152 ? -7.957 10.906 -1.932 1 95.44 152 ALA A C 1
ATOM 1176 O O . ALA A 1 152 ? -7.668 9.797 -1.479 1 95.44 152 ALA A O 1
ATOM 1177 N N . ARG A 1 153 ? -7.535 11.273 -3.131 1 93.5 153 ARG A N 1
ATOM 1178 C CA . ARG A 1 153 ? -6.785 10.422 -4.043 1 93.5 153 ARG A CA 1
ATOM 1179 C C . ARG A 1 153 ? -5.391 10.125 -3.496 1 93.5 153 ARG A C 1
ATOM 1181 O O . ARG A 1 153 ? -4.762 9.141 -3.887 1 93.5 153 ARG A O 1
ATOM 1188 N N . THR A 1 154 ? -4.996 10.945 -2.629 1 92.69 154 THR A N 1
ATOM 1189 C CA . THR A 1 154 ? -3.699 10.727 -1.995 1 92.69 154 THR A CA 1
ATOM 1190 C C . THR A 1 154 ? -3.861 9.93 -0.7 1 92.69 154 THR A C 1
ATOM 1192 O O . THR A 1 154 ? -3.059 9.047 -0.405 1 92.69 154 THR A O 1
ATOM 1195 N N . LEU A 1 155 ? -4.902 10.203 0.05 1 95.31 155 LEU A N 1
ATOM 1196 C CA . LEU A 1 155 ? -5.094 9.633 1.378 1 95.31 155 LEU A CA 1
ATOM 1197 C C . LEU A 1 155 ? -5.473 8.156 1.285 1 95.31 155 LEU A C 1
ATOM 1199 O O . LEU A 1 155 ? -4.996 7.34 2.074 1 95.31 155 LEU A O 1
ATOM 1203 N N . VAL A 1 156 ? -6.254 7.801 0.344 1 95.19 156 VAL A N 1
ATOM 1204 C CA . VAL A 1 156 ? -6.832 6.461 0.282 1 95.19 156 VAL A CA 1
ATOM 1205 C C . VAL A 1 156 ? -5.738 5.441 -0.033 1 95.19 156 VAL A C 1
ATOM 1207 O O . VAL A 1 156 ? -5.559 4.469 0.701 1 95.19 156 VAL A O 1
ATOM 1210 N N . PRO A 1 157 ? -4.938 5.652 -1.095 1 94.44 157 PRO A N 1
ATOM 1211 C CA . PRO A 1 157 ? -3.855 4.691 -1.333 1 94.44 157 PRO A CA 1
ATOM 1212 C C . PRO A 1 157 ? -2.844 4.648 -0.19 1 94.44 157 PRO A C 1
ATOM 1214 O O . PRO A 1 157 ? -2.346 3.574 0.158 1 94.44 157 PRO A O 1
ATOM 1217 N N . ALA A 1 158 ? -2.521 5.793 0.374 1 95.31 158 ALA A N 1
ATOM 1218 C CA . ALA A 1 158 ? -1.604 5.84 1.509 1 95.31 158 ALA A CA 1
ATOM 1219 C C . ALA A 1 158 ? -2.145 5.031 2.684 1 95.31 158 ALA A C 1
ATOM 1221 O O . ALA A 1 158 ? -1.401 4.281 3.322 1 95.31 158 ALA A O 1
ATOM 1222 N N . PHE A 1 159 ? -3.418 5.211 2.936 1 95.06 159 PHE A N 1
ATOM 1223 C CA . PHE A 1 159 ? -4.09 4.484 4.004 1 95.06 159 PHE A CA 1
ATOM 1224 C C . PHE A 1 159 ? -4.02 2.982 3.768 1 95.06 159 PHE A C 1
ATOM 1226 O O . PHE A 1 159 ? -3.689 2.219 4.68 1 95.06 159 PHE A O 1
ATOM 1233 N N . PHE A 1 160 ? -4.336 2.535 2.609 1 93 160 PHE A N 1
ATOM 1234 C CA . PHE A 1 160 ? -4.316 1.113 2.293 1 93 160 PHE A CA 1
ATOM 1235 C C . PHE A 1 160 ? -2.912 0.543 2.445 1 93 160 PHE A C 1
ATOM 1237 O O . PHE A 1 160 ? -2.734 -0.544 2.998 1 93 160 PHE A O 1
ATOM 1244 N N . GLY A 1 161 ? -1.94 1.269 1.924 1 91.88 161 GLY A N 1
ATOM 1245 C CA . GLY A 1 161 ? -0.557 0.855 2.094 1 91.88 161 GLY A CA 1
ATOM 1246 C C . GLY A 1 161 ? -0.134 0.771 3.549 1 91.88 161 GLY A C 1
ATOM 1247 O O . GLY A 1 161 ? 0.533 -0.185 3.953 1 91.88 161 GLY A O 1
ATOM 1248 N N . LEU A 1 162 ? -0.548 1.72 4.285 1 93.81 162 LEU A N 1
ATOM 1249 C CA . LEU A 1 162 ? -0.249 1.729 5.711 1 93.81 162 LEU A CA 1
ATOM 1250 C C . LEU A 1 162 ? -0.81 0.485 6.395 1 93.81 162 LEU A C 1
ATOM 1252 O O . LEU A 1 162 ? -0.096 -0.201 7.129 1 93.81 162 LEU A O 1
ATOM 1256 N N . CYS A 1 163 ? -2.025 0.179 6.109 1 92.56 163 CYS A N 1
ATOM 1257 C CA . CYS A 1 163 ? -2.695 -0.943 6.758 1 92.56 163 CYS A CA 1
ATOM 1258 C C . CYS A 1 163 ? -2.062 -2.268 6.344 1 92.56 163 CYS A C 1
ATOM 1260 O O . CYS A 1 163 ? -1.726 -3.092 7.195 1 92.56 163 CYS A O 1
ATOM 1262 N N . THR A 1 164 ? -1.865 -2.459 5.094 1 87.62 164 THR A N 1
ATOM 1263 C CA . THR A 1 164 ? -1.426 -3.75 4.574 1 87.62 164 THR A CA 1
ATOM 1264 C C . THR A 1 164 ? 0.038 -4.004 4.926 1 87.62 164 THR A C 1
ATOM 1266 O O . THR A 1 164 ? 0.403 -5.113 5.32 1 87.62 164 THR A O 1
ATOM 1269 N N . LEU A 1 165 ? 0.87 -2.992 4.91 1 87.69 165 LEU A N 1
ATOM 1270 C CA . LEU A 1 165 ? 2.289 -3.182 5.188 1 87.69 165 LEU A CA 1
ATOM 1271 C C . LEU A 1 165 ? 2.535 -3.303 6.688 1 87.69 165 LEU A C 1
ATOM 1273 O O . LEU A 1 165 ? 3.387 -4.086 7.121 1 87.69 165 LEU A O 1
ATOM 1277 N N . THR A 1 166 ? 1.798 -2.461 7.426 1 88.81 166 THR A N 1
ATOM 1278 C CA . THR A 1 166 ? 1.933 -2.578 8.875 1 88.81 166 THR A CA 1
ATOM 1279 C C . THR A 1 166 ? 1.565 -3.986 9.336 1 88.81 166 THR A C 1
ATOM 1281 O O . THR A 1 166 ? 2.281 -4.586 10.141 1 88.81 166 THR A O 1
ATOM 1284 N N . GLU A 1 167 ? 0.521 -4.48 8.82 1 84.94 167 GLU A N 1
ATOM 1285 C CA . GLU A 1 167 ? 0.113 -5.84 9.156 1 84.94 167 GLU A CA 1
ATOM 1286 C C . GLU A 1 167 ? 1.178 -6.855 8.75 1 84.94 167 GLU A C 1
ATOM 1288 O O . GLU A 1 167 ? 1.504 -7.762 9.516 1 84.94 167 GLU A O 1
ATOM 1293 N N . ALA A 1 168 ? 1.704 -6.707 7.578 1 82.19 168 ALA A N 1
ATOM 1294 C CA . ALA A 1 168 ? 2.67 -7.656 7.031 1 82.19 168 ALA A CA 1
ATOM 1295 C C . ALA A 1 168 ? 3.986 -7.602 7.801 1 82.19 168 ALA A C 1
ATOM 1297 O O . ALA A 1 168 ? 4.629 -8.633 8.023 1 82.19 168 ALA A O 1
ATOM 1298 N N . ILE A 1 169 ? 4.371 -6.449 8.234 1 82.62 169 ILE A N 1
ATOM 1299 C CA . ILE A 1 169 ? 5.699 -6.258 8.812 1 82.62 169 ILE A CA 1
ATOM 1300 C C . ILE A 1 169 ? 5.633 -6.418 10.328 1 82.62 169 ILE A C 1
ATOM 1302 O O . ILE A 1 169 ? 6.492 -7.07 10.93 1 82.62 169 ILE A O 1
ATOM 1306 N N . GLU A 1 170 ? 4.617 -5.789 10.961 1 85.25 170 GLU A N 1
ATOM 1307 C CA . GLU A 1 170 ? 4.617 -5.707 12.414 1 85.25 170 GLU A CA 1
ATOM 1308 C C . GLU A 1 170 ? 3.463 -6.508 13.016 1 85.25 170 GLU A C 1
ATOM 1310 O O . GLU A 1 170 ? 3.428 -6.75 14.219 1 85.25 170 GLU A O 1
ATOM 1315 N N . GLY A 1 171 ? 2.553 -6.922 12.219 1 83.38 171 GLY A N 1
ATOM 1316 C CA . GLY A 1 171 ? 1.403 -7.648 12.734 1 83.38 171 GLY A CA 1
ATOM 1317 C C . GLY A 1 171 ? 0.207 -6.758 13.008 1 83.38 171 GLY A C 1
ATOM 1318 O O . GLY A 1 171 ? 0.281 -5.539 12.836 1 83.38 171 GLY A O 1
ATOM 1319 N N . THR A 1 172 ? -0.878 -7.348 13.453 1 81.12 172 THR A N 1
ATOM 1320 C CA . THR A 1 172 ? -2.158 -6.66 13.57 1 81.12 172 THR A CA 1
ATOM 1321 C C . THR A 1 172 ? -2.24 -5.883 14.883 1 81.12 172 THR A C 1
ATOM 1323 O O . THR A 1 172 ? -3.02 -4.934 15 1 81.12 172 THR A O 1
ATOM 1326 N N . THR A 1 173 ? -1.398 -6.152 15.781 1 85 173 THR A N 1
ATOM 1327 C CA . THR A 1 173 ? -1.537 -5.613 17.125 1 85 173 THR A CA 1
ATOM 1328 C C . THR A 1 173 ? -1.116 -4.145 17.172 1 85 173 THR A C 1
ATOM 1330 O O . THR A 1 173 ? -1.55 -3.393 18.047 1 85 173 THR A O 1
ATOM 1333 N N . VAL A 1 174 ? -0.325 -3.756 16.25 1 90.94 174 VAL A N 1
ATOM 1334 C CA . VAL A 1 174 ? 0.208 -2.4 16.312 1 90.94 174 VAL A CA 1
ATOM 1335 C C . VAL A 1 174 ? -0.548 -1.498 15.344 1 90.94 174 VAL A C 1
ATOM 1337 O O . VAL A 1 174 ? -0.294 -0.293 15.281 1 90.94 174 VAL A O 1
ATOM 1340 N N . LEU A 1 175 ? -1.507 -2.016 14.609 1 91.5 175 LEU A N 1
ATOM 1341 C CA . LEU A 1 175 ? -2.168 -1.302 13.523 1 91.5 175 LEU A CA 1
ATOM 1342 C C . LEU A 1 175 ? -2.902 -0.072 14.047 1 91.5 175 LEU A C 1
ATOM 1344 O O . LEU A 1 175 ? -2.826 1.004 13.453 1 91.5 175 LEU A O 1
ATOM 1348 N N . ASP A 1 176 ? -3.57 -0.193 15.234 1 89.5 176 ASP A N 1
ATOM 1349 C CA . ASP A 1 176 ? -4.32 0.923 15.797 1 89.5 176 ASP A CA 1
ATOM 1350 C C . ASP A 1 176 ? -3.398 2.09 16.141 1 89.5 176 ASP A C 1
ATOM 1352 O O . ASP A 1 176 ? -3.711 3.244 15.844 1 89.5 176 ASP A O 1
ATOM 1356 N N . GLY A 1 177 ? -2.311 1.691 16.734 1 90 177 GLY A N 1
ATOM 1357 C CA . GLY A 1 177 ? -1.344 2.723 17.078 1 90 177 GLY A CA 1
ATOM 1358 C C . GLY A 1 177 ? -0.766 3.428 15.867 1 90 177 GLY A C 1
ATOM 1359 O O . GLY A 1 177 ? -0.626 4.652 15.867 1 90 177 GLY A O 1
ATOM 1360 N N . ARG A 1 178 ? -0.475 2.695 14.836 1 92.44 178 ARG A N 1
ATOM 1361 C CA . ARG A 1 178 ? 0.076 3.266 13.617 1 92.44 178 ARG A CA 1
ATOM 1362 C C . ARG A 1 178 ? -0.939 4.172 12.93 1 92.44 178 ARG A C 1
ATOM 1364 O O . ARG A 1 178 ? -0.583 5.23 12.406 1 92.44 178 ARG A O 1
ATOM 1371 N N . LEU A 1 179 ? -2.139 3.695 12.914 1 92.12 179 LEU A N 1
ATOM 1372 C CA . LEU A 1 179 ? -3.207 4.48 12.305 1 92.12 179 LEU A CA 1
ATOM 1373 C C . LEU A 1 179 ? -3.418 5.789 13.07 1 92.12 179 LEU A C 1
ATOM 1375 O O . LEU A 1 179 ? -3.629 6.84 12.453 1 92.12 179 LEU A O 1
ATOM 1379 N N . THR A 1 180 ? -3.348 5.73 14.367 1 89 180 THR A N 1
ATOM 1380 C CA . THR A 1 180 ? -3.467 6.926 15.195 1 89 180 THR A CA 1
ATOM 1381 C C . THR A 1 180 ? -2.35 7.918 14.875 1 89 180 THR A C 1
ATOM 1383 O O . THR A 1 180 ? -2.602 9.109 14.703 1 89 180 THR A O 1
ATOM 1386 N N . ASP A 1 181 ? -1.183 7.402 14.781 1 89.19 181 ASP A N 1
ATOM 1387 C CA . ASP A 1 181 ? -0.042 8.25 14.438 1 89.19 181 ASP A CA 1
ATOM 1388 C C . ASP A 1 181 ? -0.233 8.906 13.07 1 89.19 181 ASP A C 1
ATOM 1390 O O . ASP A 1 181 ? 0.064 10.086 12.891 1 89.19 181 ASP A O 1
ATOM 1394 N N . TRP A 1 182 ? -0.674 8.133 12.148 1 92.5 182 TRP A N 1
ATOM 1395 C CA . TRP A 1 182 ? -0.887 8.617 10.789 1 92.5 182 TRP A CA 1
ATOM 1396 C C . TRP A 1 182 ? -1.942 9.719 10.766 1 92.5 182 TRP A C 1
ATOM 1398 O O . TRP A 1 182 ? -1.763 10.742 10.102 1 92.5 182 TRP A O 1
ATOM 1408 N N . TRP A 1 183 ? -2.986 9.516 11.492 1 88.44 183 TRP A N 1
ATOM 1409 C CA . TRP A 1 183 ? -4.059 10.508 11.5 1 88.44 183 TRP A CA 1
ATOM 1410 C C . TRP A 1 183 ? -3.623 11.773 12.234 1 88.44 183 TRP A C 1
ATOM 1412 O O . TRP A 1 183 ? -4.02 12.883 11.859 1 88.44 183 TRP A O 1
ATOM 1422 N N . HIS A 1 184 ? -2.861 11.68 13.281 1 84.38 184 HIS A N 1
ATOM 1423 C CA . HIS A 1 184 ? -2.334 12.859 13.953 1 84.38 184 HIS A CA 1
ATOM 1424 C C . HIS A 1 184 ? -1.573 13.758 12.984 1 84.38 184 HIS A C 1
ATOM 1426 O O . HIS A 1 184 ? -1.75 14.977 12.984 1 84.38 184 HIS A O 1
ATOM 1432 N N . LEU A 1 185 ? -0.816 13.148 12.188 1 85.94 185 LEU A N 1
ATOM 1433 C CA . LEU A 1 185 ? -0.037 13.891 11.203 1 85.94 185 LEU A CA 1
ATOM 1434 C C . LEU A 1 185 ? -0.94 14.461 10.117 1 85.94 185 LEU A C 1
ATOM 1436 O O . LEU A 1 185 ? -0.809 15.633 9.742 1 85.94 185 LEU A O 1
ATOM 1440 N N . THR A 1 186 ? -1.827 13.641 9.57 1 88.81 186 THR A N 1
ATOM 1441 C CA . THR A 1 186 ? -2.707 14.023 8.477 1 88.81 186 THR A CA 1
ATOM 1442 C C . THR A 1 186 ? -3.637 15.156 8.898 1 88.81 186 THR A C 1
ATOM 1444 O O . THR A 1 186 ? -3.82 16.125 8.164 1 88.81 186 THR A O 1
ATOM 1447 N N . LEU A 1 187 ? -4.188 15.078 10.094 1 84.06 187 LEU A N 1
ATOM 1448 C CA . LEU A 1 187 ? -5.125 16.078 10.578 1 84.06 187 LEU A CA 1
ATOM 1449 C C . LEU A 1 187 ? -4.422 17.422 10.805 1 84.06 187 LEU A C 1
ATOM 1451 O O . LEU A 1 187 ? -4.992 18.484 10.539 1 84.06 187 LEU A O 1
ATOM 1455 N N . ARG A 1 188 ? -3.23 17.344 11.266 1 81.81 188 ARG A N 1
ATOM 1456 C CA . ARG A 1 188 ? -2.445 18.562 11.375 1 81.81 188 ARG A CA 1
ATOM 1457 C C . ARG A 1 188 ? -2.248 19.203 10.008 1 81.81 188 ARG A C 1
ATOM 1459 O O . ARG A 1 188 ? -2.244 20.438 9.891 1 81.81 188 ARG A O 1
ATOM 1466 N N . GLY A 1 189 ? -2.074 18.375 9.039 1 84.06 189 GLY A N 1
ATOM 1467 C CA . GLY A 1 189 ? -1.896 18.875 7.68 1 84.06 189 GLY A CA 1
ATOM 1468 C C . GLY A 1 189 ? -3.135 19.547 7.121 1 84.06 189 GLY A C 1
ATOM 1469 O O . GLY A 1 189 ? -3.041 20.391 6.227 1 84.06 189 GLY A O 1
ATOM 1470 N N . PHE A 1 190 ? -4.258 19.188 7.656 1 79.19 190 PHE A N 1
ATOM 1471 C CA . PHE A 1 190 ? -5.512 19.766 7.188 1 79.19 190 PHE A CA 1
ATOM 1472 C C . PHE A 1 190 ? -5.676 21.188 7.711 1 79.19 190 PHE A C 1
ATOM 1474 O O . PHE A 1 190 ? -6.41 21.984 7.129 1 79.19 190 PHE A O 1
ATOM 1481 N N . VAL A 1 191 ? -5.062 21.422 8.797 1 72.12 191 VAL A N 1
ATOM 1482 C CA . VAL A 1 191 ? -5.332 22.703 9.453 1 72.12 191 VAL A CA 1
ATOM 1483 C C . VAL A 1 191 ? -4.09 23.594 9.383 1 72.12 191 VAL A C 1
ATOM 1485 O O . VAL A 1 191 ? -4.191 24.812 9.469 1 72.12 191 VAL A O 1
ATOM 1488 N N . GLY A 1 192 ? -2.867 22.953 9.305 1 63.19 192 GLY A N 1
ATOM 1489 C CA . GLY A 1 192 ? -1.621 23.703 9.352 1 63.19 192 GLY A CA 1
ATOM 1490 C C . GLY A 1 192 ? -1.381 24.531 8.102 1 63.19 192 GLY A C 1
ATOM 1491 O O . GLY A 1 192 ? -2.008 24.297 7.066 1 63.19 192 GLY A O 1
ATOM 1492 N N . ASP A 1 193 ? -0.759 25.844 8.188 1 53.16 193 ASP A N 1
ATOM 1493 C CA . ASP A 1 193 ? -0.202 26.641 7.105 1 53.16 193 ASP A CA 1
ATOM 1494 C C . ASP A 1 193 ? 1.271 26.312 6.875 1 53.16 193 ASP A C 1
ATOM 1496 O O . ASP A 1 193 ? 1.995 26 7.824 1 53.16 193 ASP A O 1
ATOM 1500 N N . CYS A 1 194 ? 1.685 25.672 5.828 1 48.31 194 CYS A N 1
ATOM 1501 C CA . CYS A 1 194 ? 3.115 25.422 5.707 1 48.31 194 CYS A CA 1
ATOM 1502 C C . CYS A 1 194 ? 3.693 26.125 4.484 1 48.31 194 CYS A C 1
ATOM 1504 O O . CYS A 1 194 ? 3.178 25.969 3.375 1 48.31 194 CYS A O 1
ATOM 1506 N N . ASP A 1 195 ? 4.496 27.125 4.609 1 41.84 195 ASP A N 1
ATOM 1507 C CA . ASP A 1 195 ? 5.293 27.812 3.596 1 41.84 195 ASP A CA 1
ATOM 1508 C C . ASP A 1 195 ? 6.34 26.875 2.996 1 41.84 195 ASP A C 1
ATOM 1510 O O . ASP A 1 195 ? 7.066 27.25 2.076 1 41.84 195 ASP A O 1
ATOM 1514 N N . VAL A 1 196 ? 6.746 25.938 3.551 1 39.81 196 VAL A N 1
ATOM 1515 C CA . VAL A 1 196 ? 7.898 25.125 3.145 1 39.81 196 VAL A CA 1
ATOM 1516 C C . VAL A 1 196 ? 7.691 24.609 1.723 1 39.81 196 VAL A C 1
ATOM 1518 O O . VAL A 1 196 ? 8.633 24.562 0.932 1 39.81 196 VAL A O 1
ATOM 1521 N N . LEU A 1 197 ? 6.547 24.172 1.253 1 41.19 197 LEU A N 1
ATOM 1522 C CA . LEU A 1 197 ? 6.359 23.625 -0.083 1 41.19 197 LEU A CA 1
ATOM 1523 C C . LEU A 1 197 ? 6.734 24.641 -1.153 1 41.19 197 LEU A C 1
ATOM 1525 O O . LEU A 1 197 ? 7.258 24.281 -2.209 1 41.19 197 LEU A O 1
ATOM 1529 N N . ALA A 1 198 ? 6.387 25.859 -0.944 1 42.25 198 ALA A N 1
ATOM 1530 C CA . ALA A 1 198 ? 6.832 26.875 -1.9 1 42.25 198 ALA A CA 1
ATOM 1531 C C . ALA A 1 198 ? 8.336 26.766 -2.148 1 42.25 198 ALA A C 1
ATOM 1533 O O . ALA A 1 198 ? 8.797 26.906 -3.283 1 42.25 198 ALA A O 1
ATOM 1534 N N . ARG A 1 199 ? 8.992 26.484 -1.181 1 40.06 199 ARG A N 1
ATOM 1535 C CA . ARG A 1 199 ? 10.445 26.422 -1.324 1 40.06 199 ARG A CA 1
ATOM 1536 C C . ARG A 1 199 ? 10.875 25.141 -2.031 1 40.06 199 ARG A C 1
ATOM 1538 O O . ARG A 1 199 ? 11.805 25.156 -2.842 1 40.06 199 ARG A O 1
ATOM 1545 N N . VAL A 1 200 ? 10.289 24.094 -1.741 1 40.22 200 VAL A N 1
ATOM 1546 C CA . VAL A 1 200 ? 10.648 22.844 -2.408 1 40.22 200 VAL A CA 1
ATOM 1547 C C . VAL A 1 200 ? 10.234 22.906 -3.877 1 40.22 200 VAL A C 1
ATOM 1549 O O . VAL A 1 200 ? 10.984 22.484 -4.758 1 40.22 200 VAL A O 1
ATOM 1552 N N . GLU A 1 201 ? 9.016 23.281 -4.227 1 43.31 201 GLU A N 1
ATOM 1553 C CA . GLU A 1 201 ? 8.602 23.5 -5.609 1 43.3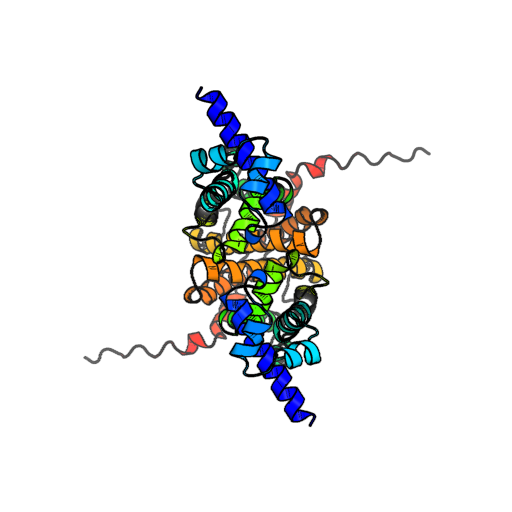1 201 GLU A CA 1
ATOM 1554 C C . GLU A 1 201 ? 9.562 24.453 -6.328 1 43.31 201 GLU A C 1
ATOM 1556 O O . GLU A 1 201 ? 9.836 24.266 -7.52 1 43.31 201 GLU A O 1
ATOM 1561 N N . ALA A 1 202 ? 9.953 25.5 -5.715 1 43.44 202 ALA A N 1
ATOM 1562 C CA . ALA A 1 202 ? 10.922 26.422 -6.305 1 43.44 202 ALA A CA 1
ATOM 1563 C C . ALA A 1 202 ? 12.242 25.719 -6.594 1 43.44 202 ALA A C 1
ATOM 1565 O O . ALA A 1 202 ? 12.961 26.078 -7.531 1 43.44 202 ALA A O 1
ATOM 1566 N N . ALA A 1 203 ? 12.555 24.797 -5.859 1 38.78 203 ALA A N 1
ATOM 1567 C CA . ALA A 1 203 ? 13.797 24.062 -6.055 1 38.78 203 ALA A CA 1
ATOM 1568 C C . ALA A 1 203 ? 13.594 22.875 -7.004 1 38.78 203 ALA A C 1
ATOM 1570 O O . ALA A 1 203 ? 14.555 22.234 -7.41 1 38.78 203 ALA A O 1
ATOM 1571 N N . SER A 1 204 ? 12.383 22.438 -7.234 1 38.44 204 SER A N 1
ATOM 1572 C CA . SER A 1 204 ? 12.156 21.359 -8.188 1 38.44 204 SER A CA 1
ATOM 1573 C C . SER A 1 204 ? 12.539 21.797 -9.602 1 38.44 204 SER A C 1
ATOM 1575 O O . SER A 1 204 ? 12.312 22.938 -9.992 1 38.44 204 SER A O 1
ATOM 1577 N N . PRO A 1 205 ? 13.398 21.172 -10.25 1 40.41 205 PRO A N 1
ATOM 1578 C CA . PRO A 1 205 ? 13.867 21.609 -11.57 1 40.41 205 PRO A CA 1
ATOM 1579 C C . PRO A 1 205 ? 12.719 22 -12.5 1 40.41 205 PRO A C 1
ATOM 1581 O O . PRO A 1 205 ? 12.953 22.641 -13.531 1 40.41 205 PRO A O 1
ATOM 1584 N N . ALA A 1 206 ? 11.562 21.547 -12.406 1 39.81 206 ALA A N 1
ATOM 1585 C CA . ALA A 1 206 ? 10.562 21.859 -13.414 1 39.81 206 ALA A CA 1
ATOM 1586 C C . ALA A 1 206 ? 10.156 23.328 -13.352 1 39.81 206 ALA A C 1
ATOM 1588 O O . ALA A 1 206 ? 9.445 23.828 -14.234 1 39.81 206 ALA A O 1
ATOM 1589 N N . ALA A 1 207 ? 10.312 24.125 -12.305 1 38.28 207 ALA A N 1
ATOM 1590 C CA . ALA A 1 207 ? 9.969 25.547 -12.344 1 38.28 207 ALA A CA 1
ATOM 1591 C C . ALA A 1 207 ? 10.82 26.297 -13.367 1 38.28 207 ALA A C 1
ATOM 1593 O O . ALA A 1 207 ? 10.469 27.391 -13.805 1 38.28 207 ALA A O 1
ATOM 1594 N N . GLY A 1 208 ? 11.984 25.875 -13.648 1 35.31 208 GLY A N 1
ATOM 1595 C CA . GLY A 1 208 ? 12.789 26.547 -14.664 1 35.31 208 GLY A CA 1
ATOM 1596 C C . GLY A 1 208 ? 12.234 26.375 -16.062 1 35.31 208 GLY A C 1
ATOM 1597 O O . GLY A 1 208 ? 12.781 26.922 -17.031 1 35.31 208 GLY A O 1
ATOM 1598 N N . ARG A 1 209 ? 11.438 25.391 -16.234 1 38.97 209 ARG A N 1
ATOM 1599 C CA . ARG A 1 209 ? 11.078 25.266 -17.641 1 38.97 209 ARG A CA 1
ATOM 1600 C C . ARG A 1 209 ? 9.914 26.203 -18 1 38.97 209 ARG A C 1
ATOM 1602 O O . ARG A 1 209 ? 9.336 26.094 -19.078 1 38.97 209 ARG A O 1
ATOM 1609 N N . GLN A 1 210 ? 9.297 26.859 -17.109 1 35.47 210 GLN A N 1
ATOM 1610 C CA . GLN A 1 210 ? 8.359 27.828 -17.656 1 35.47 210 GLN A CA 1
ATOM 1611 C C . GLN A 1 210 ? 9.07 28.844 -18.562 1 35.47 210 GLN A C 1
ATOM 1613 O O . GLN A 1 210 ? 9.852 29.656 -18.078 1 35.47 210 GLN A O 1
ATOM 1618 N N . GLY A 1 211 ? 9.414 28.391 -19.703 1 36.44 211 GLY A N 1
ATOM 1619 C CA . GLY A 1 211 ? 9.867 29.219 -20.812 1 36.44 211 GLY A CA 1
ATOM 1620 C C . GLY A 1 211 ? 9.125 30.531 -20.906 1 36.44 211 GLY A C 1
ATOM 1621 O O . GLY A 1 211 ? 8.023 30.672 -20.375 1 36.44 211 GLY A O 1
ATOM 1622 N N . PRO A 1 212 ? 9.766 31.562 -21.156 1 37.88 212 PRO A N 1
ATOM 1623 C CA . PRO A 1 212 ? 9.242 32.906 -21.391 1 37.88 212 PRO A CA 1
ATOM 1624 C C . PRO A 1 212 ? 8.062 32.906 -22.375 1 37.88 212 PRO A C 1
ATOM 1626 O O . PRO A 1 212 ? 7.969 32.031 -23.234 1 37.88 212 PRO A O 1
ATOM 1629 N N . ALA A 1 213 ? 6.906 33.219 -21.969 1 38.03 213 ALA A N 1
ATOM 1630 C CA . ALA A 1 213 ? 5.777 33.531 -22.844 1 38.03 213 ALA A CA 1
ATOM 1631 C C . ALA A 1 213 ? 6.227 34.344 -24.062 1 38.03 213 ALA A C 1
ATOM 1633 O O . ALA A 1 213 ? 6.918 35.344 -23.922 1 38.03 213 ALA A O 1
ATOM 1634 N N . LEU A 1 214 ? 6.438 33.688 -25.172 1 36.5 214 LEU A N 1
ATOM 1635 C CA . LEU A 1 214 ? 6.574 34.375 -26.453 1 36.5 214 LEU A CA 1
ATOM 1636 C C . LEU A 1 214 ? 5.574 35.5 -26.578 1 36.5 214 LEU A C 1
ATOM 1638 O O . LEU A 1 214 ? 4.375 35.312 -26.359 1 36.5 214 LEU A O 1
ATOM 1642 N N . GLY A 1 215 ? 5.961 36.656 -26.188 1 30.81 215 GLY A N 1
ATOM 1643 C CA . GLY A 1 215 ? 5.352 37.938 -26.531 1 30.81 215 GLY A CA 1
ATOM 1644 C C . GLY A 1 215 ? 4.785 37.969 -27.938 1 30.81 215 GLY A C 1
ATOM 1645 O O . GLY A 1 215 ? 5.449 37.562 -28.891 1 30.81 215 GLY A O 1
ATOM 1646 N N . ASP A 1 216 ? 3.453 37.844 -28.141 1 35.28 216 ASP A N 1
ATOM 1647 C CA . ASP A 1 216 ? 2.719 38.219 -29.344 1 35.28 216 ASP A CA 1
ATOM 1648 C C . ASP A 1 216 ? 3.189 39.562 -29.875 1 35.28 216 ASP A C 1
ATOM 1650 O O . ASP A 1 216 ? 3.232 40.531 -29.125 1 35.28 216 ASP A O 1
ATOM 1654 N N . GLY A 1 217 ? 4.133 39.656 -30.75 1 28.28 217 GLY A N 1
ATOM 1655 C CA . GLY A 1 217 ? 4.242 40.781 -31.672 1 28.28 217 GLY A CA 1
ATOM 1656 C C . GLY A 1 217 ? 2.898 41.25 -32.188 1 28.28 217 GLY A C 1
ATOM 1657 O O . GLY A 1 217 ? 2.014 40.438 -32.469 1 28.28 217 GLY A O 1
ATOM 1658 N N . LEU A 1 218 ? 2.572 42.625 -32 1 23.81 218 LEU A N 1
ATOM 1659 C CA . LEU A 1 218 ? 1.755 43.438 -32.906 1 23.81 218 LEU A CA 1
ATOM 1660 C C . LEU A 1 218 ? 2.336 43.406 -34.312 1 23.81 218 LEU A C 1
ATOM 1662 O O . LEU A 1 218 ? 3.557 43.406 -34.5 1 23.81 218 LEU A O 1
ATOM 1666 N N . MET B 1 1 ? 38.031 -14.086 -14.969 1 60.25 1 MET B N 1
ATOM 1667 C CA . MET B 1 1 ? 37.156 -15.133 -14.43 1 60.25 1 MET B CA 1
ATOM 1668 C C . MET B 1 1 ? 36.125 -14.555 -13.492 1 60.25 1 MET B C 1
ATOM 1670 O O . MET B 1 1 ? 34.938 -14.844 -13.633 1 60.25 1 MET B O 1
ATOM 1674 N N . GLN B 1 2 ? 36.625 -13.539 -12.664 1 76.5 2 GLN B N 1
ATOM 1675 C CA . GLN B 1 2 ? 35.75 -12.922 -11.672 1 76.5 2 GLN B CA 1
ATOM 1676 C C . GLN B 1 2 ? 34.75 -11.969 -12.336 1 76.5 2 GLN B C 1
ATOM 1678 O O . GLN B 1 2 ? 33.562 -11.953 -11.977 1 76.5 2 GLN B O 1
ATOM 1683 N N . GLU B 1 3 ? 35.312 -11.422 -13.461 1 83.75 3 GLU B N 1
ATOM 1684 C CA . GLU B 1 3 ? 34.469 -10.453 -14.164 1 83.75 3 GLU B CA 1
ATOM 1685 C C . GLU B 1 3 ? 33.344 -11.148 -14.945 1 83.75 3 GLU B C 1
ATOM 1687 O O . GLU B 1 3 ? 32.25 -10.641 -15.031 1 83.75 3 GLU B O 1
ATOM 1692 N N . ARG B 1 4 ? 33.781 -12.266 -15.562 1 81.25 4 ARG B N 1
ATOM 1693 C CA . ARG B 1 4 ? 32.781 -13.031 -16.312 1 81.25 4 ARG B CA 1
ATOM 1694 C C . ARG B 1 4 ? 31.672 -13.539 -15.406 1 81.25 4 ARG B C 1
ATOM 1696 O O . ARG B 1 4 ? 30.5 -13.516 -15.773 1 81.25 4 ARG B O 1
ATOM 1703 N N . ALA B 1 5 ? 32.031 -14.008 -14.312 1 85.69 5 ALA B N 1
ATOM 1704 C CA . ALA B 1 5 ? 31.062 -14.492 -13.336 1 85.69 5 ALA B CA 1
ATOM 1705 C C . ALA B 1 5 ? 30.141 -13.367 -12.891 1 85.69 5 ALA B C 1
ATOM 1707 O O . ALA B 1 5 ? 28.922 -13.578 -12.75 1 85.69 5 ALA B O 1
ATOM 1708 N N . LYS B 1 6 ? 30.766 -12.234 -12.719 1 88.19 6 LYS B N 1
ATOM 1709 C CA . LYS B 1 6 ? 29.969 -11.078 -12.328 1 88.19 6 LYS B CA 1
ATOM 1710 C C . LYS B 1 6 ? 28.984 -10.688 -13.43 1 88.19 6 LYS B C 1
ATOM 1712 O O . LYS B 1 6 ? 27.844 -10.32 -13.156 1 88.19 6 LYS B O 1
ATOM 1717 N N . ALA B 1 7 ? 29.453 -10.789 -14.586 1 89.44 7 ALA B N 1
ATOM 1718 C CA . ALA B 1 7 ? 28.594 -10.461 -15.734 1 89.44 7 ALA B CA 1
ATOM 1719 C C . ALA B 1 7 ? 27.453 -11.453 -15.867 1 89.44 7 ALA B C 1
ATOM 1721 O O . ALA B 1 7 ? 26.312 -11.062 -16.172 1 89.44 7 ALA B O 1
ATOM 1722 N N . THR B 1 8 ? 27.766 -12.695 -15.68 1 90.69 8 THR B N 1
ATOM 1723 C CA . THR B 1 8 ? 26.734 -13.727 -15.727 1 90.69 8 THR B CA 1
ATOM 1724 C C . THR B 1 8 ? 25.719 -13.516 -14.617 1 90.69 8 THR B C 1
ATOM 1726 O O . THR B 1 8 ? 24.516 -13.594 -14.852 1 90.69 8 THR B O 1
ATOM 1729 N N . ARG B 1 9 ? 26.219 -13.281 -13.492 1 93.25 9 ARG B N 1
ATOM 1730 C CA . ARG B 1 9 ? 25.344 -13.039 -12.344 1 93.25 9 ARG B CA 1
ATOM 1731 C C . ARG B 1 9 ? 24.406 -11.875 -12.609 1 93.25 9 ARG B C 1
ATOM 1733 O O . ARG B 1 9 ? 23.203 -11.969 -12.32 1 93.25 9 ARG B O 1
ATOM 1740 N N . ARG B 1 10 ? 24.906 -10.844 -13.141 1 92.25 10 ARG B N 1
ATOM 1741 C CA . ARG B 1 10 ? 24.109 -9.656 -13.438 1 92.25 10 ARG B CA 1
ATOM 1742 C C . ARG B 1 10 ? 23.078 -9.945 -14.523 1 92.25 10 ARG B C 1
ATOM 1744 O O . ARG B 1 10 ? 21.938 -9.508 -14.438 1 92.25 10 ARG B O 1
ATOM 1751 N N . SER B 1 11 ? 23.531 -10.633 -15.492 1 94.38 11 SER B N 1
ATOM 1752 C CA . SER B 1 11 ? 22.641 -10.977 -16.594 1 94.38 11 SER B CA 1
ATOM 1753 C C . SER B 1 11 ? 21.469 -11.836 -16.109 1 94.38 11 SER B C 1
ATOM 1755 O O . SER B 1 11 ? 20.312 -11.602 -16.484 1 94.38 11 SER B O 1
ATOM 1757 N N . LEU B 1 12 ? 21.766 -12.797 -15.266 1 95.94 12 LEU B N 1
ATOM 1758 C CA . LEU B 1 12 ? 20.734 -13.656 -14.695 1 95.94 12 LEU B CA 1
ATOM 1759 C C . LEU B 1 12 ? 19.766 -12.844 -13.836 1 95.94 12 LEU B C 1
ATOM 1761 O O . LEU B 1 12 ? 18.547 -13.016 -13.938 1 95.94 12 LEU B O 1
ATOM 1765 N N . LEU B 1 13 ? 20.328 -12 -13.086 1 95.56 13 LEU B N 1
ATOM 1766 C CA . LEU B 1 13 ? 19.516 -11.188 -12.18 1 95.56 13 LEU B CA 1
ATOM 1767 C C . LEU B 1 13 ? 18.578 -10.281 -12.961 1 95.56 13 LEU B C 1
ATOM 1769 O O . LEU B 1 13 ? 17.391 -10.18 -12.633 1 95.56 13 LEU B O 1
ATOM 1773 N N . GLU B 1 14 ? 19.078 -9.648 -13.984 1 94.75 14 GLU B N 1
ATOM 1774 C CA . GLU B 1 14 ? 18.281 -8.727 -14.789 1 94.75 14 GLU B CA 1
ATOM 1775 C C . GLU B 1 14 ? 17.172 -9.477 -15.547 1 94.75 14 GLU B C 1
ATOM 1777 O O . GLU B 1 14 ? 16.047 -8.992 -15.641 1 94.75 14 GLU B O 1
ATOM 1782 N N . ALA B 1 15 ? 17.516 -10.609 -16.047 1 96.25 15 ALA B N 1
ATOM 1783 C CA . ALA B 1 15 ? 16.531 -11.43 -16.75 1 96.25 15 ALA B CA 1
ATOM 1784 C C . ALA B 1 15 ? 15.43 -11.891 -15.797 1 96.25 15 ALA B C 1
ATOM 1786 O O . ALA B 1 15 ? 14.242 -11.828 -16.141 1 96.25 15 ALA B O 1
ATOM 1787 N N . ALA B 1 16 ? 15.883 -12.344 -14.656 1 96.75 16 ALA B N 1
ATOM 1788 C CA . ALA B 1 16 ? 14.914 -12.773 -13.648 1 96.75 16 ALA B CA 1
ATOM 1789 C C . ALA B 1 16 ? 14 -11.625 -13.234 1 96.75 16 ALA B C 1
ATOM 1791 O O . ALA B 1 16 ? 12.781 -11.789 -13.141 1 96.75 16 ALA B O 1
ATOM 1792 N N . ALA B 1 17 ? 14.609 -10.492 -13.047 1 95.31 17 ALA B N 1
ATOM 1793 C CA . ALA B 1 17 ? 13.852 -9.312 -12.641 1 95.31 17 ALA B CA 1
ATOM 1794 C C . ALA B 1 17 ? 12.789 -8.953 -13.672 1 95.31 17 ALA B C 1
ATOM 1796 O O . ALA B 1 17 ? 11.641 -8.664 -13.32 1 95.31 17 ALA B O 1
ATOM 1797 N N . GLN B 1 18 ? 13.18 -8.992 -14.867 1 94.94 18 GLN B N 1
ATOM 1798 C CA . GLN B 1 18 ? 12.242 -8.672 -15.938 1 94.94 18 GLN B CA 1
ATOM 1799 C C . GLN B 1 18 ? 11.07 -9.656 -15.953 1 94.94 18 GLN B C 1
ATOM 1801 O O . GLN B 1 18 ? 9.914 -9.25 -16.078 1 94.94 18 GLN B O 1
ATOM 1806 N N . LEU B 1 19 ? 11.359 -10.883 -15.82 1 95.12 19 LEU B N 1
ATOM 1807 C CA . LEU B 1 19 ? 10.336 -11.922 -15.844 1 95.12 19 LEU B CA 1
ATOM 1808 C C . LEU B 1 19 ? 9.422 -11.812 -14.633 1 95.12 19 LEU B C 1
ATOM 1810 O O . LEU B 1 19 ? 8.195 -11.875 -14.766 1 95.12 19 LEU B O 1
ATOM 1814 N N . PHE B 1 20 ? 10.016 -11.602 -13.484 1 93.06 20 PHE B N 1
ATOM 1815 C CA . PHE B 1 20 ? 9.227 -11.453 -12.273 1 93.06 20 PHE B CA 1
ATOM 1816 C C . PHE B 1 20 ? 8.32 -10.234 -12.359 1 93.06 20 PHE B C 1
ATOM 1818 O O . PHE B 1 20 ? 7.172 -10.266 -11.906 1 93.06 20 PHE B O 1
ATOM 1825 N N . ALA B 1 21 ? 8.836 -9.18 -12.883 1 89.12 21 ALA B N 1
ATOM 1826 C CA . ALA B 1 21 ? 8.039 -7.961 -13.023 1 89.12 21 ALA B CA 1
ATOM 1827 C C . ALA B 1 21 ? 6.879 -8.172 -13.984 1 89.12 21 ALA B C 1
ATOM 1829 O O . ALA B 1 21 ? 5.773 -7.676 -13.758 1 89.12 21 ALA B O 1
ATOM 1830 N N . GLU B 1 22 ? 7.066 -8.922 -15.039 1 86.75 22 GLU B N 1
ATOM 1831 C CA . GLU B 1 22 ? 6.094 -9.078 -16.125 1 86.75 22 GLU B CA 1
ATOM 1832 C C . GLU B 1 22 ? 5.047 -10.133 -15.766 1 86.75 22 GLU B C 1
ATOM 1834 O O . GLU B 1 22 ? 3.848 -9.906 -15.945 1 86.75 22 GLU B O 1
ATOM 1839 N N . GLN B 1 23 ? 5.52 -11.266 -15.164 1 86.81 23 GLN B N 1
ATOM 1840 C CA . GLN B 1 23 ? 4.57 -12.367 -15.07 1 86.81 23 GLN B CA 1
ATOM 1841 C C . GLN B 1 23 ? 4.434 -12.859 -13.633 1 86.81 23 GLN B C 1
ATOM 1843 O O . GLN B 1 23 ? 3.549 -13.656 -13.32 1 86.81 23 GLN B O 1
ATOM 1848 N N . GLY B 1 24 ? 5.246 -12.344 -12.766 1 87.5 24 GLY B N 1
ATOM 1849 C CA . GLY B 1 24 ? 5.133 -12.734 -11.367 1 87.5 24 GLY B CA 1
ATOM 1850 C C . GLY B 1 24 ? 5.988 -13.938 -11.016 1 87.5 24 GLY B C 1
ATOM 1851 O O . GLY B 1 24 ? 6.559 -14.578 -11.898 1 87.5 24 GLY B O 1
ATOM 1852 N N . TYR B 1 25 ? 6.066 -14.25 -9.719 1 89.88 25 TYR B N 1
ATOM 1853 C CA . TYR B 1 25 ? 6.922 -15.312 -9.195 1 89.88 25 TYR B CA 1
ATOM 1854 C C . TYR B 1 25 ? 6.41 -16.688 -9.625 1 89.88 25 TYR B C 1
ATOM 1856 O O . TYR B 1 25 ? 7.164 -17.5 -10.148 1 89.88 25 TYR B O 1
ATOM 1864 N N . ALA B 1 26 ? 5.176 -16.938 -9.414 1 83.88 26 ALA B N 1
ATOM 1865 C CA . ALA B 1 26 ? 4.594 -18.25 -9.648 1 83.88 26 ALA B CA 1
ATOM 1866 C C . ALA B 1 26 ? 4.691 -18.641 -11.125 1 83.88 26 ALA B C 1
ATOM 1868 O O . ALA B 1 26 ? 4.953 -19.797 -11.445 1 83.88 26 ALA B O 1
ATOM 1869 N N . ALA B 1 27 ? 4.594 -17.734 -11.977 1 86.19 27 ALA B N 1
ATOM 1870 C CA . ALA B 1 27 ? 4.523 -18.016 -13.406 1 86.19 27 ALA B CA 1
ATOM 1871 C C . ALA B 1 27 ? 5.918 -18.062 -14.031 1 86.19 27 ALA B C 1
ATOM 1873 O O . ALA B 1 27 ? 6.066 -18.359 -15.219 1 86.19 27 ALA B O 1
ATOM 1874 N N . THR B 1 28 ? 6.891 -17.719 -13.266 1 93.5 28 THR B N 1
ATOM 1875 C CA . THR B 1 28 ? 8.258 -17.688 -13.773 1 93.5 28 THR B CA 1
ATOM 1876 C C . THR B 1 28 ? 9.008 -18.953 -13.344 1 93.5 28 THR B C 1
ATOM 1878 O O . THR B 1 28 ? 8.938 -19.359 -12.188 1 93.5 28 THR B O 1
ATOM 1881 N N . SER B 1 29 ? 9.688 -19.578 -14.297 1 95.38 29 SER B N 1
ATOM 1882 C CA . SER B 1 29 ? 10.484 -20.766 -13.992 1 95.38 29 SER B CA 1
ATOM 1883 C C . SER B 1 29 ? 11.977 -20.5 -14.203 1 95.38 29 SER B C 1
ATOM 1885 O O . SER B 1 29 ? 12.352 -19.5 -14.812 1 95.38 29 SER B O 1
ATOM 1887 N N . VAL B 1 30 ? 12.773 -21.391 -13.672 1 96.5 30 VAL B N 1
ATOM 1888 C CA . VAL B 1 30 ? 14.211 -21.312 -13.883 1 96.5 30 VAL B CA 1
ATOM 1889 C C . VAL B 1 30 ? 14.523 -21.453 -15.375 1 96.5 30 VAL B C 1
ATOM 1891 O O . VAL B 1 30 ? 15.43 -20.797 -15.883 1 96.5 30 VAL B O 1
ATOM 1894 N N . ASN B 1 31 ? 13.742 -22.234 -16.047 1 96.69 31 ASN B N 1
ATOM 1895 C CA . ASN B 1 31 ? 13.898 -22.391 -17.484 1 96.69 31 ASN B CA 1
ATOM 1896 C C . ASN B 1 31 ? 13.609 -21.078 -18.219 1 96.69 31 ASN B C 1
ATOM 1898 O O . ASN B 1 31 ? 14.297 -20.734 -19.172 1 96.69 31 ASN B O 1
ATOM 1902 N N . ASP B 1 32 ? 12.633 -20.391 -17.812 1 97 32 ASP B N 1
ATOM 1903 C CA . ASP B 1 32 ? 12.32 -19.078 -18.391 1 97 32 ASP B CA 1
ATOM 1904 C C . ASP B 1 32 ? 13.492 -18.109 -18.234 1 97 32 ASP B C 1
ATOM 1906 O O . ASP B 1 32 ? 13.852 -17.391 -19.156 1 97 32 ASP B O 1
ATOM 1910 N N . ILE B 1 33 ? 14.062 -18.094 -17.031 1 97.19 33 ILE B N 1
ATOM 1911 C CA . ILE B 1 33 ? 15.172 -17.203 -16.703 1 97.19 33 ILE B CA 1
ATOM 1912 C C . ILE B 1 33 ? 16.391 -17.547 -17.547 1 97.19 33 ILE B C 1
ATOM 1914 O O . ILE B 1 33 ? 17.062 -16.672 -18.078 1 97.19 33 ILE B O 1
ATOM 1918 N N . SER B 1 34 ? 16.594 -18.797 -17.672 1 96.88 34 SER B N 1
ATOM 1919 C CA . SER B 1 34 ? 17.672 -19.281 -18.531 1 96.88 34 SER B CA 1
ATOM 1920 C C . SER B 1 34 ? 17.5 -18.812 -19.969 1 96.88 34 SER B C 1
ATOM 1922 O O . SER B 1 34 ? 18.422 -18.25 -20.547 1 96.88 34 SER B O 1
ATOM 1924 N N . ALA B 1 35 ? 16.406 -19 -20.5 1 97.06 35 ALA B N 1
ATOM 1925 C CA . ALA B 1 35 ? 16.109 -18.625 -21.891 1 97.06 35 ALA B CA 1
ATOM 1926 C C . ALA B 1 35 ? 16.25 -17.125 -22.094 1 97.06 35 ALA B C 1
ATOM 1928 O O . ALA B 1 35 ? 16.844 -16.688 -23.094 1 97.06 35 ALA B O 1
ATOM 1929 N N . ARG B 1 36 ? 15.797 -16.359 -21.219 1 95.62 36 ARG B N 1
ATOM 1930 C CA . ARG B 1 36 ? 15.812 -14.898 -21.359 1 95.62 36 ARG B CA 1
ATOM 1931 C C . ARG B 1 36 ? 17.234 -14.352 -21.188 1 95.62 36 ARG B C 1
ATOM 1933 O O . ARG B 1 36 ? 17.594 -13.367 -21.828 1 95.62 36 ARG B O 1
ATOM 1940 N N . SER B 1 37 ? 17.969 -14.906 -20.297 1 95.12 37 SER B N 1
ATOM 1941 C CA . SER B 1 37 ? 19.297 -14.398 -19.969 1 95.12 37 SER B CA 1
ATOM 1942 C C . SER B 1 37 ? 20.328 -14.875 -21 1 95.12 37 SER B C 1
ATOM 1944 O O . SER B 1 37 ? 21.422 -14.328 -21.062 1 95.12 37 SER B O 1
ATOM 1946 N N . GLY B 1 38 ? 20.031 -15.969 -21.688 1 95.19 38 GLY B N 1
ATOM 1947 C CA . GLY B 1 38 ? 21 -16.578 -22.594 1 95.19 38 GLY B CA 1
ATOM 1948 C C . GLY B 1 38 ? 22.031 -17.422 -21.875 1 95.19 38 GLY B C 1
ATOM 1949 O O . GLY B 1 38 ? 23.094 -17.719 -22.422 1 95.19 38 GLY B O 1
ATOM 1950 N N . ARG B 1 39 ? 21.766 -17.688 -20.594 1 94.88 39 ARG B N 1
ATOM 1951 C CA . ARG B 1 39 ? 22.625 -18.562 -19.797 1 94.88 39 ARG B CA 1
ATOM 1952 C C . ARG B 1 39 ? 21.922 -19.875 -19.469 1 94.88 39 ARG B C 1
ATOM 1954 O O . ARG B 1 39 ? 20.703 -20 -19.641 1 94.88 39 ARG B O 1
ATOM 1961 N N . THR B 1 40 ? 22.703 -20.766 -19.031 1 93.62 40 THR B N 1
ATOM 1962 C CA . THR B 1 40 ? 22.156 -22.078 -18.75 1 93.62 40 THR B CA 1
ATOM 1963 C C . THR B 1 40 ? 21.391 -22.094 -17.438 1 93.62 40 THR B C 1
ATOM 1965 O O . THR B 1 40 ? 21.625 -21.25 -16.562 1 93.62 40 THR B O 1
ATOM 1968 N N . SER B 1 41 ? 20.469 -23.109 -17.344 1 94.75 41 SER B N 1
ATOM 1969 C CA . SER B 1 41 ? 19.781 -23.312 -16.078 1 94.75 41 SER B CA 1
ATOM 1970 C C . SER B 1 41 ? 20.75 -23.641 -14.953 1 94.75 41 SER B C 1
ATOM 1972 O O . SER B 1 41 ? 20.531 -23.25 -13.805 1 94.75 41 SER B O 1
ATOM 1974 N N . GLY B 1 42 ? 21.797 -24.344 -15.32 1 94.44 42 GLY B N 1
ATOM 1975 C CA . GLY B 1 42 ? 22.828 -24.641 -14.344 1 94.44 42 GLY B CA 1
ATOM 1976 C C . GLY B 1 42 ? 23.453 -23.391 -13.75 1 94.44 42 GLY B C 1
ATOM 1977 O O . GLY B 1 42 ? 23.781 -23.359 -12.562 1 94.44 42 GLY B O 1
ATOM 1978 N N . ALA B 1 43 ? 23.625 -22.469 -14.578 1 94.62 43 ALA B N 1
ATOM 1979 C CA . ALA B 1 43 ? 24.172 -21.203 -14.109 1 94.62 43 ALA B CA 1
ATOM 1980 C C . ALA B 1 43 ? 23.266 -20.547 -13.078 1 94.62 43 ALA B C 1
ATOM 1982 O O . ALA B 1 43 ? 23.75 -19.922 -12.125 1 94.62 43 ALA B O 1
ATOM 1983 N N . VAL B 1 44 ? 21.984 -20.625 -13.203 1 95.31 44 VAL B N 1
ATOM 1984 C CA . VAL B 1 44 ? 21.031 -20.094 -12.242 1 95.31 44 VAL B CA 1
ATOM 1985 C C . VAL B 1 44 ? 21.219 -20.766 -10.891 1 95.31 44 VAL B C 1
ATOM 1987 O O . VAL B 1 44 ? 21.266 -20.094 -9.852 1 95.31 44 VAL B O 1
ATOM 1990 N N . TYR B 1 45 ? 21.375 -22.062 -10.914 1 94.88 45 TYR B N 1
ATOM 1991 C CA . TYR B 1 45 ? 21.547 -22.828 -9.688 1 94.88 45 TYR B CA 1
ATOM 1992 C C . TYR B 1 45 ? 22.906 -22.578 -9.062 1 94.88 45 TYR B C 1
ATOM 1994 O O . TYR B 1 45 ? 23.031 -22.531 -7.836 1 94.88 45 TYR B O 1
ATOM 2002 N N . PHE B 1 46 ? 23.828 -22.469 -9.891 1 94.25 46 PHE B N 1
ATOM 2003 C CA . PHE B 1 46 ? 25.188 -22.234 -9.406 1 94.25 46 PHE B CA 1
ATOM 2004 C C . PHE B 1 46 ? 25.281 -20.875 -8.719 1 94.25 46 PHE B C 1
ATOM 2006 O O . PHE B 1 46 ? 25.828 -20.766 -7.613 1 94.25 46 PHE B O 1
ATOM 2013 N N . HIS B 1 47 ? 24.672 -19.859 -9.289 1 94.75 47 HIS B N 1
ATOM 2014 C CA . HIS B 1 47 ? 24.844 -18.5 -8.797 1 94.75 47 HIS B CA 1
ATOM 2015 C C . HIS B 1 47 ? 23.797 -18.156 -7.746 1 94.75 47 HIS B C 1
ATOM 2017 O O . HIS B 1 47 ? 24.047 -17.359 -6.844 1 94.75 47 HIS B O 1
ATOM 2023 N N . TYR B 1 48 ? 22.5 -18.688 -7.812 1 94.62 48 TYR B N 1
ATOM 2024 C CA . TYR B 1 48 ? 21.422 -18.203 -6.957 1 94.62 48 TYR B CA 1
ATOM 2025 C C . TYR B 1 48 ? 20.656 -19.359 -6.316 1 94.62 48 TYR B C 1
ATOM 2027 O O . TYR B 1 48 ? 19.688 -19.141 -5.598 1 94.62 48 TYR B O 1
ATOM 2035 N N . THR B 1 49 ? 21.047 -20.469 -6.496 1 92.25 49 THR B N 1
ATOM 2036 C CA . THR B 1 49 ? 20.5 -21.641 -5.84 1 92.25 49 THR B CA 1
ATOM 2037 C C . THR B 1 49 ? 19.031 -21.828 -6.211 1 92.25 49 THR B C 1
ATOM 2039 O O . THR B 1 49 ? 18.188 -22.078 -5.344 1 92.25 49 THR B O 1
ATOM 2042 N N . GLY B 1 50 ? 18.719 -21.406 -7.461 1 93.62 50 GLY B N 1
ATOM 2043 C CA . GLY B 1 50 ? 17.375 -21.672 -7.961 1 93.62 50 GLY B CA 1
ATOM 2044 C C . GLY B 1 50 ? 16.484 -20.453 -8 1 93.62 50 GLY B C 1
ATOM 2045 O O . GLY B 1 50 ? 16.969 -19.328 -7.867 1 93.62 50 GLY B O 1
ATOM 2046 N N . LYS B 1 51 ? 15.234 -20.688 -8.156 1 93.94 51 LYS B N 1
ATOM 2047 C CA . LYS B 1 51 ? 14.258 -19.609 -8.344 1 93.94 51 LYS B CA 1
ATOM 2048 C C . LYS B 1 51 ? 14.109 -18.781 -7.066 1 93.94 51 LYS B C 1
ATOM 2050 O O . LYS B 1 51 ? 14.047 -17.547 -7.125 1 93.94 51 LYS B O 1
ATOM 2055 N N . GLU B 1 52 ? 14.086 -19.453 -5.957 1 93.56 52 GLU B N 1
ATOM 2056 C CA . GLU B 1 52 ? 13.938 -18.766 -4.684 1 93.56 52 GLU B CA 1
ATOM 2057 C C . GLU B 1 52 ? 15.148 -17.875 -4.402 1 93.56 52 GLU B C 1
ATOM 2059 O O . GLU B 1 52 ? 14.984 -16.719 -3.998 1 93.56 52 GLU B O 1
ATOM 2064 N N . GLY B 1 53 ? 16.234 -18.422 -4.645 1 94.06 53 GLY B N 1
ATOM 2065 C CA . GLY B 1 53 ? 17.453 -17.672 -4.402 1 94.06 53 GLY B CA 1
ATOM 2066 C C . GLY B 1 53 ? 17.562 -16.422 -5.254 1 94.06 53 GLY B C 1
ATOM 2067 O O . GLY B 1 53 ? 17.969 -15.367 -4.766 1 94.06 53 GLY B O 1
ATOM 2068 N N . ILE B 1 54 ? 17.234 -16.547 -6.516 1 94.94 54 ILE B N 1
ATOM 2069 C CA . ILE B 1 54 ? 17.375 -15.391 -7.395 1 94.94 54 ILE B CA 1
ATOM 2070 C C . ILE B 1 54 ? 16.281 -14.383 -7.105 1 94.94 54 ILE B C 1
ATOM 2072 O O . ILE B 1 54 ? 16.469 -13.172 -7.258 1 94.94 54 ILE B O 1
ATOM 2076 N N . ALA B 1 55 ? 15.148 -14.82 -6.68 1 94 55 ALA B N 1
ATOM 2077 C CA . ALA B 1 55 ? 14.086 -13.914 -6.27 1 94 55 ALA B CA 1
ATOM 2078 C C . ALA B 1 55 ? 14.523 -13.039 -5.098 1 94 55 ALA B C 1
ATOM 2080 O O . ALA B 1 55 ? 14.328 -11.82 -5.113 1 94 55 ALA B O 1
ATOM 2081 N N . VAL B 1 56 ? 15.133 -13.641 -4.137 1 92.12 56 VAL B N 1
ATOM 2082 C CA . VAL B 1 56 ? 15.625 -12.93 -2.967 1 92.12 56 VAL B CA 1
ATOM 2083 C C . VAL B 1 56 ? 16.719 -11.938 -3.387 1 92.12 56 VAL B C 1
ATOM 2085 O O . VAL B 1 56 ? 16.75 -10.805 -2.896 1 92.12 56 VAL B O 1
ATOM 2088 N N . ALA B 1 57 ? 17.484 -12.383 -4.289 1 92.19 57 ALA B N 1
ATOM 2089 C CA . ALA B 1 57 ? 18.562 -11.516 -4.781 1 92.19 57 ALA B CA 1
ATOM 2090 C C . ALA B 1 57 ? 17.984 -10.289 -5.488 1 92.19 57 ALA B C 1
ATOM 2092 O O . ALA B 1 57 ? 18.531 -9.188 -5.363 1 92.19 57 ALA B O 1
ATOM 2093 N N . VAL B 1 58 ? 16.953 -10.461 -6.234 1 92.81 58 VAL B N 1
ATOM 2094 C CA . VAL B 1 58 ? 16.297 -9.359 -6.934 1 92.81 58 VAL B CA 1
ATOM 2095 C C . VAL B 1 58 ? 15.742 -8.359 -5.922 1 92.81 58 VAL B C 1
ATOM 2097 O O . VAL B 1 58 ? 15.914 -7.152 -6.078 1 92.81 58 VAL B O 1
ATOM 2100 N N . ILE B 1 59 ? 15.164 -8.836 -4.852 1 90.31 59 ILE B N 1
ATOM 2101 C CA . ILE B 1 59 ? 14.602 -7.977 -3.814 1 90.31 59 ILE B CA 1
ATOM 2102 C C . ILE B 1 59 ? 15.711 -7.184 -3.139 1 90.31 59 ILE B C 1
ATOM 2104 O O . ILE B 1 59 ? 15.578 -5.977 -2.916 1 90.31 59 ILE B O 1
ATOM 2108 N N . GLU B 1 60 ? 16.797 -7.789 -2.914 1 87.56 60 GLU B N 1
ATOM 2109 C CA . GLU B 1 60 ? 17.891 -7.203 -2.15 1 87.56 60 GLU B CA 1
ATOM 2110 C C . GLU B 1 60 ? 18.672 -6.195 -2.988 1 87.56 60 GLU B C 1
ATOM 2112 O O . GLU B 1 60 ? 19.25 -5.25 -2.451 1 87.56 60 GLU B O 1
ATOM 2117 N N . ASP B 1 61 ? 18.734 -6.414 -4.215 1 84.25 61 ASP B N 1
ATOM 2118 C CA . ASP B 1 61 ? 19.641 -5.641 -5.074 1 84.25 61 ASP B CA 1
ATOM 2119 C C . ASP B 1 61 ? 19.297 -4.152 -5.016 1 84.25 61 ASP B C 1
ATOM 2121 O O . ASP B 1 61 ? 20.141 -3.338 -4.617 1 84.25 61 ASP B O 1
ATOM 2125 N N . ARG B 1 62 ? 18.109 -3.77 -5.391 1 71.5 62 ARG B N 1
ATOM 2126 C CA . ARG B 1 62 ? 17.812 -2.346 -5.492 1 71.5 62 ARG B CA 1
ATOM 2127 C C . ARG B 1 62 ? 16.656 -1.965 -4.59 1 71.5 62 ARG B C 1
ATOM 2129 O O . ARG B 1 62 ? 16.562 -0.825 -4.129 1 71.5 62 ARG B O 1
ATOM 2136 N N . PHE B 1 63 ? 15.93 -2.83 -4.316 1 71.56 63 PHE B N 1
ATOM 2137 C CA . PHE B 1 63 ? 14.734 -2.492 -3.555 1 71.56 63 PHE B CA 1
ATOM 2138 C C . PHE B 1 63 ? 15.047 -2.381 -2.068 1 71.56 63 PHE B C 1
ATOM 2140 O O . PHE B 1 63 ? 14.555 -1.478 -1.39 1 71.56 63 PHE B O 1
ATOM 2147 N N . ALA B 1 64 ? 16.031 -3.174 -1.707 1 69.38 64 ALA B N 1
ATOM 2148 C CA . ALA B 1 64 ? 16.328 -3.201 -0.277 1 69.38 64 ALA B CA 1
ATOM 2149 C C . ALA B 1 64 ? 17.469 -2.252 0.066 1 69.38 64 ALA B C 1
ATOM 2151 O O . ALA B 1 64 ? 17.547 -1.748 1.188 1 69.38 64 ALA B O 1
ATOM 2152 N N . THR B 1 65 ? 18.312 -1.899 -0.866 1 67.5 65 THR B N 1
ATOM 2153 C CA . THR B 1 65 ? 19.531 -1.225 -0.458 1 67.5 65 THR B CA 1
ATOM 2154 C C . THR B 1 65 ? 19.672 0.128 -1.152 1 67.5 65 THR B C 1
ATOM 2156 O O . THR B 1 65 ? 20.422 0.993 -0.704 1 67.5 65 THR B O 1
ATOM 2159 N N . TRP B 1 66 ? 19.016 0.457 -2.006 1 76.44 66 TRP B N 1
ATOM 2160 C CA . TRP B 1 66 ? 19 1.695 -2.777 1 76.44 66 TRP B CA 1
ATOM 2161 C C . TRP B 1 66 ? 20.406 2.293 -2.863 1 76.44 66 TRP B C 1
ATOM 2163 O O . TRP B 1 66 ? 20.594 3.477 -2.58 1 76.44 66 TRP B O 1
ATOM 2173 N N . PRO B 1 67 ? 21.375 1.583 -3.309 1 74.38 67 PRO B N 1
ATOM 2174 C CA . PRO B 1 67 ? 22.75 2.111 -3.338 1 74.38 67 PRO B CA 1
ATOM 2175 C C . PRO B 1 67 ? 22.875 3.367 -4.199 1 74.38 67 PRO B C 1
ATOM 2177 O O . PRO B 1 67 ? 23.672 4.254 -3.891 1 74.38 67 PRO B O 1
ATOM 2180 N N . GLN B 1 68 ? 22.172 3.471 -5.137 1 77 68 GLN B N 1
ATOM 2181 C CA . GLN B 1 68 ? 22.219 4.586 -6.078 1 77 68 GLN B CA 1
ATOM 2182 C C . GLN B 1 68 ? 21.75 5.883 -5.418 1 77 68 GLN B C 1
ATOM 2184 O O . GLN B 1 68 ? 21.984 6.969 -5.945 1 77 68 GLN B O 1
ATOM 2189 N N . LEU B 1 69 ? 21.125 5.766 -4.273 1 80.69 69 LEU B N 1
ATOM 2190 C CA . LEU B 1 69 ? 20.594 6.949 -3.611 1 80.69 69 LEU B CA 1
ATOM 2191 C C . LEU B 1 69 ? 21.484 7.371 -2.449 1 80.69 69 LEU B C 1
ATOM 2193 O O . LEU B 1 69 ? 21.219 8.383 -1.794 1 80.69 69 LEU B O 1
ATOM 2197 N N . ALA B 1 70 ? 22.578 6.645 -2.287 1 83 70 ALA B N 1
ATOM 2198 C CA . ALA B 1 70 ? 23.469 6.871 -1.15 1 83 70 ALA B CA 1
ATOM 2199 C C . ALA B 1 70 ? 24.047 8.289 -1.177 1 83 70 ALA B C 1
ATOM 2201 O O . ALA B 1 70 ? 24.125 8.953 -0.141 1 83 70 ALA B O 1
ATOM 2202 N N . ALA B 1 71 ? 24.453 8.734 -2.348 1 85.81 71 ALA B N 1
ATOM 2203 C CA . ALA B 1 71 ? 25.062 10.047 -2.473 1 85.81 71 ALA B CA 1
ATOM 2204 C C . ALA B 1 71 ? 24.078 11.148 -2.072 1 85.81 71 ALA B C 1
ATOM 2206 O O . ALA B 1 71 ? 24.438 12.07 -1.332 1 85.81 71 ALA B O 1
ATOM 2207 N N . ARG B 1 72 ? 22.938 11.086 -2.537 1 85.88 72 ARG B N 1
ATOM 2208 C CA . ARG B 1 72 ? 21.906 12.078 -2.207 1 85.88 72 ARG B CA 1
ATOM 2209 C C . ARG B 1 72 ? 21.547 12.008 -0.728 1 85.88 72 ARG B C 1
ATOM 2211 O O . ARG B 1 72 ? 21.359 13.047 -0.086 1 85.88 72 ARG B O 1
ATOM 2218 N N . TYR B 1 73 ? 21.453 10.898 -0.2 1 89.25 73 TYR B N 1
ATOM 2219 C CA . TYR B 1 73 ? 21.125 10.695 1.209 1 89.25 73 TYR B CA 1
ATOM 2220 C C . TYR B 1 73 ? 22.188 11.328 2.105 1 89.25 73 TYR B C 1
ATOM 2222 O O . TYR B 1 73 ? 21.875 11.922 3.135 1 89.25 73 TYR B O 1
ATOM 2230 N N . GLY B 1 74 ? 23.422 11.203 1.683 1 91.12 74 GLY B N 1
ATOM 2231 C CA . GLY B 1 74 ? 24.531 11.648 2.506 1 91.12 74 GLY B CA 1
ATOM 2232 C C . GLY B 1 74 ? 24.922 13.102 2.258 1 91.12 74 GLY B C 1
ATOM 2233 O O . GLY B 1 74 ? 25.859 13.609 2.871 1 91.12 74 GLY B O 1
ATOM 2234 N N . ASP B 1 75 ? 24.25 13.805 1.374 1 89.94 75 ASP B N 1
ATOM 2235 C CA . ASP B 1 75 ? 24.578 15.188 1.025 1 89.94 75 ASP B CA 1
ATOM 2236 C C . ASP B 1 75 ? 24.125 16.156 2.115 1 89.94 75 ASP B C 1
ATOM 2238 O O . ASP B 1 75 ? 22.984 16.641 2.086 1 89.94 75 ASP B O 1
ATOM 2242 N N . ASP B 1 76 ? 24.969 16.531 2.924 1 88.69 76 ASP B N 1
ATOM 2243 C CA . ASP B 1 76 ? 24.641 17.328 4.094 1 88.69 76 ASP B CA 1
ATOM 2244 C C . ASP B 1 76 ? 24.484 18.797 3.721 1 88.69 76 ASP B C 1
ATOM 2246 O O . ASP B 1 76 ? 24.141 19.625 4.566 1 88.69 76 ASP B O 1
ATOM 2250 N N . THR B 1 77 ? 24.703 19.141 2.494 1 89.69 77 THR B N 1
ATOM 2251 C CA . THR B 1 77 ? 24.5 20.516 2.043 1 89.69 77 THR B CA 1
ATOM 2252 C C . THR B 1 77 ? 23.016 20.797 1.805 1 89.69 77 THR B C 1
ATOM 2254 O O . THR B 1 77 ? 22.609 21.953 1.727 1 89.69 77 THR B O 1
ATOM 2257 N N . VAL B 1 78 ? 22.281 19.828 1.711 1 85.31 78 VAL B N 1
ATOM 2258 C CA . VAL B 1 78 ? 20.844 19.953 1.512 1 85.31 78 VAL B CA 1
ATOM 2259 C C . VAL B 1 78 ? 20.125 19.703 2.832 1 85.31 78 VAL B C 1
ATOM 2261 O O . VAL B 1 78 ? 20.422 18.734 3.545 1 85.31 78 VAL B O 1
ATOM 2264 N N . PRO B 1 79 ? 19.188 20.609 3.195 1 85.75 79 PRO B N 1
ATOM 2265 C CA . PRO B 1 79 ? 18.422 20.391 4.43 1 85.75 79 PRO B CA 1
ATOM 2266 C C . PRO B 1 79 ? 17.75 19.031 4.473 1 85.75 79 PRO B C 1
ATOM 2268 O O . PRO B 1 79 ? 17.266 18.531 3.445 1 85.75 79 PRO B O 1
ATOM 2271 N N . PRO B 1 80 ? 17.688 18.438 5.598 1 89.75 80 PRO B N 1
ATOM 2272 C CA . PRO B 1 80 ? 17.234 17.047 5.746 1 89.75 80 PRO B CA 1
ATOM 2273 C C . PRO B 1 80 ? 15.836 16.828 5.18 1 89.75 80 PRO B C 1
ATOM 2275 O O . PRO B 1 80 ? 15.578 15.805 4.543 1 89.75 80 PRO B O 1
ATOM 2278 N N . LEU B 1 81 ? 14.945 17.734 5.383 1 86.06 81 LEU B N 1
ATOM 2279 C CA . LEU B 1 81 ? 13.586 17.547 4.883 1 86.06 81 LEU B CA 1
ATOM 2280 C C . LEU B 1 81 ? 13.555 17.609 3.359 1 86.06 81 LEU B C 1
ATOM 2282 O O . LEU B 1 81 ? 12.812 16.859 2.721 1 86.06 81 LEU B O 1
ATOM 2286 N N . GLU B 1 82 ? 14.297 18.5 2.803 1 84.31 82 GLU B N 1
ATOM 2287 C CA . GLU B 1 82 ? 14.398 18.562 1.348 1 84.31 82 GLU B CA 1
ATOM 2288 C C . GLU B 1 82 ? 15.008 17.281 0.776 1 84.31 82 GLU B C 1
ATOM 2290 O O . GLU B 1 82 ? 14.586 16.812 -0.275 1 84.31 82 GLU B O 1
ATOM 2295 N N . ARG B 1 83 ? 15.977 16.812 1.456 1 89.88 83 ARG B N 1
ATOM 2296 C CA . ARG B 1 83 ? 16.594 15.547 1.058 1 89.88 83 ARG B CA 1
ATOM 2297 C C . ARG B 1 83 ? 15.57 14.406 1.108 1 89.88 83 ARG B C 1
ATOM 2299 O O . ARG B 1 83 ? 15.516 13.578 0.2 1 89.88 83 ARG B O 1
ATOM 2306 N N . LEU B 1 84 ? 14.805 14.352 2.154 1 91.25 84 LEU B N 1
ATOM 2307 C CA . LEU B 1 84 ? 13.781 13.328 2.318 1 91.25 84 LEU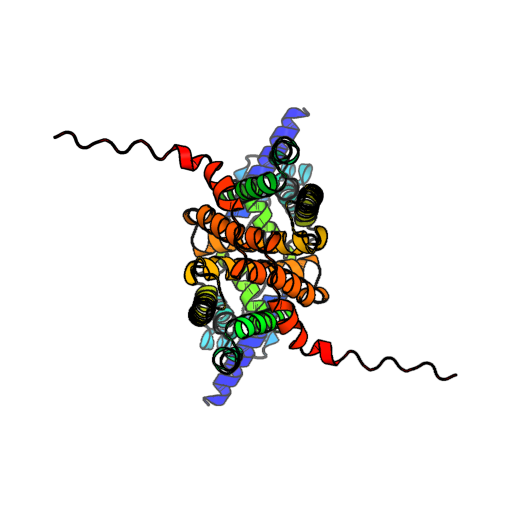 B CA 1
ATOM 2308 C C . LEU B 1 84 ? 12.781 13.375 1.168 1 91.25 84 LEU B C 1
ATOM 2310 O O . LEU B 1 84 ? 12.461 12.344 0.579 1 91.25 84 LEU B O 1
ATOM 2314 N N . VAL B 1 85 ? 12.359 14.531 0.823 1 88.44 85 VAL B N 1
ATOM 2315 C CA . VAL B 1 85 ? 11.398 14.719 -0.261 1 88.44 85 VAL B CA 1
ATOM 2316 C C . VAL B 1 85 ? 12.031 14.305 -1.588 1 88.44 85 VAL B C 1
ATOM 2318 O O . VAL B 1 85 ? 11.445 13.531 -2.348 1 88.44 85 VAL B O 1
ATOM 2321 N N . ALA B 1 86 ? 13.219 14.758 -1.827 1 88.12 86 ALA B N 1
ATOM 2322 C CA . ALA B 1 86 ? 13.914 14.438 -3.072 1 88.12 86 ALA B CA 1
ATOM 2323 C C . ALA B 1 86 ? 14.125 12.938 -3.215 1 88.12 86 ALA B C 1
ATOM 2325 O O . ALA B 1 86 ? 13.906 12.375 -4.289 1 88.12 86 ALA B O 1
ATOM 2326 N N . LEU B 1 87 ? 14.539 12.328 -2.193 1 91.44 87 LEU B N 1
ATOM 2327 C CA . LEU B 1 87 ? 14.758 10.891 -2.195 1 91.44 87 LEU B CA 1
ATOM 2328 C C . LEU B 1 87 ? 13.461 10.141 -2.48 1 91.44 87 LEU B C 1
ATOM 2330 O O . LEU B 1 87 ? 13.469 9.117 -3.168 1 91.44 87 LEU B O 1
ATOM 2334 N N . SER B 1 88 ? 12.359 10.617 -1.962 1 92.5 88 SER B N 1
ATOM 2335 C CA . SER B 1 88 ? 11.07 9.969 -2.205 1 92.5 88 SER B CA 1
ATOM 2336 C C . SER B 1 88 ? 10.719 9.984 -3.688 1 92.5 88 SER B C 1
ATOM 2338 O O . SER B 1 88 ? 10.156 9.023 -4.207 1 92.5 88 SER B O 1
ATOM 2340 N N . TYR B 1 89 ? 11.031 11.062 -4.359 1 90.62 89 TYR B N 1
ATOM 2341 C CA . TYR B 1 89 ? 10.773 11.133 -5.793 1 90.62 89 TYR B CA 1
ATOM 2342 C C . TYR B 1 89 ? 11.656 10.141 -6.551 1 90.62 89 TYR B C 1
ATOM 2344 O O . TYR B 1 89 ? 11.18 9.453 -7.457 1 90.62 89 TYR B O 1
ATOM 2352 N N . ASP B 1 90 ? 12.875 10.078 -6.188 1 90.31 90 ASP B N 1
ATOM 2353 C CA . ASP B 1 90 ? 13.797 9.148 -6.832 1 90.31 90 ASP B CA 1
ATOM 2354 C C . ASP B 1 90 ? 13.312 7.707 -6.672 1 90.31 90 ASP B C 1
ATOM 2356 O O . ASP B 1 90 ? 13.312 6.934 -7.637 1 90.31 90 ASP B O 1
ATOM 2360 N N . ILE B 1 91 ? 12.93 7.398 -5.523 1 91.31 91 ILE B N 1
ATOM 2361 C CA . ILE B 1 91 ? 12.453 6.051 -5.234 1 91.31 91 ILE B CA 1
ATOM 2362 C C . ILE B 1 91 ? 11.164 5.777 -6.012 1 91.31 91 ILE B C 1
ATOM 2364 O O . ILE B 1 91 ? 11 4.703 -6.598 1 91.31 91 ILE B O 1
ATOM 2368 N N . ALA B 1 92 ? 10.26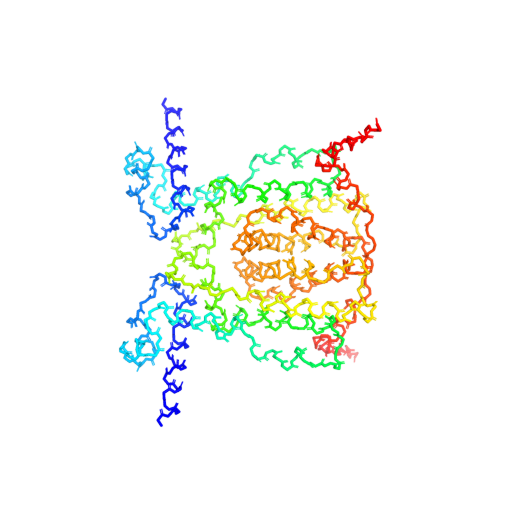6 6.734 -5.969 1 91.56 92 ALA B N 1
ATOM 2369 C CA . ALA B 1 92 ? 9.023 6.59 -6.723 1 91.56 92 ALA B CA 1
ATOM 2370 C C . ALA B 1 92 ? 9.305 6.344 -8.203 1 91.56 92 ALA B C 1
ATOM 2372 O O . ALA B 1 92 ? 8.664 5.496 -8.828 1 91.56 92 ALA B O 1
ATOM 2373 N N . HIS B 1 93 ? 10.234 7.066 -8.711 1 89.56 93 HIS B N 1
ATOM 2374 C CA . HIS B 1 93 ? 10.609 6.898 -10.109 1 89.56 93 HIS B CA 1
ATOM 2375 C C . HIS B 1 93 ? 11.211 5.523 -10.359 1 89.56 93 HIS B C 1
ATOM 2377 O O . HIS B 1 93 ? 10.906 4.875 -11.359 1 89.56 93 HIS B O 1
ATOM 2383 N N . ASP B 1 94 ? 12.039 5.102 -9.477 1 88.81 94 ASP B N 1
ATOM 2384 C CA . ASP B 1 94 ? 12.633 3.771 -9.609 1 88.81 94 ASP B CA 1
ATOM 2385 C C . ASP B 1 94 ? 11.562 2.686 -9.547 1 88.81 94 ASP B C 1
ATOM 2387 O O . ASP B 1 94 ? 11.633 1.701 -10.289 1 88.81 94 ASP B O 1
ATOM 2391 N N . LEU B 1 95 ? 10.625 2.844 -8.703 1 89.19 95 LEU B N 1
ATOM 2392 C CA . LEU B 1 95 ? 9.547 1.871 -8.539 1 89.19 95 LEU B CA 1
ATOM 2393 C C . LEU B 1 95 ? 8.742 1.736 -9.82 1 89.19 95 LEU B C 1
ATOM 2395 O O . LEU B 1 95 ? 8.078 0.718 -10.039 1 89.19 95 LEU B O 1
ATOM 2399 N N . THR B 1 96 ? 8.836 2.732 -10.719 1 85.31 96 THR B N 1
ATOM 2400 C CA . THR B 1 96 ? 8.008 2.717 -11.922 1 85.31 96 THR B CA 1
ATOM 2401 C C . THR B 1 96 ? 8.859 2.42 -13.148 1 85.31 96 THR B C 1
ATOM 2403 O O . THR B 1 96 ? 8.375 1.833 -14.117 1 85.31 96 THR B O 1
ATOM 2406 N N . ARG B 1 97 ? 10.086 2.736 -13.086 1 84.06 97 ARG B N 1
ATOM 2407 C CA . ARG B 1 97 ? 10.867 2.75 -14.32 1 84.06 97 ARG B CA 1
ATOM 2408 C C . ARG B 1 97 ? 11.945 1.672 -14.305 1 84.06 97 ARG B C 1
ATOM 2410 O O . ARG B 1 97 ? 12.383 1.206 -15.352 1 84.06 97 ARG B O 1
ATOM 2417 N N . ASP B 1 98 ? 12.422 1.352 -13.164 1 87.31 98 ASP B N 1
ATOM 2418 C CA . ASP B 1 98 ? 13.508 0.386 -13.047 1 87.31 98 ASP B CA 1
ATOM 2419 C C . ASP B 1 98 ? 12.977 -1.035 -12.906 1 87.31 98 ASP B C 1
ATOM 2421 O O . ASP B 1 98 ? 12.328 -1.36 -11.906 1 87.31 98 ASP B O 1
ATOM 2425 N N . PRO B 1 99 ? 13.344 -1.915 -13.828 1 87.44 99 PRO B N 1
ATOM 2426 C CA . PRO B 1 99 ? 12.781 -3.268 -13.812 1 87.44 99 PRO B CA 1
ATOM 2427 C C . PRO B 1 99 ? 13.156 -4.047 -12.555 1 87.44 99 PRO B C 1
ATOM 2429 O O . PRO B 1 99 ? 12.359 -4.844 -12.055 1 87.44 99 PRO B O 1
ATOM 2432 N N . VAL B 1 100 ? 14.344 -3.865 -12.102 1 90.5 100 VAL B N 1
ATOM 2433 C CA . VAL B 1 100 ? 14.789 -4.613 -10.93 1 90.5 100 VAL B CA 1
ATOM 2434 C C . VAL B 1 100 ? 14.023 -4.148 -9.695 1 90.5 100 VAL B C 1
ATOM 2436 O O . VAL B 1 100 ? 13.555 -4.973 -8.898 1 90.5 100 VAL B O 1
ATOM 2439 N N . THR B 1 101 ? 13.867 -2.818 -9.586 1 89.62 101 THR B N 1
ATOM 2440 C CA . THR B 1 101 ? 13.117 -2.273 -8.461 1 89.62 101 THR B CA 1
ATOM 2441 C C . THR B 1 101 ? 11.648 -2.693 -8.539 1 89.62 101 THR B C 1
ATOM 2443 O O . THR B 1 101 ? 11.055 -3.084 -7.531 1 89.62 101 THR B O 1
ATOM 2446 N N . ARG B 1 102 ? 11.156 -2.654 -9.688 1 88.75 102 ARG B N 1
ATOM 2447 C CA . ARG B 1 102 ? 9.766 -3.059 -9.898 1 88.75 102 ARG B CA 1
ATOM 2448 C C . ARG B 1 102 ? 9.57 -4.531 -9.57 1 88.75 102 ARG B C 1
ATOM 2450 O O . ARG B 1 102 ? 8.57 -4.906 -8.953 1 88.75 102 ARG B O 1
ATOM 2457 N N . ALA B 1 103 ? 10.492 -5.309 -9.984 1 92.25 103 ALA B N 1
ATOM 2458 C CA . ALA B 1 103 ? 10.43 -6.734 -9.68 1 92.25 103 ALA B CA 1
ATOM 2459 C C . ALA B 1 103 ? 10.531 -6.977 -8.18 1 92.25 103 ALA B C 1
ATOM 2461 O O . ALA B 1 103 ? 9.812 -7.816 -7.633 1 92.25 103 ALA B O 1
ATOM 2462 N N . GLY B 1 104 ? 11.43 -6.277 -7.582 1 90.5 104 GLY B N 1
ATOM 2463 C CA . GLY B 1 104 ? 11.562 -6.398 -6.137 1 90.5 104 GLY B CA 1
ATOM 2464 C C . GLY B 1 104 ? 10.289 -6.055 -5.387 1 90.5 104 GLY B C 1
ATOM 2465 O O . GLY B 1 104 ? 9.891 -6.773 -4.473 1 90.5 104 GLY B O 1
ATOM 2466 N N . ALA B 1 105 ? 9.648 -4.98 -5.766 1 88.56 105 ALA B N 1
ATOM 2467 C CA . ALA B 1 105 ? 8.391 -4.559 -5.156 1 88.56 105 ALA B CA 1
ATOM 2468 C C . ALA B 1 105 ? 7.301 -5.609 -5.367 1 88.56 105 ALA B C 1
ATOM 2470 O O . ALA B 1 105 ? 6.57 -5.949 -4.43 1 88.56 105 ALA B O 1
ATOM 2471 N N . ARG B 1 106 ? 7.215 -6.102 -6.539 1 87.31 106 ARG B N 1
ATOM 2472 C CA . ARG B 1 106 ? 6.223 -7.125 -6.844 1 87.31 106 ARG B CA 1
ATOM 2473 C C . ARG B 1 106 ? 6.48 -8.398 -6.043 1 87.31 106 ARG B C 1
ATOM 2475 O O . ARG B 1 106 ? 5.559 -8.969 -5.461 1 87.31 106 ARG B O 1
ATOM 2482 N N . LEU B 1 107 ? 7.707 -8.812 -6.078 1 88.31 107 LEU B N 1
ATOM 2483 C CA . LEU B 1 107 ? 8.07 -10.016 -5.344 1 88.31 107 LEU B CA 1
ATOM 2484 C C . LEU B 1 107 ? 7.742 -9.875 -3.861 1 88.31 107 LEU B C 1
ATOM 2486 O O . LEU B 1 107 ? 7.273 -10.82 -3.23 1 88.31 107 LEU B O 1
ATOM 2490 N N . TRP B 1 108 ? 7.984 -8.773 -3.396 1 84.75 108 TRP B N 1
ATOM 2491 C CA . TRP B 1 108 ? 7.68 -8.547 -1.986 1 84.75 108 TRP B CA 1
ATOM 2492 C C . TRP B 1 108 ? 6.184 -8.656 -1.73 1 84.75 108 TRP B C 1
ATOM 2494 O O . TRP B 1 108 ? 5.758 -9.211 -0.714 1 84.75 108 TRP B O 1
ATOM 2504 N N . THR B 1 109 ? 5.391 -8.086 -2.561 1 79.12 109 THR B N 1
ATOM 2505 C CA . THR B 1 109 ? 3.943 -8.195 -2.426 1 79.12 109 THR B CA 1
ATOM 2506 C C . THR B 1 109 ? 3.502 -9.656 -2.514 1 79.12 109 THR B C 1
ATOM 2508 O O . THR B 1 109 ? 2.52 -10.055 -1.884 1 79.12 109 THR B O 1
ATOM 2511 N N . GLU B 1 110 ? 4.285 -10.461 -3.199 1 81.44 110 GLU B N 1
ATOM 2512 C CA . GLU B 1 110 ? 3.977 -11.875 -3.385 1 81.44 110 GLU B CA 1
ATOM 2513 C C . GLU B 1 110 ? 4.754 -12.742 -2.4 1 81.44 110 GLU B C 1
ATOM 2515 O O . GLU B 1 110 ? 4.871 -13.953 -2.592 1 81.44 110 GLU B O 1
ATOM 2520 N N . ARG B 1 111 ? 5.238 -12.219 -1.428 1 83.31 111 ARG B N 1
ATOM 2521 C CA . ARG B 1 111 ? 6.176 -12.883 -0.53 1 83.31 111 ARG B CA 1
ATOM 2522 C C . ARG B 1 111 ? 5.543 -14.125 0.099 1 83.31 111 ARG B C 1
ATOM 2524 O O . ARG B 1 111 ? 6.246 -15.07 0.464 1 83.31 111 ARG B O 1
ATOM 2531 N N . THR B 1 112 ? 4.281 -14.18 0.198 1 77.44 112 THR B N 1
ATOM 2532 C CA . THR B 1 112 ? 3.613 -15.289 0.869 1 77.44 112 THR B CA 1
ATOM 2533 C C . THR B 1 112 ? 3.721 -16.562 0.042 1 77.44 112 THR B C 1
ATOM 2535 O O . THR B 1 112 ? 3.543 -17.672 0.565 1 77.44 112 THR B O 1
ATOM 2538 N N . VAL B 1 113 ? 4.016 -16.422 -1.221 1 77.38 113 VAL B N 1
ATOM 2539 C CA . VAL B 1 113 ? 4.098 -17.594 -2.084 1 77.38 113 VAL B CA 1
ATOM 2540 C C . VAL B 1 113 ? 5.562 -17.953 -2.324 1 77.38 113 VAL B C 1
ATOM 2542 O O . VAL B 1 113 ? 5.859 -18.938 -3.002 1 77.38 113 VAL B O 1
ATOM 2545 N N . ILE B 1 114 ? 6.422 -17.156 -1.919 1 83.81 114 ILE B N 1
ATOM 2546 C CA . ILE B 1 114 ? 7.852 -17.422 -2.025 1 83.81 114 ILE B CA 1
ATOM 2547 C C . ILE B 1 114 ? 8.312 -18.25 -0.822 1 83.81 114 ILE B C 1
ATOM 2549 O O . ILE B 1 114 ? 8.117 -17.828 0.325 1 83.81 114 ILE B O 1
ATOM 2553 N N . LYS B 1 115 ? 8.781 -19.344 -1.143 1 80.62 115 LYS B N 1
ATOM 2554 C CA . LYS B 1 115 ? 9.227 -20.234 -0.068 1 80.62 115 LYS B CA 1
ATOM 2555 C C . LYS B 1 115 ? 10.531 -19.719 0.551 1 80.62 115 LYS B C 1
ATOM 2557 O O . LYS B 1 115 ? 11.453 -19.328 -0.165 1 80.62 115 LYS B O 1
ATOM 2562 N N . GLY B 1 116 ? 10.531 -19.656 1.841 1 77.25 116 GLY B N 1
ATOM 2563 C CA . GLY B 1 116 ? 11.734 -19.219 2.543 1 77.25 116 GLY B CA 1
ATOM 2564 C C . GLY B 1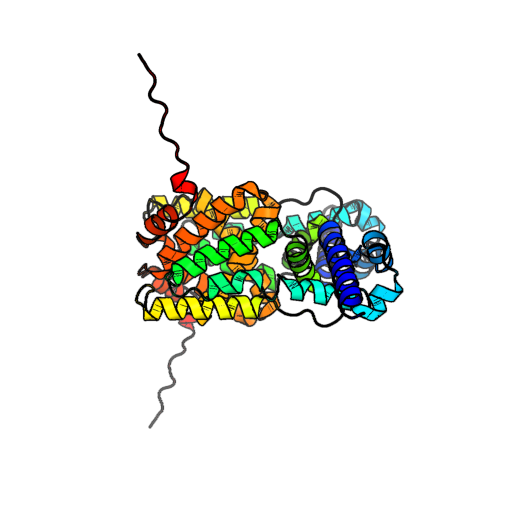 116 ? 11.633 -17.797 3.072 1 77.25 116 GLY B C 1
ATOM 2565 O O . GLY B 1 116 ? 10.539 -17.234 3.145 1 77.25 116 GLY B O 1
ATOM 2566 N N . TYR B 1 117 ? 12.781 -17.266 3.391 1 80.56 117 TYR B N 1
ATOM 2567 C CA . TYR B 1 117 ? 12.859 -15.953 4.012 1 80.56 117 TYR B CA 1
ATOM 2568 C C . TYR B 1 117 ? 12.938 -14.859 2.953 1 80.56 117 TYR B C 1
ATOM 2570 O O . TYR B 1 117 ? 13.812 -14.891 2.086 1 80.56 117 TYR B O 1
ATOM 2578 N N . VAL B 1 118 ? 12.008 -13.961 2.949 1 83.31 118 VAL B N 1
ATOM 2579 C CA . VAL B 1 118 ? 12.055 -12.758 2.121 1 83.31 118 VAL B CA 1
ATOM 2580 C C . VAL B 1 118 ? 12.398 -11.547 2.984 1 83.31 118 VAL B C 1
ATOM 2582 O O . VAL B 1 118 ? 11.664 -11.219 3.922 1 83.31 118 VAL B O 1
ATOM 2585 N N . PRO B 1 119 ? 13.531 -10.914 2.697 1 80.06 119 PRO B N 1
ATOM 2586 C CA . PRO B 1 119 ? 13.922 -9.758 3.514 1 80.06 119 PRO B CA 1
ATOM 2587 C C . PRO B 1 119 ? 12.906 -8.617 3.453 1 80.06 119 PRO B C 1
ATOM 2589 O O . PRO B 1 119 ? 12.242 -8.438 2.43 1 80.06 119 PRO B O 1
ATOM 2592 N N . ASP B 1 120 ? 12.836 -7.887 4.605 1 80.81 120 ASP B N 1
ATOM 2593 C CA . ASP B 1 120 ? 12.023 -6.676 4.688 1 80.81 120 ASP B CA 1
ATOM 2594 C C . ASP B 1 120 ? 12.805 -5.453 4.215 1 80.81 120 ASP B C 1
ATOM 2596 O O . ASP B 1 120 ? 13.688 -4.965 4.918 1 80.81 120 ASP B O 1
ATOM 2600 N N . PRO B 1 121 ? 12.438 -5 3.061 1 80.5 121 PRO B N 1
ATOM 2601 C CA . PRO B 1 121 ? 13.195 -3.85 2.561 1 80.5 121 PRO B CA 1
ATOM 2602 C C . PRO B 1 121 ? 12.836 -2.553 3.281 1 80.5 121 PRO B C 1
ATOM 2604 O O . PRO B 1 121 ? 13.586 -1.574 3.205 1 80.5 121 PRO B O 1
ATOM 2607 N N . PHE B 1 122 ? 11.883 -2.555 4.051 1 87.5 122 PHE B N 1
ATOM 2608 C CA . PHE B 1 122 ? 11.344 -1.309 4.578 1 87.5 122 PHE B CA 1
ATOM 2609 C C . PHE B 1 122 ? 12.055 -0.91 5.867 1 87.5 122 PHE B C 1
ATOM 2611 O O . PHE B 1 122 ? 11.961 0.238 6.305 1 87.5 122 PHE B O 1
ATOM 2618 N N . ALA B 1 123 ? 12.805 -1.842 6.426 1 85.94 123 ALA B N 1
ATOM 2619 C CA . ALA B 1 123 ? 13.578 -1.502 7.617 1 85.94 123 ALA B CA 1
ATOM 2620 C C . ALA B 1 123 ? 14.609 -0.422 7.312 1 85.94 123 ALA B C 1
ATOM 2622 O O . ALA B 1 123 ? 14.781 0.52 8.094 1 85.94 123 ALA B O 1
ATOM 2623 N N . LEU B 1 124 ? 15.242 -0.587 6.219 1 85.12 124 LEU B N 1
ATOM 2624 C CA . LEU B 1 124 ? 16.25 0.393 5.82 1 85.12 124 LEU B CA 1
ATOM 2625 C C . LEU B 1 124 ? 15.594 1.728 5.473 1 85.12 124 LEU B C 1
ATOM 2627 O O . LEU B 1 124 ? 16.109 2.787 5.832 1 85.12 124 LEU B O 1
ATOM 2631 N N . TRP B 1 125 ? 14.5 1.666 4.746 1 88.62 125 TRP B N 1
ATOM 2632 C CA . TRP B 1 125 ? 13.758 2.879 4.414 1 88.62 125 TRP B CA 1
ATOM 2633 C C . TRP B 1 125 ? 13.344 3.627 5.676 1 88.62 125 TRP B C 1
ATOM 2635 O O . TRP B 1 125 ? 13.508 4.848 5.766 1 88.62 125 TRP B O 1
ATOM 2645 N N . THR B 1 126 ? 12.906 2.846 6.594 1 92.62 126 THR B N 1
ATOM 2646 C CA . THR B 1 126 ? 12.414 3.424 7.84 1 92.62 126 THR B CA 1
ATOM 2647 C C . THR B 1 126 ? 13.562 4.039 8.633 1 92.62 126 THR B C 1
ATOM 2649 O O . THR B 1 126 ? 13.43 5.137 9.18 1 92.62 126 THR B O 1
ATOM 2652 N N . ALA B 1 127 ? 14.656 3.346 8.672 1 92.75 127 ALA B N 1
ATOM 2653 C CA . ALA B 1 127 ? 15.828 3.855 9.383 1 92.75 127 ALA B CA 1
ATOM 2654 C C . ALA B 1 127 ? 16.328 5.148 8.75 1 92.75 127 ALA B C 1
ATOM 2656 O O . ALA B 1 127 ? 16.656 6.109 9.453 1 92.75 127 ALA B O 1
ATOM 2657 N N . ALA B 1 128 ? 16.406 5.133 7.465 1 92.5 128 ALA B N 1
ATOM 2658 C CA . ALA B 1 128 ? 16.859 6.32 6.742 1 92.5 128 ALA B CA 1
ATOM 2659 C C . ALA B 1 128 ? 15.922 7.496 6.973 1 92.5 128 ALA B C 1
ATOM 2661 O O . ALA B 1 128 ? 16.375 8.625 7.211 1 92.5 128 ALA B O 1
ATOM 2662 N N . THR B 1 129 ? 14.656 7.273 6.863 1 94.94 129 THR B N 1
ATOM 2663 C CA . THR B 1 129 ? 13.656 8.305 7.094 1 94.94 129 THR B CA 1
ATOM 2664 C C . THR B 1 129 ? 13.727 8.82 8.523 1 94.94 129 THR B C 1
ATOM 2666 O O . THR B 1 129 ? 13.648 10.031 8.758 1 94.94 129 THR B O 1
ATOM 2669 N N . THR B 1 130 ? 13.898 7.918 9.477 1 96 130 THR B N 1
ATOM 2670 C CA . THR B 1 130 ? 14.023 8.281 10.883 1 96 130 THR B CA 1
ATOM 2671 C C . THR B 1 130 ? 15.203 9.234 11.094 1 96 130 THR B C 1
ATOM 2673 O O . THR B 1 130 ? 15.062 10.25 11.773 1 96 130 THR B O 1
ATOM 2676 N N . ARG B 1 131 ? 16.25 8.859 10.516 1 95.44 131 ARG B N 1
ATOM 2677 C CA . ARG B 1 131 ? 17.469 9.656 10.68 1 95.44 131 ARG B CA 1
ATOM 2678 C C . ARG B 1 131 ? 17.281 11.055 10.102 1 95.44 131 ARG B C 1
ATOM 2680 O O . ARG B 1 131 ? 17.672 12.047 10.727 1 95.44 131 ARG B O 1
ATOM 2687 N N . LEU B 1 132 ? 16.75 11.148 8.93 1 93.62 132 LEU B N 1
ATOM 2688 C CA . LEU B 1 132 ? 16.547 12.445 8.297 1 93.62 132 LEU B CA 1
ATOM 2689 C C . LEU B 1 132 ? 15.555 13.289 9.094 1 93.62 132 LEU B C 1
ATOM 2691 O O . LEU B 1 132 ? 15.75 14.492 9.25 1 93.62 132 LEU B O 1
ATOM 2695 N N . LEU B 1 133 ? 14.492 12.711 9.609 1 94.06 133 LEU B N 1
ATOM 2696 C CA . LEU B 1 133 ? 13.523 13.422 10.43 1 94.06 133 LEU B CA 1
ATOM 2697 C C . LEU B 1 133 ? 14.156 13.898 11.734 1 94.06 133 LEU B C 1
ATOM 2699 O O . LEU B 1 133 ? 13.859 15 12.211 1 94.06 133 LEU B O 1
ATOM 2703 N N . ALA B 1 134 ? 14.977 13.055 12.312 1 95.06 134 ALA B N 1
ATOM 2704 C CA . ALA B 1 134 ? 15.68 13.43 13.531 1 95.06 134 ALA B CA 1
ATOM 2705 C C . ALA B 1 134 ? 16.578 14.641 13.289 1 95.06 134 ALA B C 1
ATOM 2707 O O . ALA B 1 134 ? 16.641 15.555 14.117 1 95.06 134 ALA B O 1
ATOM 2708 N N . GLN B 1 135 ? 17.312 14.602 12.219 1 92.81 135 GLN B N 1
ATOM 2709 C CA . GLN B 1 135 ? 18.156 15.734 11.844 1 92.81 135 GLN B CA 1
ATOM 2710 C C . GLN B 1 135 ? 17.328 17 11.648 1 92.81 135 GLN B C 1
ATOM 2712 O O . GLN B 1 135 ? 17.734 18.078 12.07 1 92.81 135 GLN B O 1
ATOM 2717 N N . ALA B 1 136 ? 16.203 16.859 11.016 1 89.38 136 ALA B N 1
ATOM 2718 C CA . ALA B 1 136 ? 15.32 18 10.781 1 89.38 136 ALA B CA 1
ATOM 2719 C C . ALA B 1 136 ? 14.797 18.562 12.094 1 89.38 136 ALA B C 1
ATOM 2721 O O . ALA B 1 136 ? 14.664 19.781 12.25 1 89.38 136 ALA B O 1
ATOM 2722 N N . ARG B 1 137 ? 14.477 17.672 12.984 1 90.25 137 ARG B N 1
ATOM 2723 C CA . ARG B 1 137 ? 14.008 18.109 14.297 1 90.25 137 ARG B CA 1
ATOM 2724 C C . ARG B 1 137 ? 15.102 18.859 15.047 1 90.25 137 ARG B C 1
ATOM 2726 O O . ARG B 1 137 ? 14.836 19.906 15.656 1 90.25 137 ARG B O 1
ATOM 2733 N N . LEU B 1 138 ? 16.234 18.344 15.008 1 88.5 138 LEU B N 1
ATOM 2734 C CA . LEU B 1 138 ? 17.375 18.984 15.656 1 88.5 138 LEU B CA 1
ATOM 2735 C C . LEU B 1 138 ? 17.625 20.375 15.07 1 88.5 138 LEU B C 1
ATOM 2737 O O . LEU B 1 138 ? 18.016 21.297 15.781 1 88.5 138 LEU B O 1
ATOM 2741 N N . ALA B 1 139 ? 17.391 20.516 13.82 1 85.56 139 ALA B N 1
ATOM 2742 C CA . ALA B 1 139 ? 17.578 21.797 13.125 1 85.56 139 ALA B CA 1
ATOM 2743 C C . ALA B 1 139 ? 16.406 22.734 13.367 1 85.56 139 ALA B C 1
ATOM 2745 O O . ALA B 1 139 ? 16.422 23.891 12.938 1 85.56 139 ALA B O 1
ATOM 2746 N N . GLY B 1 140 ? 15.281 22.234 13.977 1 83.44 140 GLY B N 1
ATOM 2747 C CA . GLY B 1 140 ? 14.133 23.062 14.32 1 83.44 140 GLY B CA 1
ATOM 2748 C C . GLY B 1 140 ? 13.117 23.172 13.195 1 83.44 140 GLY B C 1
ATOM 2749 O O . GLY B 1 140 ? 12.219 24.016 13.242 1 83.44 140 GLY B O 1
ATOM 2750 N N . HIS B 1 141 ? 13.195 22.312 12.227 1 82.19 141 HIS B N 1
ATOM 2751 C CA . HIS B 1 141 ? 12.312 22.375 11.062 1 82.19 141 HIS B CA 1
ATOM 2752 C C . HIS B 1 141 ? 11.07 21.516 11.258 1 82.19 141 HIS B C 1
ATOM 2754 O O . HIS B 1 141 ? 10.141 21.578 10.445 1 82.19 141 HIS B O 1
ATOM 2760 N N . VAL B 1 142 ? 11.086 20.688 12.289 1 84.19 142 VAL B N 1
ATOM 2761 C CA . VAL B 1 142 ? 9.953 19.828 12.602 1 84.19 142 VAL B CA 1
ATOM 2762 C C . VAL B 1 142 ? 9.516 20.047 14.047 1 84.19 142 VAL B C 1
ATOM 2764 O O . VAL B 1 142 ? 10.352 20.25 14.938 1 84.19 142 VAL B O 1
ATOM 2767 N N . ASN B 1 143 ? 8.164 20.062 14.164 1 81.56 143 ASN B N 1
ATOM 2768 C CA . ASN B 1 143 ? 7.602 20.266 15.492 1 81.56 143 ASN B CA 1
ATOM 2769 C C . ASN B 1 143 ? 8.172 19.281 16.5 1 81.56 143 ASN B C 1
ATOM 2771 O O . ASN B 1 143 ? 8.406 18.125 16.172 1 81.56 143 ASN B O 1
ATOM 2775 N N . GLU B 1 144 ? 8.289 19.688 17.734 1 78.62 144 GLU B N 1
ATOM 2776 C CA . GLU B 1 144 ? 8.875 18.906 18.812 1 78.62 144 GLU B CA 1
ATOM 2777 C C . GLU B 1 144 ? 7.992 17.703 19.156 1 78.62 144 GLU B C 1
ATOM 2779 O O . GLU B 1 144 ? 8.477 16.703 19.688 1 78.62 144 GLU B O 1
ATOM 2784 N N . GLY B 1 145 ? 6.793 17.812 18.828 1 79 145 GLY B N 1
ATOM 2785 C CA . GLY B 1 145 ? 5.875 16.734 19.141 1 79 145 GLY B CA 1
ATOM 2786 C C . GLY B 1 145 ? 5.988 15.562 18.188 1 79 145 GLY B C 1
ATOM 2787 O O . GLY B 1 145 ? 5.48 14.469 18.453 1 79 145 GLY B O 1
ATOM 2788 N N . ILE B 1 146 ? 6.785 15.789 17.219 1 85.06 146 ILE B N 1
ATOM 2789 C CA . ILE B 1 146 ? 6.961 14.734 16.234 1 85.06 146 ILE B CA 1
ATOM 2790 C C . ILE B 1 146 ? 8.078 13.789 16.688 1 85.06 146 ILE B C 1
ATOM 2792 O O . ILE B 1 146 ? 9.195 14.227 16.969 1 85.06 146 ILE B O 1
ATOM 2796 N N . ARG B 1 147 ? 7.75 12.562 16.812 1 91.81 147 ARG B N 1
ATOM 2797 C CA . ARG B 1 147 ? 8.734 11.516 17.109 1 91.81 147 ARG B CA 1
ATOM 2798 C C . ARG B 1 147 ? 9.234 10.875 15.82 1 91.81 147 ARG B C 1
ATOM 2800 O O . ARG B 1 147 ? 8.492 10.156 15.141 1 91.81 147 ARG B O 1
ATOM 2807 N N . PRO B 1 148 ? 10.484 11.039 15.539 1 94.62 148 PRO B N 1
ATOM 2808 C CA . PRO B 1 148 ? 11.016 10.656 14.227 1 94.62 148 PRO B CA 1
ATOM 2809 C C . PRO B 1 148 ? 10.781 9.188 13.898 1 94.62 148 PRO B C 1
ATOM 2811 O O . PRO B 1 148 ? 10.289 8.859 12.812 1 94.62 148 PRO B O 1
ATOM 2814 N N . ALA B 1 149 ? 11.109 8.273 14.805 1 94.88 149 ALA B N 1
ATOM 2815 C CA . ALA B 1 149 ? 10.984 6.84 14.547 1 94.88 149 ALA B CA 1
ATOM 2816 C C . ALA B 1 149 ? 9.531 6.449 14.305 1 94.88 149 ALA B C 1
ATOM 2818 O O . ALA B 1 149 ? 9.227 5.703 13.375 1 94.88 149 ALA B O 1
ATOM 2819 N N . ARG B 1 150 ? 8.656 6.918 15.133 1 91.81 150 ARG B N 1
ATOM 2820 C CA . ARG B 1 150 ? 7.234 6.621 14.992 1 91.81 150 ARG B CA 1
ATOM 2821 C C . ARG B 1 150 ? 6.68 7.195 13.695 1 91.81 150 ARG B C 1
ATOM 2823 O O . ARG B 1 150 ? 5.898 6.539 13 1 91.81 150 ARG B O 1
ATOM 2830 N N . THR B 1 151 ? 7.062 8.391 13.422 1 93.81 151 THR B N 1
ATOM 2831 C CA . THR B 1 151 ? 6.613 9.047 12.195 1 93.81 151 THR B CA 1
ATOM 2832 C C . THR B 1 151 ? 7.113 8.297 10.969 1 93.81 151 THR B C 1
ATOM 2834 O O . THR B 1 151 ? 6.359 8.086 10.016 1 93.81 151 THR B O 1
ATOM 2837 N N . ALA B 1 152 ? 8.367 7.883 10.969 1 95.5 152 ALA B N 1
ATOM 2838 C CA . ALA B 1 152 ? 8.945 7.145 9.844 1 95.5 152 ALA B CA 1
ATOM 2839 C C . ALA B 1 152 ? 8.188 5.844 9.602 1 95.5 152 ALA B C 1
ATOM 2841 O O . ALA B 1 152 ? 7.938 5.469 8.453 1 95.5 152 ALA B O 1
ATOM 2842 N N . ARG B 1 153 ? 7.773 5.145 10.648 1 93.5 153 ARG B N 1
ATOM 2843 C CA . ARG B 1 153 ? 7.07 3.867 10.562 1 93.5 153 ARG B CA 1
ATOM 2844 C C . ARG B 1 153 ? 5.68 4.051 9.961 1 93.5 153 ARG B C 1
ATOM 2846 O O . ARG B 1 153 ? 5.094 3.098 9.445 1 93.5 153 ARG B O 1
ATOM 2853 N N . THR B 1 154 ? 5.242 5.223 10.023 1 92.81 154 THR B N 1
ATOM 2854 C CA . THR B 1 154 ? 3.945 5.52 9.43 1 92.81 154 THR B CA 1
ATOM 2855 C C . THR B 1 154 ? 4.109 6.02 7.996 1 92.81 154 THR B C 1
ATOM 2857 O O . THR B 1 154 ? 3.336 5.652 7.109 1 92.81 154 THR B O 1
ATOM 2860 N N . LEU B 1 155 ? 5.121 6.809 7.746 1 95.38 155 LEU B N 1
ATOM 2861 C CA . LEU B 1 155 ? 5.312 7.473 6.461 1 95.38 155 LEU B CA 1
ATOM 2862 C C . LEU B 1 155 ? 5.746 6.473 5.395 1 95.38 155 LEU B C 1
ATOM 2864 O O . LEU B 1 155 ? 5.285 6.539 4.25 1 95.38 155 LEU B O 1
ATOM 2868 N N . VAL B 1 156 ? 6.562 5.551 5.73 1 95.12 156 VAL B N 1
ATOM 2869 C CA . VAL B 1 156 ? 7.188 4.672 4.75 1 95.12 156 VAL B CA 1
ATOM 2870 C C . VAL B 1 156 ? 6.141 3.74 4.148 1 95.12 156 VAL B C 1
ATOM 2872 O O . VAL B 1 156 ? 5.988 3.676 2.926 1 95.12 156 VAL B O 1
ATOM 2875 N N . PRO B 1 157 ? 5.348 3.027 4.977 1 94.44 157 PRO B N 1
ATOM 2876 C CA . PRO B 1 157 ? 4.305 2.193 4.371 1 94.44 157 PRO B CA 1
ATOM 2877 C C . PRO B 1 157 ? 3.277 3.008 3.59 1 94.44 157 PRO B C 1
ATOM 2879 O O . PRO B 1 157 ? 2.811 2.57 2.535 1 94.44 157 PRO B O 1
ATOM 2882 N N . ALA B 1 158 ? 2.912 4.16 4.102 1 95.38 158 ALA B N 1
ATOM 2883 C CA . ALA B 1 158 ? 1.974 5.031 3.398 1 95.38 158 ALA B CA 1
ATOM 2884 C C . ALA B 1 158 ? 2.521 5.438 2.033 1 95.38 158 ALA B C 1
ATOM 2886 O O . ALA B 1 158 ? 1.797 5.422 1.037 1 95.38 158 ALA B O 1
ATOM 2887 N N . PHE B 1 159 ? 3.777 5.797 2.035 1 95.06 159 PHE B N 1
ATOM 2888 C CA . PHE B 1 159 ? 4.461 6.184 0.805 1 95.06 159 PHE B CA 1
ATOM 2889 C C . PHE B 1 159 ? 4.449 5.039 -0.202 1 95.06 159 PHE B C 1
ATOM 2891 O O . PHE B 1 159 ? 4.137 5.242 -1.377 1 95.06 159 PHE B O 1
ATOM 2898 N N . PHE B 1 160 ? 4.801 3.869 0.2 1 93 160 PHE B N 1
ATOM 2899 C CA . PHE B 1 160 ? 4.84 2.717 -0.693 1 93 160 PHE B CA 1
ATOM 2900 C C . PHE B 1 160 ? 3.453 2.416 -1.253 1 93 160 PHE B C 1
ATOM 2902 O O . PHE B 1 160 ? 3.307 2.141 -2.445 1 93 160 PHE B O 1
ATOM 2909 N N . GLY B 1 161 ? 2.463 2.439 -0.372 1 91.81 161 GLY B N 1
ATOM 2910 C CA . GLY B 1 161 ? 1.093 2.256 -0.821 1 91.81 161 GLY B CA 1
ATOM 2911 C C . GLY B 1 161 ? 0.647 3.305 -1.822 1 91.81 161 GLY B C 1
ATOM 2912 O O . GLY B 1 161 ? 0.008 2.98 -2.826 1 91.81 161 GLY B O 1
ATOM 2913 N N . LEU B 1 162 ? 1.01 4.496 -1.558 1 93.88 162 LEU B N 1
ATOM 2914 C CA . LEU B 1 162 ? 0.683 5.59 -2.467 1 93.88 162 LEU B CA 1
ATOM 2915 C C . LEU B 1 162 ? 1.275 5.34 -3.85 1 93.88 162 LEU B C 1
ATOM 2917 O O . LEU B 1 162 ? 0.572 5.438 -4.859 1 93.88 162 LEU B O 1
ATOM 2921 N N . CYS B 1 163 ? 2.514 4.977 -3.887 1 92.56 163 CYS B N 1
ATOM 2922 C CA . CYS B 1 163 ? 3.211 4.785 -5.152 1 92.56 163 CYS B CA 1
ATOM 2923 C C . CYS B 1 163 ? 2.639 3.6 -5.918 1 92.56 163 CYS B C 1
ATOM 2925 O O . CYS B 1 163 ? 2.318 3.717 -7.102 1 92.56 163 CYS B O 1
ATOM 2927 N N . THR B 1 164 ? 2.477 2.514 -5.277 1 87.62 164 THR B N 1
ATOM 2928 C CA . THR B 1 164 ? 2.094 1.274 -5.945 1 87.62 164 THR B CA 1
ATOM 2929 C C . THR B 1 164 ? 0.636 1.328 -6.391 1 87.62 164 THR B C 1
ATOM 2931 O O . THR B 1 164 ? 0.306 0.916 -7.504 1 87.62 164 THR B O 1
ATOM 2934 N N . LEU B 1 165 ? -0.235 1.923 -5.613 1 87.69 165 LEU B N 1
ATOM 2935 C CA . LEU B 1 165 ? -1.651 1.966 -5.961 1 87.69 165 LEU B CA 1
ATOM 2936 C C . LEU B 1 165 ? -1.92 3.033 -7.016 1 87.69 165 LEU B C 1
ATOM 2938 O O . LEU B 1 165 ? -2.748 2.834 -7.91 1 87.69 165 LEU B O 1
ATOM 2942 N N . THR B 1 166 ? -1.236 4.164 -6.824 1 88.94 166 THR B N 1
ATOM 2943 C CA . THR B 1 166 ? -1.392 5.199 -7.844 1 88.94 166 THR B CA 1
ATOM 2944 C C . THR B 1 166 ? -0.981 4.672 -9.219 1 88.94 166 THR B C 1
ATOM 2946 O O . THR B 1 166 ? -1.688 4.883 -10.203 1 88.94 166 THR B O 1
ATOM 2949 N N . GLU B 1 167 ? 0.093 3.996 -9.25 1 85.06 167 GLU B N 1
ATOM 2950 C CA . GLU B 1 167 ? 0.542 3.406 -10.508 1 85.06 167 GLU B CA 1
ATOM 2951 C C . GLU B 1 167 ? -0.478 2.404 -11.047 1 85.06 167 GLU B C 1
ATOM 2953 O O . GLU B 1 167 ? -0.785 2.4 -12.234 1 85.06 167 GLU B O 1
ATOM 2958 N N . ALA B 1 168 ? -0.982 1.581 -10.195 1 82.38 168 ALA B N 1
ATOM 2959 C CA . ALA B 1 168 ? -1.902 0.519 -10.594 1 82.38 168 ALA B CA 1
ATOM 2960 C C . ALA B 1 168 ? -3.234 1.095 -11.062 1 82.38 168 ALA B C 1
ATOM 2962 O O . ALA B 1 168 ? -3.84 0.581 -12.008 1 82.38 168 ALA B O 1
ATOM 2963 N N . ILE B 1 169 ? -3.666 2.148 -10.453 1 82.69 169 ILE B N 1
ATOM 2964 C CA . ILE B 1 169 ? -5.008 2.664 -10.695 1 82.69 169 ILE B CA 1
ATOM 2965 C C . ILE B 1 169 ? -4.961 3.729 -11.789 1 82.69 169 ILE B C 1
ATOM 2967 O O . ILE B 1 169 ? -5.805 3.74 -12.688 1 82.69 169 ILE B O 1
ATOM 2971 N N . GLU B 1 170 ? -3.992 4.652 -11.688 1 85.56 170 GLU B N 1
ATOM 2972 C CA . GLU B 1 170 ? -4.02 5.824 -12.562 1 85.56 170 GLU B CA 1
ATOM 2973 C C . GLU B 1 170 ? -2.846 5.816 -13.531 1 85.56 170 GLU B C 1
ATOM 2975 O O . GLU B 1 170 ? -2.822 6.59 -14.492 1 85.56 170 GLU B O 1
ATOM 2980 N N . GLY B 1 171 ? -1.901 4.98 -13.32 1 83.44 171 GLY B N 1
ATOM 2981 C CA . GLY B 1 171 ? -0.737 4.949 -14.188 1 83.44 171 GLY B CA 1
ATOM 2982 C C . GLY B 1 171 ? 0.424 5.773 -13.664 1 83.44 171 GLY B C 1
ATOM 2983 O O . GLY B 1 171 ? 0.31 6.414 -12.617 1 83.44 171 GLY B O 1
ATOM 2984 N N . THR B 1 172 ? 1.522 5.785 -14.391 1 81.38 172 THR B N 1
ATOM 2985 C CA . THR B 1 172 ? 2.775 6.359 -13.906 1 81.38 172 THR B CA 1
ATOM 2986 C C . THR B 1 172 ? 2.807 7.867 -14.148 1 81.38 172 THR B C 1
ATOM 2988 O O . THR B 1 172 ? 3.549 8.594 -13.484 1 81.38 172 THR B O 1
ATOM 2991 N N . THR B 1 173 ? 1.96 8.352 -14.953 1 85.06 173 THR B N 1
ATOM 2992 C CA . THR B 1 173 ? 2.055 9.742 -15.391 1 85.06 173 THR B CA 1
ATOM 2993 C C . THR B 1 173 ? 1.576 10.688 -14.297 1 85.06 173 THR B C 1
ATOM 2995 O O . THR B 1 173 ? 1.96 11.859 -14.273 1 85.06 173 THR B O 1
ATOM 2998 N N . VAL B 1 174 ? 0.792 10.203 -13.422 1 91 174 VAL B N 1
ATOM 2999 C CA . VAL B 1 174 ? 0.207 11.094 -12.43 1 91 174 VAL B CA 1
ATOM 3000 C C . VAL B 1 174 ? 0.948 10.953 -11.102 1 91 174 VAL B C 1
ATOM 3002 O O . VAL B 1 174 ? 0.651 11.656 -10.133 1 91 174 VAL B O 1
ATOM 3005 N N . LEU B 1 175 ? 1.938 10.094 -11.008 1 91.44 175 LEU B N 1
ATOM 3006 C CA . LEU B 1 175 ? 2.596 9.742 -9.758 1 91.44 175 LEU B CA 1
ATOM 3007 C C . LEU B 1 175 ? 3.271 10.961 -9.133 1 91.44 175 LEU B C 1
ATOM 3009 O O . LEU B 1 175 ? 3.166 11.18 -7.926 1 91.44 175 LEU B O 1
ATOM 3013 N N . ASP B 1 176 ? 3.92 11.82 -9.969 1 89.44 176 ASP B N 1
ATOM 3014 C CA . ASP B 1 176 ? 4.617 12.992 -9.461 1 89.44 176 ASP B CA 1
ATOM 3015 C C . ASP B 1 176 ? 3.646 13.969 -8.797 1 89.44 176 ASP B C 1
ATOM 3017 O O . ASP B 1 176 ? 3.922 14.484 -7.715 1 89.44 176 ASP B O 1
ATOM 3021 N N . GLY B 1 177 ? 2.562 14.141 -9.508 1 89.94 177 GLY B N 1
ATOM 3022 C CA . GLY B 1 177 ? 1.554 15.023 -8.945 1 89.94 177 GLY B CA 1
ATOM 3023 C C . GLY B 1 177 ? 0.972 14.516 -7.641 1 89.94 177 GLY B C 1
ATOM 3024 O O . GLY B 1 177 ? 0.79 15.289 -6.695 1 89.94 177 GLY B O 1
ATOM 3025 N N . ARG B 1 178 ? 0.736 13.25 -7.555 1 92.44 178 ARG B N 1
ATOM 3026 C CA . ARG B 1 178 ? 0.185 12.648 -6.348 1 92.44 178 ARG B CA 1
ATOM 3027 C C . ARG B 1 178 ? 1.179 12.734 -5.191 1 92.44 178 ARG B C 1
ATOM 3029 O O . ARG B 1 178 ? 0.792 12.992 -4.051 1 92.44 178 ARG B O 1
ATOM 3036 N N . LEU B 1 179 ? 2.393 12.453 -5.523 1 92 179 LEU B N 1
ATOM 3037 C CA . LEU B 1 179 ? 3.441 12.531 -4.516 1 92 179 LEU B CA 1
ATOM 3038 C C . LEU B 1 179 ? 3.59 13.953 -3.99 1 92 179 LEU B C 1
ATOM 3040 O O . LEU B 1 179 ? 3.77 14.164 -2.787 1 92 179 LEU B O 1
ATOM 3044 N N . THR B 1 180 ? 3.498 14.922 -4.879 1 88.94 180 THR B N 1
ATOM 3045 C CA . THR B 1 180 ? 3.561 16.328 -4.484 1 88.94 180 THR B CA 1
ATOM 3046 C C . THR B 1 180 ? 2.412 16.672 -3.541 1 88.94 180 THR B C 1
ATOM 3048 O O . THR B 1 180 ? 2.623 17.312 -2.51 1 88.94 180 THR B O 1
ATOM 3051 N N . ASP B 1 181 ? 1.265 16.219 -3.881 1 89.12 181 ASP B N 1
ATOM 3052 C CA . ASP B 1 181 ? 0.101 16.453 -3.031 1 89.12 181 ASP B CA 1
ATOM 3053 C C . ASP B 1 181 ? 0.292 15.828 -1.652 1 89.12 181 ASP B C 1
ATOM 3055 O O . ASP B 1 181 ? -0.047 16.438 -0.635 1 89.12 181 ASP B O 1
ATOM 3059 N N . TRP B 1 182 ? 0.777 14.641 -1.65 1 92.44 182 TRP B N 1
ATOM 3060 C CA . TRP B 1 182 ? 0.996 13.914 -0.403 1 92.44 182 TRP B CA 1
ATOM 3061 C C . TRP B 1 182 ? 2.01 14.641 0.477 1 92.44 182 TRP B C 1
ATOM 3063 O O . TRP B 1 182 ? 1.805 14.781 1.685 1 92.44 182 TRP B O 1
ATOM 3073 N N . TRP B 1 183 ? 3.049 15.109 -0.125 1 88.5 183 TRP B N 1
ATOM 3074 C CA . TRP B 1 183 ? 4.082 15.789 0.648 1 88.5 183 TRP B CA 1
ATOM 3075 C C . TRP B 1 183 ? 3.588 17.141 1.148 1 88.5 183 TRP B C 1
ATOM 3077 O O . TRP B 1 183 ? 3.953 17.578 2.244 1 88.5 183 TRP B O 1
ATOM 3087 N N . HIS B 1 184 ? 2.811 17.859 0.391 1 84.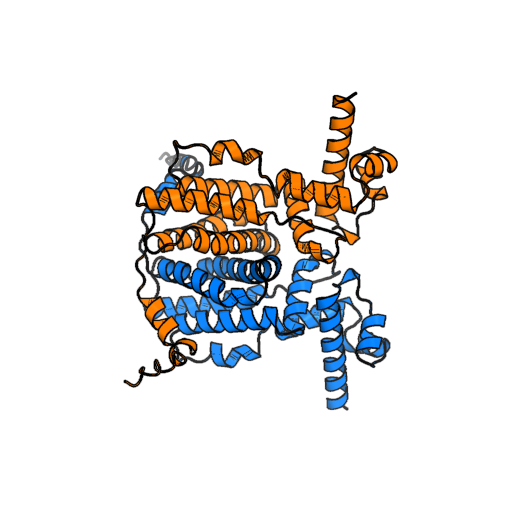38 184 HIS B N 1
ATOM 3088 C CA . HIS B 1 184 ? 2.229 19.109 0.865 1 84.38 184 HIS B CA 1
ATOM 3089 C C . HIS B 1 184 ? 1.454 18.906 2.162 1 84.38 184 HIS B C 1
ATOM 3091 O O . HIS B 1 184 ? 1.585 19.688 3.102 1 84.38 184 HIS B O 1
ATOM 3097 N N . LEU B 1 185 ? 0.737 17.875 2.188 1 86 185 LEU B N 1
ATOM 3098 C CA . LEU B 1 185 ? -0.049 17.562 3.375 1 86 185 LEU B CA 1
ATOM 3099 C C . LEU B 1 185 ? 0.854 17.125 4.523 1 86 185 LEU B C 1
ATOM 3101 O O . LEU B 1 185 ? 0.688 17.578 5.656 1 86 185 LEU B O 1
ATOM 3105 N N . THR B 1 186 ? 1.78 16.219 4.25 1 88.88 186 THR B N 1
ATOM 3106 C CA . THR B 1 186 ? 2.666 15.648 5.262 1 88.88 186 THR B CA 1
ATOM 3107 C C . THR B 1 186 ? 3.545 16.734 5.879 1 88.88 186 THR B C 1
ATOM 3109 O O . THR B 1 186 ? 3.707 16.781 7.102 1 88.88 186 THR B O 1
ATOM 3112 N N . LEU B 1 187 ? 4.074 17.625 5.066 1 84.12 187 LEU B N 1
ATOM 3113 C CA . LEU B 1 187 ? 4.965 18.672 5.543 1 84.12 187 LEU B CA 1
ATOM 3114 C C . LEU B 1 187 ? 4.211 19.672 6.418 1 84.12 187 LEU B C 1
ATOM 3116 O O . LEU B 1 187 ? 4.75 20.156 7.41 1 84.12 187 LEU B O 1
ATOM 3120 N N . ARG B 1 188 ? 3.014 19.938 6.043 1 81.88 188 ARG B N 1
ATOM 3121 C CA . ARG B 1 188 ? 2.186 20.766 6.902 1 81.88 188 ARG B CA 1
ATOM 3122 C C . ARG B 1 188 ? 1.989 20.125 8.273 1 81.88 188 ARG B C 1
ATOM 3124 O O . ARG B 1 188 ? 1.944 20.812 9.289 1 81.88 188 ARG B O 1
ATOM 3131 N N . GLY B 1 189 ? 1.859 18.844 8.242 1 84.25 189 GLY B N 1
ATOM 3132 C CA . GLY B 1 189 ? 1.688 18.109 9.484 1 84.25 189 GLY B CA 1
ATOM 3133 C C . GLY B 1 189 ? 2.912 18.156 10.375 1 84.25 189 GLY B C 1
ATOM 3134 O O . GLY B 1 189 ? 2.805 17.984 11.594 1 84.25 189 GLY B O 1
ATOM 3135 N N . PHE B 1 190 ? 4.039 18.375 9.773 1 79.31 190 PHE B N 1
ATOM 3136 C CA . PHE B 1 190 ? 5.277 18.422 10.547 1 79.31 190 PHE B CA 1
ATOM 3137 C C . PHE B 1 190 ? 5.391 19.75 11.305 1 79.31 190 PHE B C 1
ATOM 3139 O O . PHE B 1 190 ? 6.105 19.828 12.305 1 79.31 190 PHE B O 1
ATOM 3146 N N . VAL B 1 191 ? 4.75 20.703 10.766 1 72.25 191 VAL B N 1
ATOM 3147 C CA . VAL B 1 191 ? 4.965 22.031 11.336 1 72.25 191 VAL B CA 1
ATOM 3148 C C . VAL B 1 191 ? 3.695 22.516 12.039 1 72.25 191 VAL B C 1
ATOM 3150 O O . VAL B 1 191 ? 3.752 23.359 12.93 1 72.25 191 VAL B O 1
ATOM 3153 N N . GLY B 1 192 ? 2.502 22.016 11.578 1 63.06 192 GLY B N 1
ATOM 3154 C CA . GLY B 1 192 ? 1.229 22.484 12.094 1 63.06 192 GLY B CA 1
ATOM 3155 C C . GLY B 1 192 ? 0.973 22.047 13.523 1 63.06 192 GLY B C 1
ATOM 3156 O O . GLY B 1 192 ? 1.625 21.125 14.031 1 63.06 192 GLY B O 1
ATOM 3157 N N . ASP B 1 193 ? 0.313 22.953 14.477 1 52.94 193 ASP B N 1
ATOM 3158 C CA . ASP B 1 193 ? -0.263 22.609 15.766 1 52.94 193 ASP B CA 1
ATOM 3159 C C . ASP B 1 193 ? -1.718 22.156 15.625 1 52.94 193 ASP B C 1
ATOM 3161 O O . ASP B 1 193 ? -2.441 22.672 14.758 1 52.94 193 ASP B O 1
ATOM 3165 N N . CYS B 1 194 ? -2.09 20.969 15.805 1 48.12 194 CYS B N 1
ATOM 3166 C CA . CYS B 1 194 ? -3.508 20.656 15.656 1 48.12 194 CYS B CA 1
ATOM 3167 C C . CYS B 1 194 ? -4.094 20.141 16.969 1 48.12 194 CYS B C 1
ATOM 3169 O O . CYS B 1 194 ? -3.557 19.203 17.562 1 48.12 194 CYS B O 1
ATOM 3171 N N . ASP B 1 195 ? -4.922 20.859 17.656 1 41.69 195 ASP B N 1
ATOM 3172 C CA . ASP B 1 195 ? -5.727 20.484 18.828 1 41.69 195 ASP B CA 1
ATOM 3173 C C . ASP B 1 195 ? -6.727 19.391 18.484 1 41.69 195 ASP B C 1
ATOM 3175 O O . ASP B 1 195 ? -7.457 18.906 19.344 1 41.69 195 ASP B O 1
ATOM 3179 N N . VAL B 1 196 ? -7.102 19.188 17.391 1 39.47 196 VAL B N 1
ATOM 3180 C CA . VAL B 1 196 ? -8.211 18.312 17.016 1 39.47 196 VAL B CA 1
ATOM 3181 C C . VAL B 1 196 ? -7.957 16.906 17.547 1 39.47 196 VAL B C 1
ATOM 3183 O O . VAL B 1 196 ? -8.883 16.234 18 1 39.47 196 VAL B O 1
ATOM 3186 N N . LEU B 1 197 ? -6.785 16.312 17.531 1 41.22 197 LEU B N 1
ATOM 3187 C CA . LEU B 1 197 ? -6.547 14.945 17.984 1 41.22 197 LEU B CA 1
ATOM 3188 C C . LEU B 1 197 ? -6.941 14.773 19.438 1 41.22 197 LEU B C 1
ATOM 3190 O O . LEU B 1 197 ? -7.434 13.711 19.828 1 41.22 197 LEU B O 1
ATOM 3194 N N . ALA B 1 198 ? -6.629 15.734 20.25 1 42.25 198 ALA B N 1
ATOM 3195 C CA . ALA B 1 198 ? -7.102 15.641 21.625 1 42.25 198 ALA B CA 1
ATOM 3196 C C . ALA B 1 198 ? -8.594 15.328 21.672 1 42.25 198 ALA B C 1
ATOM 3198 O O . ALA B 1 198 ? -9.039 14.539 22.516 1 42.25 198 ALA B O 1
ATOM 3199 N N . ARG B 1 199 ? -9.258 15.859 20.812 1 39.91 199 ARG B N 1
ATOM 3200 C CA . ARG B 1 199 ? -10.695 15.664 20.844 1 39.91 199 ARG B CA 1
ATOM 3201 C C . ARG B 1 199 ? -11.07 14.281 20.312 1 39.91 199 ARG B C 1
ATOM 3203 O O . ARG B 1 199 ? -11.984 13.633 20.828 1 39.91 199 ARG B O 1
ATOM 3210 N N . VAL B 1 200 ? -10.453 13.844 19.312 1 39.84 200 VAL B N 1
ATOM 3211 C CA . VAL B 1 200 ? -10.742 12.516 18.797 1 39.84 200 VAL B CA 1
ATOM 3212 C C . VAL B 1 200 ? -10.305 11.453 19.797 1 39.84 200 VAL B C 1
ATOM 3214 O O . VAL B 1 200 ? -11.023 10.477 20.031 1 39.84 200 VAL B O 1
ATOM 3217 N N . GLU B 1 201 ? -9.102 11.469 20.312 1 43.03 201 GLU B N 1
ATOM 3218 C CA . GLU B 1 201 ? -8.672 10.57 21.391 1 43.03 201 GLU B CA 1
ATOM 3219 C C . GLU B 1 201 ? -9.648 10.594 22.562 1 43.03 201 GLU B C 1
ATOM 3221 O O . GLU B 1 201 ? -9.898 9.57 23.188 1 43.03 201 GLU B O 1
ATOM 3226 N N . ALA B 1 202 ? -10.078 11.742 22.969 1 43.25 202 ALA B N 1
ATOM 3227 C CA . ALA B 1 202 ? -11.07 11.859 24.047 1 43.25 202 ALA B CA 1
ATOM 3228 C C . ALA B 1 202 ? -12.359 11.141 23.672 1 43.25 202 ALA B C 1
ATOM 3230 O O . ALA B 1 202 ? -13.07 10.641 24.547 1 43.25 202 ALA B O 1
ATOM 3231 N N . ALA B 1 203 ? -12.656 11.086 22.484 1 38.62 203 ALA B N 1
ATOM 3232 C CA . ALA B 1 203 ? -13.867 10.414 22.016 1 38.62 203 ALA B CA 1
ATOM 3233 C C . ALA B 1 203 ? -13.602 8.938 21.734 1 38.62 203 ALA B C 1
ATOM 3235 O O . ALA B 1 203 ? -14.531 8.164 21.484 1 38.62 203 ALA B O 1
ATOM 3236 N N . SER B 1 204 ? -12.359 8.531 21.547 1 38.38 204 SER B N 1
ATOM 3237 C CA . SER B 1 204 ? -12.078 7.113 21.344 1 38.38 204 SER B CA 1
ATOM 3238 C C . SER B 1 204 ? -12.438 6.297 22.578 1 38.38 204 SER B C 1
ATOM 3240 O O . SER B 1 204 ? -12.25 6.758 23.719 1 38.38 204 SER B O 1
ATOM 3242 N N . PRO B 1 205 ? -13.25 5.359 22.5 1 40.06 205 PRO B N 1
ATOM 3243 C CA . PRO B 1 205 ? -13.703 4.617 23.688 1 40.06 205 PRO B CA 1
ATOM 3244 C C . PRO B 1 205 ? -12.555 4.219 24.609 1 40.06 205 PRO B C 1
ATOM 3246 O O . PRO B 1 205 ? -12.789 3.812 25.75 1 40.06 205 PRO B O 1
ATOM 3249 N N . ALA B 1 206 ? -11.383 4.062 24.203 1 39.47 206 ALA B N 1
ATOM 3250 C CA . ALA B 1 206 ? -10.367 3.537 25.125 1 39.47 206 ALA B CA 1
ATOM 3251 C C . ALA B 1 206 ? -10.031 4.547 26.219 1 39.47 206 ALA B C 1
ATOM 3253 O O . ALA B 1 206 ? -9.328 4.223 27.172 1 39.47 206 ALA B O 1
ATOM 3254 N N . ALA B 1 207 ? -10.234 5.859 26.109 1 37.94 207 ALA B N 1
ATOM 3255 C CA . ALA B 1 207 ? -9.945 6.762 27.234 1 37.94 207 ALA B CA 1
ATOM 3256 C C . ALA B 1 207 ? -10.812 6.43 28.438 1 37.94 207 ALA B C 1
ATOM 3258 O O . ALA B 1 207 ? -10.492 6.828 29.562 1 37.94 207 ALA B O 1
ATOM 3259 N N . GLY B 1 208 ? -11.961 5.93 28.266 1 35.28 208 GLY B N 1
ATOM 3260 C CA . GLY B 1 208 ? -12.773 5.562 29.406 1 35.28 208 GLY B CA 1
ATOM 3261 C C . GLY B 1 208 ? -12.195 4.418 30.219 1 35.28 208 GLY B C 1
ATOM 3262 O O . GLY B 1 208 ? -12.758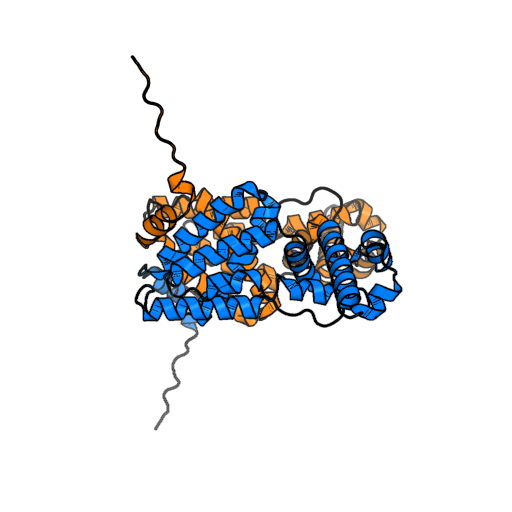 4.02 31.234 1 35.28 208 GLY B O 1
ATOM 3263 N N . ARG B 1 209 ? -11.352 3.693 29.594 1 38.75 209 ARG B N 1
ATOM 3264 C CA . ARG B 1 209 ? -10.977 2.557 30.422 1 38.75 209 ARG B CA 1
ATOM 3265 C C . ARG B 1 209 ? -9.859 2.938 31.391 1 38.75 209 ARG B C 1
ATOM 3267 O O . ARG B 1 209 ? -9.266 2.068 32.031 1 38.75 209 ARG B O 1
ATOM 3274 N N . GLN B 1 210 ? -9.289 4.074 31.328 1 35.38 210 GLN B N 1
ATOM 3275 C CA . GLN B 1 210 ? -8.383 4.309 32.469 1 35.38 210 GLN B CA 1
ATOM 3276 C C . GLN B 1 210 ? -9.125 4.238 33.781 1 35.38 210 GLN B C 1
ATOM 3278 O O . GLN B 1 210 ? -9.953 5.105 34.094 1 35.38 210 GLN B O 1
ATOM 3283 N N . GLY B 1 211 ? -9.43 3.047 34.188 1 36.66 211 GLY B N 1
ATOM 3284 C CA . GLY B 1 211 ? 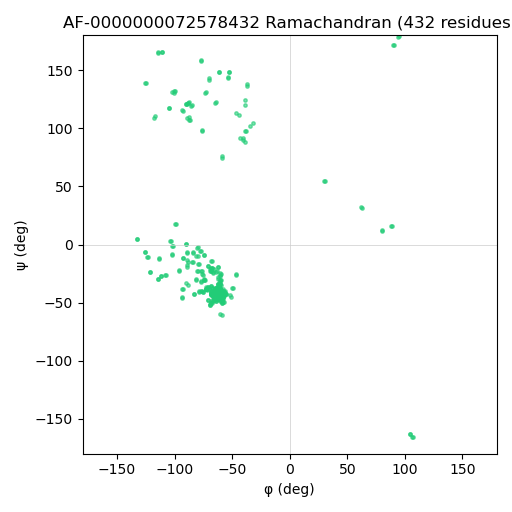-9.891 2.717 35.5 1 36.66 211 GLY B CA 1
ATOM 3285 C C . GLY B 1 211 ? -9.219 3.533 36.594 1 36.66 211 GLY B C 1
ATOM 3286 O O . GLY B 1 211 ? -8.133 4.086 36.375 1 36.66 211 GLY B O 1
ATOM 3287 N N . PRO B 1 212 ? -9.891 3.994 37.5 1 37.72 212 PRO B N 1
ATOM 3288 C CA . PRO B 1 212 ? -9.438 4.707 38.719 1 37.72 212 PRO B CA 1
ATOM 3289 C C . PRO B 1 212 ? -8.25 4.035 39.375 1 37.72 212 PRO B C 1
ATOM 3291 O O . PRO B 1 212 ? -8.102 2.812 39.281 1 37.72 212 PRO B O 1
ATOM 3294 N N . ALA B 1 213 ? -7.121 4.586 39.375 1 38.09 213 ALA B N 1
ATOM 3295 C CA . ALA B 1 213 ? -5.992 4.184 40.219 1 38.09 213 ALA B CA 1
ATOM 3296 C C . ALA B 1 213 ? -6.465 3.773 41.625 1 38.09 213 ALA B C 1
ATOM 3298 O O . ALA B 1 213 ? -7.219 4.504 42.25 1 38.09 213 ALA B O 1
ATOM 3299 N N . LEU B 1 214 ? -6.625 2.506 41.844 1 36.44 214 LEU B N 1
ATOM 3300 C CA . LEU B 1 214 ? -6.777 1.974 43.188 1 36.44 214 LEU B CA 1
ATOM 3301 C C . LEU B 1 214 ? -5.855 2.699 44.188 1 36.44 214 LEU B C 1
ATOM 3303 O O . LEU B 1 214 ? -4.652 2.812 43.938 1 36.44 214 LEU B O 1
ATOM 3307 N N . GLY B 1 215 ? -6.324 3.758 44.75 1 31.05 215 GLY B N 1
ATOM 3308 C CA . GLY B 1 215 ? -5.785 4.383 45.969 1 31.05 215 GLY B CA 1
ATOM 3309 C C . GLY B 1 215 ? -5.176 3.387 46.938 1 31.05 215 GLY B C 1
ATOM 3310 O O . GLY B 1 215 ? -5.762 2.334 47.188 1 31.05 215 GLY B O 1
ATOM 3311 N N . ASP B 1 216 ? -3.822 3.268 47.062 1 35.59 216 ASP B N 1
ATOM 3312 C CA . ASP B 1 216 ? -3.072 2.656 48.156 1 35.59 216 ASP B CA 1
ATOM 3313 C C . ASP B 1 216 ? -3.68 3.02 49.5 1 35.59 216 ASP B C 1
ATOM 3315 O O . ASP B 1 216 ? -3.881 4.199 49.812 1 35.59 216 ASP B O 1
ATOM 3319 N N . GLY B 1 217 ? -4.594 2.309 50.062 1 28.52 217 GLY B N 1
ATOM 3320 C CA . GLY B 1 217 ? -4.801 2.27 51.5 1 28.52 217 GLY B CA 1
ATOM 3321 C C . GLY B 1 217 ? -3.508 2.277 52.281 1 28.52 217 GLY B C 1
ATOM 3322 O O . GLY B 1 217 ? -2.535 1.627 51.906 1 28.52 217 GLY B O 1
ATOM 3323 N N . LEU B 1 218 ? -3.299 3.344 53.188 1 24.14 218 LEU B N 1
ATOM 3324 C CA . LEU B 1 218 ? -2.594 3.227 54.469 1 24.14 218 LEU B CA 1
ATOM 3325 C C . LEU B 1 218 ? -3.211 2.135 55.344 1 24.14 218 LEU B C 1
ATOM 3327 O O . LEU B 1 218 ? -4.43 1.943 55.312 1 24.14 218 LEU B O 1
#

Secondary structure (DSSP, 8-state):
-HHHHHHHHHHHHHHHHHHHHHH-STT--HHHHHHHHTS-HHHHHHHHSHHHHHHHHHIIIIITT-GGGHHHHT-TTS-HHHHHHHHHHHHHHHHHH-HHHHHHHHHHHTGGGS-S----THHHHHHHHHHHHHHHHHTT-S-TT--HHHHHHHHHHHHHHHHHHHHHHH-GGGHHHHHHHHHHHHHHHHH----HHHHHHHHSGGGGG---------/-HHHHHHHHHHHHHHHHHHHHHH-STT--HHHHHHHHTS-HHHHHHHHSHHHHHHHHHIIIIITT-GGGHHHHT-TTS-HHHHHHHHHHHHHHHHHH-HHHHHHHHHHHTGGGS-S----THHHHHHHHHHHHHHHHHTT-S-TT--HHHHHHHHHHHHHHHHHHHHHHH-GGGHHHHHHHHHHHHHHHHH----HHHHHHHHSGGGGG---------

Solvent-accessible surface area (backbone atoms only — not comparable to full-atom values): 23240 Å² total; per-residue (Å²): 108,70,62,56,51,49,49,49,51,49,40,45,46,53,30,38,14,46,43,32,51,74,61,29,68,88,74,49,50,55,64,57,31,15,65,68,41,73,45,53,54,65,52,43,40,73,76,29,65,37,61,59,38,42,50,46,47,34,27,48,59,44,49,36,54,42,66,88,47,47,66,63,73,67,40,79,88,46,58,38,62,60,40,53,54,53,51,49,53,52,50,52,47,34,54,73,69,34,49,46,27,29,14,15,54,49,48,55,77,46,41,89,77,46,77,74,84,71,84,71,39,56,58,53,55,27,50,53,45,17,51,33,43,44,53,21,36,75,72,63,72,30,40,85,86,60,50,33,61,65,50,17,66,34,48,48,32,16,49,52,18,30,51,57,44,38,36,72,75,72,30,72,84,50,43,64,60,44,50,50,54,44,46,53,34,50,54,7,20,36,59,25,81,58,71,62,54,63,54,52,53,66,65,37,74,71,62,72,62,68,62,77,75,78,73,80,76,130,110,70,61,58,50,50,50,50,51,49,39,43,46,52,29,38,15,45,43,32,51,74,62,29,69,89,73,49,48,55,65,55,31,15,64,68,41,74,44,54,54,64,54,43,39,71,77,29,64,36,61,58,36,42,52,46,49,33,27,47,59,46,49,35,54,43,65,87,48,47,66,61,72,66,41,79,87,47,58,38,60,61,40,53,53,53,50,50,51,54,50,52,47,34,52,73,68,34,51,44,28,31,12,14,54,49,48,56,76,47,40,89,77,45,77,71,85,71,84,71,40,56,58,53,54,28,50,53,45,16,52,34,43,44,53,22,35,74,71,63,71,30,40,85,86,62,50,33,61,65,48,18,65,34,49,48,33,15,50,51,18,30,50,55,42,38,38,72,73,73,30,70,85,50,43,63,61,44,50,50,54,44,45,53,33,50,54,8,20,36,58,25,81,56,72,61,54,62,55,50,53,66,64,36,74,70,60,72,61,69,63,77,77,78,74,80,77,131

Sequence (436 aa):
MQERAKATRRSLLEAAAQLFAEQGYAATSVNDISARSGRTSGAVYFHYTGKEGIAVAVIEDRFATWPQLAARYGDDTVPPLERLVALSYDIAHDLTRDPVTRAGARLWTERTVIKGYVPDPFALWTAATTRLLAQARLAGHVNEGIRPARTARTLVPAFFGLCTLTEAIEGTTVLDGRLTDWWHLTLRGFVGDCDVLARVEAASPAAGRQGPALGDGLMQERAKATRRSLLEAAAQLFAEQGYAATSVNDISARSGRTSGAVYFHYTGKEGIAVAVIEDRFATWPQLAARYGDDTVPPLERLVALSYDIAHDLTRDPVTRAGARLWTERTVIKGYVPDPFALWTAATTRLLAQARLAGHVNEGIRPARTARTLVPAFFGLCTLTEAIEGTTVLDGRLTDWWHLTLRGFVGDCDVLARVEAASPAAGRQGPALGDGL

Organism: Streptomyces coelicolor (strain ATCC BAA-471 / A3(2) / M145) (NCBI:txid100226)

pLDDT: mean 82.49, std 17.39, range [23.81, 97.19]

Radius of gyration: 24.26 Å; Cα contacts (8 Å, |Δi|>4): 527; chains: 2; bounding box: 73×73×87 Å